Protein AF-A0A0S8J1Q7-F1 (afdb_monomer)

Sequence (576 aa):
MATSPNGGESWIIEESYDITWISENFTDNVMIEYSADEGVMWDTIIADTENDGLYTWTIPDTPSESCRVRVSDAADGDPYDISDSNFSITYEPDFTIDAIPDTQWVKQGDTTGFEVILTSFHGFSSPCTLTVEGLPSLSAGEFDPAVIVPTDTSTLTITIDTLTPLGAYPLTITGTEMSKQIEQSIERWLVVVSALNFKPSISVPESVLVYGGFSASFSVVATDPDTSDTLTIAKEGVGEFPCPPRTTPNVCYFWWTTEEEDTLNSPYQLIFTVDDGRDSTDTGVVWISVLGYDVPPSQAVGDCNGDGIVNIADVVFLIDYLFKYGPPPNPPAAGDINGDCFIGVSDVVWLINYLYRGGPPPQIRCLPGDVNYDGNVNLSDVFHFLDYILSNGPPPVSMRSTDVNADCFINVVDLVYLINYLLRGDSPPLPGCVEPKAGPPETAPSSAIAEVGFSELKYDQESRTMELPVYANFDVTVAAVALSVTWDPAEFSFLEPILSARSEELGLYYNLKPGELKIGMVDIYGKSTIKPGIGPIITLRFVPEDWKKVDLRSIQIEKATVVNTQAQELRLKMVE

Solvent-accessible surface area (backbone atoms only — not comparable to full-atom values): 30532 Å² total; per-residue (Å²): 76,47,64,28,68,38,46,75,48,76,45,43,48,72,41,73,48,66,37,30,39,54,74,92,90,64,80,64,44,29,20,36,31,36,15,61,59,70,64,75,52,77,46,76,76,40,66,70,41,76,66,79,40,65,45,81,42,68,35,65,97,61,72,24,73,30,20,33,41,36,44,20,27,38,86,82,48,71,68,62,31,55,25,83,35,44,22,27,35,36,70,73,57,41,66,47,56,49,59,43,63,63,63,47,67,40,38,31,58,40,69,45,68,32,48,34,39,35,44,56,31,75,81,30,65,64,60,23,43,57,48,77,44,54,75,60,67,65,50,50,77,48,50,55,54,43,59,42,34,45,81,42,70,25,38,37,39,37,41,33,33,73,79,35,74,69,47,78,33,64,27,43,42,34,41,34,28,87,90,79,72,49,72,41,67,41,81,32,39,40,34,36,34,55,67,80,64,59,65,40,44,50,48,59,59,67,61,47,76,36,37,33,65,29,59,45,53,45,64,38,40,34,39,38,83,49,62,86,35,48,37,37,60,49,77,48,61,79,64,49,66,77,47,80,69,30,40,49,65,36,63,32,50,41,41,32,75,42,44,63,72,46,35,79,65,43,64,42,64,34,42,34,38,34,34,45,88,73,79,45,69,21,75,29,58,32,39,39,39,37,38,77,75,80,61,42,64,38,70,44,75,38,10,26,57,23,83,62,63,73,50,70,65,21,48,51,43,52,46,29,32,75,20,50,63,37,68,77,29,27,58,59,61,25,42,16,21,71,30,79,72,52,75,51,70,33,21,48,45,33,52,30,28,31,78,68,65,77,41,70,75,56,34,83,44,55,46,39,38,22,20,70,63,81,73,56,72,48,72,68,15,53,52,43,46,47,30,31,78,75,65,76,40,70,74,53,84,37,39,24,17,41,12,22,76,46,80,54,60,80,48,72,66,25,56,51,48,50,49,38,27,77,76,70,64,49,75,76,52,34,71,25,69,35,72,69,74,85,65,82,79,80,90,72,83,82,67,52,35,72,37,42,42,75,52,79,76,42,74,41,79,86,72,56,32,36,38,38,32,34,31,42,31,33,79,48,54,30,38,32,40,36,42,31,36,36,37,49,55,90,50,38,35,77,49,86,63,45,65,24,95,56,34,59,76,36,44,83,40,55,33,56,53,91,32,38,37,35,38,35,38,36,30,84,75,57,82,44,62,31,71,53,44,75,47,49,47,32,32,43,30,31,37,55,75,47,81,91,68,73,66,69,82,49,55,40,78,81,43,77,48,41,16,31,78,82,28,44,75,45,62,74,36,74,72,131

Secondary structure (DSSP, 8-state):
-EEES-SS-EEETT-EEEEEE--SS--S-EEEEEESSTTSS-EEEEEEE--SSEEEEEPPS--EEEEEEEEEETTTS-SEEE-SS-EEEEPPPEEEEEEESSEEEEETT-EEEEEEEEEEETT----EEEEEE-PPTTEEEEEESSEE-TT-EEEEEEEE-TTPPPEEEEEEEEEEETTTTEEEEEEEEEEEE-TTPPPPEEE--SEEEEETTSEEEEEEEEE-SSTTS-BEEEEESSSB-----BSSSEEEEEEEE--GGGGGTPSEEEEEEEE-SSS-EEEEEEEEEEEP---PPPSSTT-SSSSS--SHHHHHHHHHHHHS-PPPPSSGGGG-SSSSS--SHHHHHHHHHHHHH-PPPP-----TT--SSSS--SHHHHHHHHHHHHH--PPPS-HHHH--SSSS--SHHHHHHHHHHHHH--SPPPP--PPPP-PSPP-S----EEEEEE---EEETTTTEEEEEEEEEESS-EEEEEEEEE--TTTEEEEEEEE-TTTTTSEEEEEEETTEEEEEEE-TTS---BPSB-SEEEEEEEEES-GGG--GGG-EEEEEEEEETTSPBPPP-B--

pLDDT: mean 88.31, std 10.77, range [34.84, 98.56]

Nearest PDB structures (foldseek):
  8dfq-assembly1_B  TM=2.731E-01  e=1.238E-07  Homo sapiens
  8dfq-assembly1_A  TM=3.366E-01  e=3.292E-07  Homo sapiens
  8dfm-assembly1_A  TM=2.873E-01  e=1.307E-07  Homo sapiens
  8dfp-assembly1_B  TM=3.253E-01  e=8.751E-07  Homo sapiens
  2ber-assembly1_A  TM=2.696E-01  e=2.230E-04  Micromonospora viridifaciens

Mean predicted aligned error: 13.92 Å

Radius of gyration: 43.44 Å; Cα contacts (8 Å, |Δi|>4): 1456; chains: 1; bounding box: 98×60×117 Å

Foldseek 3Di:
DWDPPQAAAEAAAQDKDKTFDDDDPDFAWKWKWKDQAQPPDTDTQGLTDGPPGIDIGHHHPDWHQRMKMKIAHSPPRPPMDMRNYTYTYFHDKAKAKDWPDQEDEDEAQDKDKIKMAIATDRPFFAKWFKDKDQDFPQKDWDWVVRIDTHVDIIIIMMGHHLPGDFAKTWMKMKTARPPPGHIYIDIGIYGYDYPPFDAKEKDDDQEAEAEAQWKDKDKIWIAGPPQVFWKDKDKDWDFDWDFDTDGPGGITMTMDGHHLVVQVVPWIKMWMWIDRPRHHIYIDIYTYGYHYDDQAAAPDQLSQSNPPDNDLVSLVQLLCVQFPRRDAGVVNLSQQFQQQLDNDVLSSLQSLCVHAVVHDGGDNQQAQCQQQSPSDNAVVSLVQLCCVAPVVHAGGSDPQSQQQVQPQDRHVVSSVVSCCCHPVVPDGGGGHDHDDPPHDDDDDDAQAWPAWDWDDWDQDPSNLKIKTFIKTA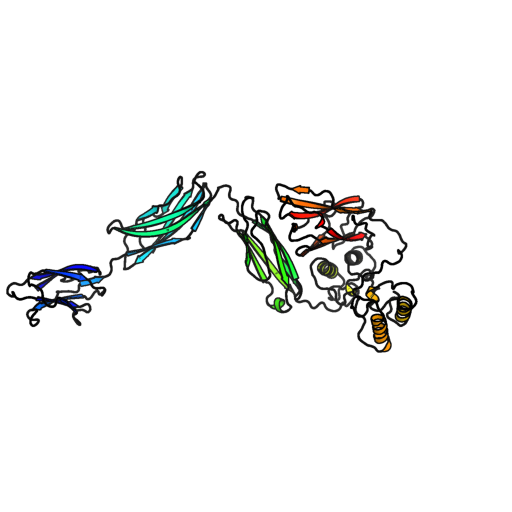GPAKFQKKKWKKFAQLVFKDWDDKAFDPQQNPWDWGWDDDRGIIIIMTHHSNSPDIGGGGIDGGMIIMIRTPDPVDDDCVRIDGPDMWIAHSNSDTHDHDYDD

Structure (mmCIF, N/CA/C/O backbone):
data_AF-A0A0S8J1Q7-F1
#
_entry.id   AF-A0A0S8J1Q7-F1
#
loop_
_atom_site.group_PDB
_atom_site.id
_atom_site.type_symbol
_atom_site.label_atom_id
_atom_site.label_alt_id
_atom_site.label_comp_id
_atom_site.label_asym_id
_atom_site.label_entity_id
_atom_site.label_seq_id
_atom_site.pdbx_PDB_ins_code
_atom_site.Cartn_x
_atom_site.Cartn_y
_atom_site.Cartn_z
_atom_site.occupancy
_atom_site.B_iso_or_equiv
_atom_site.auth_seq_id
_atom_site.auth_comp_id
_atom_site.auth_asym_id
_atom_site.auth_atom_id
_atom_site.pdbx_PDB_model_num
ATOM 1 N N . MET A 1 1 ? 53.989 -15.811 -60.174 1.00 87.44 1 MET A N 1
ATOM 2 C CA . MET A 1 1 ? 54.336 -15.132 -58.915 1.00 87.44 1 MET A CA 1
ATOM 3 C C . MET A 1 1 ? 53.083 -14.506 -58.350 1.00 87.44 1 MET A C 1
ATOM 5 O O . MET A 1 1 ? 52.493 -13.709 -59.072 1.00 87.44 1 MET A O 1
ATOM 9 N N . ALA A 1 2 ? 52.663 -14.874 -57.145 1.00 87.38 2 ALA A N 1
ATOM 10 C CA . ALA A 1 2 ? 51.548 -14.229 -56.460 1.00 87.38 2 ALA A CA 1
ATOM 11 C C . ALA A 1 2 ? 51.964 -12.805 -56.060 1.00 87.38 2 ALA A C 1
ATOM 13 O O . ALA A 1 2 ? 53.068 -12.590 -55.570 1.00 87.38 2 ALA A O 1
ATOM 14 N N . THR A 1 3 ? 51.117 -11.814 -56.332 1.00 92.06 3 THR A N 1
ATOM 15 C CA . THR A 1 3 ? 51.444 -10.394 -56.115 1.00 92.06 3 THR A CA 1
ATOM 16 C C . THR A 1 3 ? 50.478 -9.671 -55.187 1.00 92.06 3 THR A C 1
ATOM 18 O O . THR A 1 3 ? 50.859 -8.653 -54.616 1.00 92.06 3 THR A O 1
ATOM 21 N N . SER A 1 4 ? 49.257 -10.177 -55.002 1.00 93.81 4 SER A N 1
ATOM 22 C CA . SER A 1 4 ? 48.344 -9.735 -53.942 1.00 93.81 4 SER A CA 1
ATOM 23 C C . SER A 1 4 ? 47.325 -10.844 -53.640 1.00 93.81 4 SER A C 1
ATOM 25 O O . SER A 1 4 ? 46.860 -11.468 -54.596 1.00 93.81 4 SER A O 1
ATOM 27 N N . PRO A 1 5 ? 47.005 -11.120 -52.362 1.00 96.12 5 PRO A N 1
ATOM 28 C CA . PRO A 1 5 ? 47.689 -10.592 -51.188 1.00 96.12 5 PRO A CA 1
ATOM 29 C C . PRO A 1 5 ? 49.110 -11.167 -51.132 1.00 96.12 5 PRO A C 1
ATOM 31 O O . PRO A 1 5 ? 49.338 -12.313 -51.521 1.00 96.12 5 PRO A O 1
ATOM 34 N N . ASN A 1 6 ? 50.081 -10.366 -50.702 1.00 94.88 6 ASN A N 1
ATOM 35 C CA . ASN A 1 6 ? 51.479 -10.798 -50.609 1.00 94.88 6 ASN A CA 1
ATOM 36 C C . ASN A 1 6 ? 52.083 -10.598 -49.209 1.00 94.88 6 ASN A C 1
ATOM 38 O O . ASN A 1 6 ? 53.250 -10.916 -48.982 1.00 94.88 6 ASN A O 1
ATOM 42 N N . GLY A 1 7 ? 51.293 -10.111 -48.251 1.00 91.75 7 GLY A N 1
ATOM 43 C CA . GLY A 1 7 ? 51.680 -9.943 -46.860 1.00 91.75 7 GLY A CA 1
ATOM 44 C C . GLY A 1 7 ? 51.219 -8.621 -46.253 1.00 91.75 7 GLY A C 1
ATOM 45 O O . GLY A 1 7 ? 51.500 -7.546 -46.782 1.00 91.75 7 GLY A O 1
ATOM 46 N N . GLY A 1 8 ? 50.617 -8.695 -45.066 1.00 90.25 8 GLY A N 1
ATOM 47 C CA . GLY A 1 8 ? 50.212 -7.543 -44.259 1.00 90.25 8 GLY A CA 1
ATOM 48 C C . GLY A 1 8 ? 48.870 -6.922 -44.647 1.00 90.25 8 GLY A C 1
ATOM 49 O O . GLY A 1 8 ? 48.426 -5.997 -43.968 1.00 90.25 8 GLY A O 1
ATOM 50 N N . GLU A 1 9 ? 48.212 -7.404 -45.703 1.00 95.81 9 GLU A N 1
ATOM 51 C CA . GLU A 1 9 ? 46.839 -7.016 -46.016 1.00 95.81 9 GLU A CA 1
ATOM 52 C C . GLU A 1 9 ? 45.859 -7.539 -44.952 1.00 95.81 9 GLU A C 1
ATOM 54 O O . GLU A 1 9 ? 46.068 -8.605 -44.374 1.00 95.81 9 GLU A O 1
ATOM 59 N N . SER A 1 10 ? 44.772 -6.798 -44.719 1.00 93.69 10 SER A N 1
ATOM 60 C CA . SER A 1 10 ? 43.635 -7.248 -43.910 1.00 93.69 10 SER A CA 1
ATOM 61 C C . SER A 1 10 ? 42.380 -7.199 -44.764 1.00 93.69 10 SER A C 1
ATOM 63 O O . SER A 1 10 ? 41.978 -6.124 -45.213 1.00 93.69 10 SER A O 1
ATOM 65 N N . TRP A 1 11 ? 41.799 -8.361 -45.018 1.00 94.81 11 TRP A N 1
ATOM 66 C CA . TRP A 1 11 ? 40.630 -8.548 -45.865 1.00 94.81 11 TRP A CA 1
ATOM 67 C C . TRP A 1 11 ? 39.400 -8.819 -45.002 1.00 94.81 11 TRP A C 1
ATOM 69 O O . TRP A 1 11 ? 39.462 -9.575 -44.032 1.00 94.81 11 TRP A O 1
ATOM 79 N N . ILE A 1 12 ? 38.298 -8.146 -45.322 1.00 93.12 12 ILE A N 1
ATOM 80 C CA . ILE A 1 12 ? 37.053 -8.207 -44.558 1.00 93.12 12 ILE A CA 1
ATOM 81 C C . ILE A 1 12 ? 36.219 -9.389 -45.060 1.00 93.12 12 ILE A C 1
ATOM 83 O O . ILE A 1 12 ? 36.128 -9.629 -46.261 1.00 93.12 12 ILE A O 1
ATOM 87 N N . ILE A 1 13 ? 35.646 -10.147 -44.130 1.00 93.25 13 ILE A N 1
ATOM 88 C CA . ILE A 1 13 ? 34.724 -11.255 -44.416 1.00 93.25 13 ILE A CA 1
ATOM 89 C C . ILE A 1 13 ? 33.547 -10.767 -45.282 1.00 93.25 13 ILE A C 1
ATOM 91 O O . ILE A 1 13 ? 33.088 -9.644 -45.111 1.00 93.25 13 ILE A O 1
ATOM 95 N N . GLU A 1 14 ? 33.076 -11.600 -46.217 1.00 91.44 14 GLU A N 1
ATOM 96 C CA . GLU A 1 14 ? 31.998 -11.325 -47.194 1.00 91.44 14 GLU A CA 1
ATOM 97 C C . GLU A 1 14 ? 32.295 -10.261 -48.268 1.00 91.44 14 GLU A C 1
ATOM 99 O O . GLU A 1 14 ? 31.628 -10.244 -49.308 1.00 91.44 14 GLU A O 1
ATOM 104 N N . GLU A 1 15 ? 33.338 -9.449 -48.102 1.00 93.69 15 GLU A N 1
ATOM 105 C CA . GLU A 1 15 ? 33.821 -8.547 -49.148 1.00 93.69 15 GLU A CA 1
ATOM 106 C C . GLU A 1 15 ? 34.560 -9.305 -50.259 1.00 93.69 15 GLU A C 1
ATOM 108 O O . GLU A 1 15 ? 34.977 -10.457 -50.106 1.00 93.69 15 GLU A O 1
ATOM 113 N N . SER A 1 16 ? 34.701 -8.665 -51.423 1.00 95.31 16 SER A N 1
ATOM 114 C CA . SER A 1 16 ? 35.413 -9.244 -52.567 1.00 95.31 16 SER A CA 1
ATOM 115 C C . SER A 1 16 ? 36.714 -8.504 -52.849 1.00 95.31 16 SER A C 1
ATOM 117 O O . SER A 1 16 ? 36.717 -7.291 -53.053 1.00 95.31 16 SER A O 1
ATOM 119 N N . TYR A 1 17 ? 37.813 -9.253 -52.906 1.00 96.38 17 TYR A N 1
ATOM 120 C CA . TYR A 1 17 ? 39.149 -8.735 -53.183 1.00 96.38 17 TYR A CA 1
ATOM 121 C C . TYR A 1 17 ? 39.775 -9.454 -54.368 1.00 96.38 17 TYR A C 1
ATOM 123 O O . TYR A 1 17 ? 39.483 -10.615 -54.649 1.00 96.38 17 TYR A O 1
ATOM 131 N N . ASP A 1 18 ? 40.676 -8.761 -55.046 1.00 97.06 18 ASP A N 1
ATOM 132 C CA . ASP A 1 18 ? 41.390 -9.307 -56.186 1.00 97.06 18 ASP A CA 1
ATOM 133 C C . ASP A 1 18 ? 42.669 -10.023 -55.739 1.00 97.06 18 ASP A C 1
ATOM 135 O O . ASP A 1 18 ? 43.580 -9.419 -55.168 1.00 97.06 18 ASP A O 1
ATOM 139 N N . ILE A 1 19 ? 42.757 -11.313 -56.057 1.00 97.06 19 ILE A N 1
ATOM 140 C CA . ILE A 1 19 ? 44.005 -12.070 -56.049 1.00 97.06 19 ILE A CA 1
ATOM 141 C C . ILE A 1 19 ? 44.708 -11.803 -57.380 1.00 97.06 19 ILE A C 1
ATOM 143 O O . ILE A 1 19 ? 44.123 -11.996 -58.444 1.00 97.06 19 ILE A O 1
ATOM 147 N N . THR A 1 20 ? 45.964 -11.360 -57.340 1.00 97.06 20 THR A N 1
ATOM 148 C CA . THR A 1 20 ? 46.741 -11.031 -58.547 1.00 97.06 20 THR A CA 1
ATOM 149 C C . THR A 1 20 ? 48.025 -11.834 -58.627 1.00 97.06 20 THR A C 1
ATOM 151 O O . THR A 1 20 ? 48.628 -12.169 -57.603 1.00 97.06 20 THR A O 1
ATOM 154 N N . TRP A 1 21 ? 48.465 -12.124 -59.851 1.00 96.31 21 TRP A N 1
ATOM 155 C CA . TRP A 1 21 ? 49.738 -12.791 -60.108 1.00 96.31 21 TRP A CA 1
ATOM 156 C C . TRP A 1 21 ? 50.355 -12.372 -61.447 1.00 96.31 21 TRP A C 1
ATOM 158 O O . TRP A 1 21 ? 49.684 -11.883 -62.352 1.00 96.31 21 TRP A O 1
ATOM 168 N N . ILE A 1 22 ? 51.663 -12.599 -61.588 1.00 94.31 22 ILE A N 1
ATOM 169 C CA . ILE A 1 22 ? 52.416 -12.407 -62.836 1.00 94.31 22 ILE A CA 1
ATOM 170 C C . ILE A 1 22 ? 52.933 -13.762 -63.332 1.00 94.31 22 ILE A C 1
ATOM 172 O O . ILE A 1 22 ? 53.585 -14.490 -62.574 1.00 94.31 22 ILE A O 1
ATOM 176 N N . SER A 1 23 ? 52.695 -14.077 -64.611 1.00 91.94 23 SER A N 1
ATOM 177 C CA . SER A 1 23 ? 53.236 -15.255 -65.302 1.00 91.94 23 SER A CA 1
ATOM 178 C C . SER A 1 23 ? 53.954 -14.855 -66.597 1.00 91.94 23 SER A C 1
ATOM 180 O O . SER A 1 23 ? 53.376 -14.192 -67.452 1.00 91.94 23 SER A O 1
ATOM 182 N N . GLU A 1 24 ? 55.225 -15.241 -66.751 1.00 86.31 24 GLU A N 1
ATOM 183 C CA . GLU A 1 24 ? 56.045 -14.874 -67.923 1.00 86.31 24 GLU A CA 1
ATOM 184 C C . GLU A 1 24 ? 56.293 -16.043 -68.894 1.00 86.31 24 GLU A C 1
ATOM 186 O O . GLU A 1 24 ? 56.599 -15.810 -70.061 1.00 86.31 24 GLU A O 1
ATOM 191 N N . ASN A 1 25 ? 56.175 -17.298 -68.438 1.00 85.50 25 ASN A N 1
ATOM 192 C CA . ASN A 1 25 ? 56.537 -18.494 -69.221 1.00 85.50 25 ASN A CA 1
ATOM 193 C C . ASN A 1 25 ? 55.564 -19.677 -69.041 1.00 85.50 25 ASN A C 1
ATOM 195 O O . ASN A 1 25 ? 55.906 -20.808 -69.378 1.00 85.50 25 ASN A O 1
ATOM 199 N N . PHE A 1 26 ? 54.370 -19.422 -68.507 1.00 89.88 26 PHE A N 1
ATOM 200 C CA . PHE A 1 26 ? 53.311 -20.411 -68.317 1.00 89.88 26 PHE A CA 1
ATOM 201 C C . PHE A 1 26 ? 51.993 -19.803 -68.797 1.00 89.88 26 PHE A C 1
ATOM 203 O O . PHE A 1 26 ? 51.661 -18.688 -68.390 1.00 89.88 26 PHE A O 1
ATOM 210 N N . THR A 1 27 ? 51.297 -20.496 -69.698 1.00 88.06 27 THR A N 1
ATOM 211 C CA . THR A 1 27 ? 50.104 -19.990 -70.404 1.00 88.06 27 THR A CA 1
ATOM 212 C C . THR A 1 27 ? 48.857 -20.836 -70.188 1.00 88.06 27 THR A C 1
ATOM 214 O O . THR A 1 27 ? 47.796 -20.447 -70.666 1.00 88.06 27 THR A O 1
ATOM 217 N N . ASP A 1 28 ? 48.986 -21.985 -69.523 1.00 95.25 28 ASP A N 1
ATOM 218 C CA . ASP A 1 28 ? 47.842 -22.830 -69.188 1.00 95.25 28 ASP A CA 1
ATOM 219 C C . ASP A 1 28 ? 47.089 -22.235 -67.984 1.00 95.25 28 ASP A C 1
ATOM 221 O O . ASP A 1 28 ? 47.542 -21.255 -67.381 1.00 95.25 28 ASP A O 1
ATOM 225 N N . ASN A 1 29 ? 45.911 -22.783 -67.683 1.00 96.50 29 ASN A N 1
ATOM 226 C CA . ASN A 1 29 ? 45.045 -22.315 -66.601 1.00 96.50 29 ASN A CA 1
ATOM 227 C C . ASN A 1 29 ? 45.674 -22.554 -65.220 1.00 96.50 29 ASN A C 1
ATOM 229 O O . ASN A 1 29 ? 46.508 -23.442 -65.041 1.00 96.50 29 ASN A O 1
ATOM 233 N N . VAL A 1 30 ? 45.257 -21.760 -64.235 1.00 97.31 30 VAL A N 1
ATOM 234 C CA . VAL A 1 30 ? 45.766 -21.826 -62.859 1.00 97.31 30 VAL A CA 1
ATOM 235 C C . VAL A 1 30 ? 44.687 -22.257 -61.867 1.00 97.31 30 VAL A C 1
ATOM 237 O O . VAL A 1 30 ? 43.502 -21.989 -62.057 1.00 97.31 30 VAL A O 1
ATOM 240 N N . MET A 1 31 ? 45.114 -22.916 -60.794 1.00 97.69 31 MET A N 1
ATOM 241 C CA . MET A 1 31 ? 44.339 -23.184 -59.586 1.00 97.69 31 MET A CA 1
ATOM 242 C C . MET A 1 31 ? 44.745 -22.190 -58.497 1.00 97.69 31 MET A C 1
ATOM 244 O O . MET A 1 31 ? 45.937 -21.927 -58.302 1.00 97.69 31 MET A O 1
ATOM 248 N N . ILE A 1 32 ? 43.755 -21.675 -57.767 1.00 97.88 32 ILE A N 1
ATOM 249 C CA . ILE A 1 32 ? 43.957 -20.754 -56.648 1.00 97.88 32 ILE A CA 1
ATOM 250 C C . ILE A 1 32 ? 43.406 -21.381 -55.373 1.00 97.88 32 ILE A C 1
ATOM 252 O O . ILE A 1 32 ? 42.249 -21.804 -55.299 1.00 97.88 32 ILE A O 1
ATOM 256 N N . GLU A 1 33 ? 44.245 -21.401 -54.350 1.00 97.88 33 GLU A N 1
ATOM 257 C CA . GLU A 1 33 ? 43.932 -21.918 -53.025 1.00 97.88 33 GLU A CA 1
ATOM 258 C C . GLU A 1 33 ? 44.301 -20.881 -51.967 1.00 97.88 33 GLU A C 1
ATOM 260 O O . GLU A 1 33 ? 45.204 -20.063 -52.168 1.00 97.88 33 GLU A O 1
ATOM 265 N N . TYR A 1 34 ? 43.638 -20.945 -50.817 1.00 97.44 34 TYR A N 1
ATOM 266 C CA . TYR A 1 34 ? 44.056 -20.215 -49.630 1.00 97.44 34 TYR A CA 1
ATOM 267 C C . TYR A 1 34 ? 44.258 -21.155 -48.452 1.00 97.44 34 TYR A C 1
ATOM 269 O O . TYR A 1 34 ? 43.756 -22.270 -48.419 1.00 97.44 34 TYR A O 1
ATOM 277 N N . SER A 1 35 ? 45.022 -20.694 -47.481 1.00 97.06 35 SER A N 1
ATOM 278 C CA . SER A 1 35 ? 45.211 -21.346 -46.195 1.00 97.06 35 SER A CA 1
ATOM 279 C C . SER A 1 35 ? 44.897 -20.332 -45.112 1.00 97.06 35 SER A C 1
ATOM 281 O O . SER A 1 35 ? 45.253 -19.167 -45.270 1.00 97.06 35 SER A O 1
ATOM 283 N N . ALA A 1 36 ? 44.269 -20.766 -44.020 1.00 95.81 36 ALA A N 1
ATOM 284 C CA . ALA A 1 36 ? 44.054 -19.965 -42.813 1.00 95.81 36 ALA A CA 1
ATOM 285 C C . ALA A 1 36 ? 45.046 -20.315 -41.681 1.00 95.81 36 ALA A C 1
ATOM 287 O O . ALA A 1 36 ? 44.923 -19.791 -40.574 1.00 95.81 36 ALA A O 1
ATOM 288 N N . ASP A 1 37 ? 46.012 -21.206 -41.932 1.00 95.06 37 ASP A N 1
ATOM 289 C CA . ASP A 1 37 ? 46.893 -21.818 -40.929 1.00 95.06 37 ASP A CA 1
ATOM 290 C C . ASP A 1 37 ? 48.375 -21.843 -41.357 1.00 95.06 37 ASP A C 1
ATOM 292 O O . ASP A 1 37 ? 49.097 -22.808 -41.116 1.00 95.06 37 ASP A O 1
ATOM 296 N N . GLU A 1 38 ? 48.849 -20.762 -41.982 1.00 93.94 38 GLU A N 1
ATOM 297 C CA . GLU A 1 38 ? 50.237 -20.589 -42.453 1.00 93.94 38 GLU A CA 1
ATOM 298 C C . GLU A 1 38 ? 50.698 -21.619 -43.499 1.00 93.94 38 GLU A C 1
ATOM 300 O O . GLU A 1 38 ? 51.888 -21.906 -43.636 1.00 93.94 38 GLU A O 1
ATOM 305 N N . GLY A 1 39 ? 49.763 -22.147 -44.288 1.00 93.31 39 GLY A N 1
ATOM 306 C CA . GLY A 1 39 ? 50.033 -23.073 -45.384 1.00 93.31 39 GLY A CA 1
ATOM 307 C C . GLY A 1 39 ? 50.090 -24.544 -44.973 1.00 93.31 39 GLY A C 1
ATOM 308 O O . GLY A 1 39 ? 50.620 -25.351 -45.745 1.00 93.31 39 GLY A O 1
ATOM 309 N N . VAL A 1 40 ? 49.572 -24.908 -43.792 1.00 94.25 40 VAL A N 1
ATOM 310 C CA . VAL A 1 40 ? 49.470 -26.311 -43.356 1.00 94.25 40 VAL A CA 1
ATOM 311 C C . VAL A 1 40 ? 48.326 -27.025 -44.080 1.00 94.25 40 VAL A C 1
ATOM 313 O O . VAL A 1 40 ? 48.536 -28.114 -44.622 1.00 94.25 40 VAL A O 1
ATOM 316 N N . MET A 1 41 ? 47.148 -26.408 -44.137 1.00 95.25 41 MET A N 1
ATOM 317 C CA . MET A 1 41 ? 45.984 -26.865 -44.888 1.00 95.25 41 MET A CA 1
ATOM 318 C C . MET A 1 41 ? 45.599 -25.830 -45.947 1.00 95.25 41 MET A C 1
ATOM 320 O O . MET A 1 41 ? 45.686 -24.628 -45.715 1.00 95.25 41 MET A O 1
ATOM 324 N N . TRP A 1 42 ? 45.199 -26.317 -47.123 1.00 96.44 42 TRP A N 1
ATOM 325 C CA . TRP A 1 42 ? 44.837 -25.494 -48.273 1.00 96.44 42 TRP A CA 1
ATOM 326 C C . TRP A 1 42 ? 43.408 -25.805 -48.705 1.00 96.44 42 TRP A C 1
ATOM 328 O O . TRP A 1 42 ? 43.075 -26.963 -48.963 1.00 96.44 42 TRP A O 1
ATOM 338 N N . ASP A 1 43 ? 42.596 -24.760 -48.791 1.00 96.31 43 ASP A N 1
ATOM 339 C CA . ASP A 1 43 ? 41.236 -24.768 -49.298 1.00 96.31 43 ASP A CA 1
ATOM 340 C C . ASP A 1 43 ? 41.218 -24.178 -50.711 1.00 96.31 43 ASP A C 1
ATOM 342 O O . ASP A 1 43 ? 41.753 -23.098 -50.977 1.00 96.31 43 ASP A O 1
ATOM 346 N N . THR A 1 44 ? 40.596 -24.892 -51.646 1.00 96.94 44 THR A N 1
ATOM 347 C CA . THR A 1 44 ? 40.501 -24.452 -53.040 1.00 96.94 44 THR A CA 1
ATOM 348 C C . THR A 1 44 ? 39.477 -23.334 -53.189 1.00 96.94 44 THR A C 1
ATOM 350 O O . THR A 1 44 ? 38.285 -23.553 -52.981 1.00 96.94 44 THR A O 1
ATOM 353 N N . ILE A 1 45 ? 39.939 -22.151 -53.609 1.00 96.88 45 ILE A N 1
ATOM 354 C CA . ILE A 1 45 ? 39.075 -21.028 -53.996 1.00 96.88 45 ILE A CA 1
ATOM 355 C C . ILE A 1 45 ? 38.482 -21.315 -55.376 1.00 96.88 45 ILE A C 1
ATOM 357 O O . ILE A 1 45 ? 37.269 -21.241 -55.569 1.00 96.88 45 ILE A O 1
ATOM 361 N N . ILE A 1 46 ? 39.344 -21.668 -56.334 1.00 97.38 46 ILE A N 1
ATOM 362 C CA . ILE A 1 46 ? 38.954 -22.072 -57.684 1.00 97.38 46 ILE A CA 1
ATOM 363 C C . ILE A 1 46 ? 39.959 -23.083 -58.236 1.00 97.38 46 ILE A C 1
ATOM 365 O O . ILE A 1 46 ? 41.168 -22.880 -58.158 1.00 97.38 46 ILE A O 1
ATOM 369 N N . ALA A 1 47 ? 39.455 -24.193 -58.773 1.00 97.00 47 ALA A N 1
ATOM 370 C CA . ALA A 1 47 ? 40.293 -25.303 -59.232 1.00 97.00 47 ALA A CA 1
ATOM 371 C C . ALA A 1 47 ? 40.882 -25.093 -60.640 1.00 97.00 47 ALA A C 1
ATOM 373 O O . ALA A 1 47 ? 41.874 -25.725 -60.976 1.00 97.00 47 ALA A O 1
ATOM 374 N N . ASP A 1 48 ? 40.255 -24.253 -61.466 1.00 96.31 48 ASP A N 1
ATOM 375 C CA . ASP A 1 48 ? 40.644 -24.015 -62.860 1.00 96.31 48 ASP A CA 1
ATOM 376 C C . ASP A 1 48 ? 40.107 -22.642 -63.300 1.00 96.31 48 ASP A C 1
ATOM 3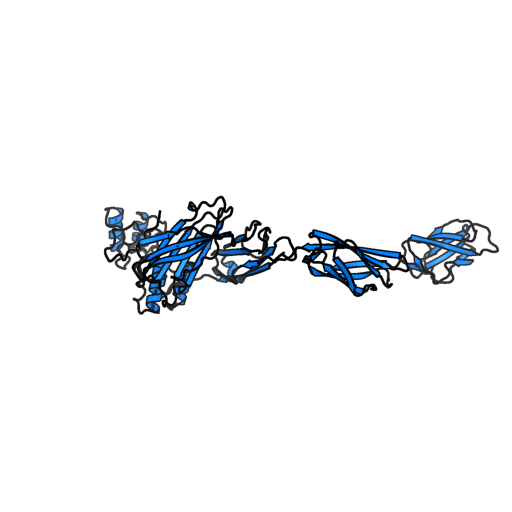78 O O . ASP A 1 48 ? 38.890 -22.434 -63.359 1.00 96.31 48 ASP A O 1
ATOM 382 N N . THR A 1 49 ? 41.006 -21.688 -63.547 1.00 96.25 49 THR A N 1
ATOM 383 C CA . THR A 1 49 ? 40.688 -20.360 -64.090 1.00 96.25 49 THR A CA 1
ATOM 384 C C . THR A 1 49 ? 41.723 -19.929 -65.128 1.00 96.25 49 THR A C 1
ATOM 386 O O . THR A 1 49 ? 42.868 -20.386 -65.107 1.00 96.25 49 THR A O 1
ATOM 389 N N . GLU A 1 50 ? 41.329 -19.042 -66.045 1.00 96.00 50 GLU A N 1
ATOM 390 C CA . GLU A 1 50 ? 42.251 -18.477 -67.033 1.00 96.00 50 GLU A CA 1
ATOM 391 C C . GLU A 1 50 ? 43.436 -17.792 -66.339 1.00 96.00 50 GLU A C 1
ATOM 393 O O . GLU A 1 50 ? 43.298 -17.127 -65.315 1.00 96.00 50 GLU A O 1
ATOM 398 N N . ASN A 1 51 ? 44.629 -17.969 -66.901 1.00 95.06 51 ASN A N 1
ATOM 399 C CA . ASN A 1 51 ? 45.854 -17.363 -66.396 1.00 95.06 51 ASN A CA 1
ATOM 400 C C . ASN A 1 51 ? 46.037 -15.948 -66.971 1.00 95.06 51 ASN A C 1
ATOM 402 O O . ASN A 1 51 ? 46.933 -15.681 -67.773 1.00 95.06 51 ASN A O 1
ATOM 406 N N . ASP A 1 52 ? 45.129 -15.054 -66.590 1.00 94.38 52 ASP A N 1
ATOM 407 C CA . ASP A 1 52 ? 45.052 -13.658 -67.034 1.00 94.38 52 ASP A CA 1
ATOM 408 C C . ASP A 1 52 ? 45.611 -12.654 -66.003 1.00 94.38 52 ASP A C 1
ATOM 410 O O . ASP A 1 52 ? 45.723 -11.459 -66.292 1.00 94.38 52 ASP A O 1
ATOM 414 N N . GLY A 1 53 ? 46.047 -13.154 -64.841 1.00 94.69 53 GLY A N 1
ATOM 415 C CA . GLY A 1 53 ? 46.722 -12.396 -63.786 1.00 94.69 53 GLY A CA 1
ATOM 416 C C . GLY A 1 53 ? 45.797 -11.843 -62.702 1.00 94.69 53 GLY A C 1
ATOM 417 O O . GLY A 1 53 ? 46.283 -11.107 -61.837 1.00 94.69 53 GLY A O 1
ATOM 418 N N . LEU A 1 54 ? 44.498 -12.164 -62.736 1.00 96.06 54 LEU A N 1
ATOM 419 C CA . LEU A 1 54 ? 43.500 -11.615 -61.822 1.00 96.06 54 LEU A CA 1
ATOM 420 C C . LEU A 1 54 ? 42.394 -12.627 -61.493 1.00 96.06 54 LEU A C 1
ATOM 422 O O . LEU A 1 54 ? 41.790 -13.219 -62.377 1.00 96.06 54 LEU A O 1
ATOM 426 N N . TYR A 1 55 ? 42.042 -12.752 -60.217 1.00 97.31 55 TYR A N 1
ATOM 427 C CA . TYR A 1 55 ? 40.849 -13.478 -59.793 1.00 97.31 55 TYR A CA 1
ATOM 428 C C . TYR A 1 55 ? 40.182 -12.780 -58.613 1.00 97.31 55 TYR A C 1
ATOM 430 O O . TYR A 1 55 ? 40.795 -12.606 -57.562 1.00 97.31 55 TYR A O 1
ATOM 438 N N . THR A 1 56 ? 38.912 -12.414 -58.763 1.00 97.12 56 THR A N 1
ATOM 439 C CA . THR A 1 56 ? 38.132 -11.810 -57.680 1.00 97.12 56 THR A CA 1
ATOM 440 C C . THR A 1 56 ? 37.600 -12.895 -56.744 1.00 97.12 56 THR A C 1
ATOM 442 O O . THR A 1 56 ? 36.851 -13.782 -57.157 1.00 97.12 56 THR A O 1
ATOM 445 N N . TRP A 1 57 ? 37.963 -12.812 -55.467 1.00 96.50 57 TRP A N 1
ATOM 446 C CA . TRP A 1 57 ? 37.591 -13.755 -54.419 1.00 96.50 57 TRP A CA 1
ATOM 447 C C . TRP A 1 57 ? 36.707 -13.089 -53.365 1.00 96.50 57 TRP A C 1
ATOM 449 O O . TRP A 1 57 ? 37.085 -12.076 -52.782 1.00 96.50 57 TRP A O 1
ATOM 459 N N . THR A 1 58 ? 35.545 -13.687 -53.101 1.00 96.38 58 THR A N 1
ATOM 460 C CA . THR A 1 58 ? 34.689 -13.331 -51.963 1.00 96.38 58 THR A CA 1
ATOM 461 C C . THR A 1 58 ? 35.171 -14.049 -50.707 1.00 96.38 58 THR A C 1
ATOM 463 O O . THR A 1 58 ? 35.238 -15.281 -50.683 1.00 96.38 58 THR A O 1
ATOM 466 N N . ILE A 1 59 ? 35.499 -13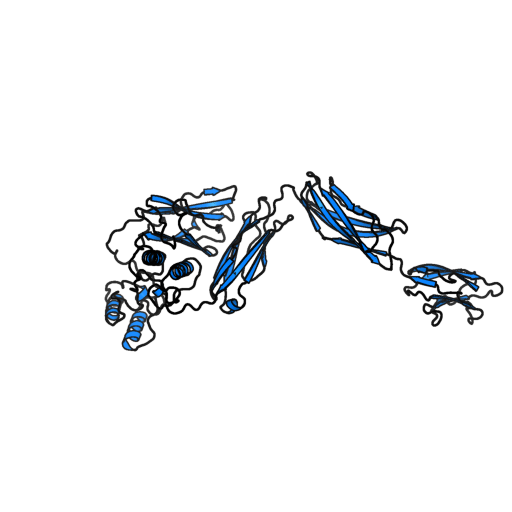.282 -49.669 1.00 95.94 59 ILE A N 1
ATOM 467 C CA . ILE A 1 59 ? 36.147 -13.792 -48.461 1.00 95.94 59 ILE A CA 1
ATOM 468 C C . ILE A 1 59 ? 35.169 -14.631 -47.624 1.00 95.94 59 ILE A C 1
ATOM 470 O O . ILE A 1 59 ? 34.098 -14.140 -47.262 1.00 95.94 59 ILE A O 1
ATOM 474 N N . PRO A 1 60 ? 35.517 -15.885 -47.282 1.00 93.19 60 PRO A N 1
ATOM 475 C CA . PRO A 1 60 ? 34.696 -16.728 -46.422 1.00 93.19 60 PRO A CA 1
ATOM 476 C C . PRO A 1 60 ? 34.785 -16.300 -44.950 1.00 93.19 60 PRO A C 1
ATOM 478 O O . PRO A 1 60 ? 35.771 -15.701 -44.522 1.00 93.19 60 PRO A O 1
ATOM 481 N N . ASP A 1 61 ? 33.779 -16.679 -44.158 1.00 92.12 61 ASP A N 1
ATOM 482 C CA . ASP A 1 61 ? 33.722 -16.472 -42.701 1.00 92.12 61 ASP A CA 1
ATOM 483 C C . ASP A 1 61 ? 34.687 -17.416 -41.952 1.00 92.12 61 ASP A C 1
ATOM 485 O O . ASP A 1 61 ? 34.299 -18.341 -41.237 1.00 92.12 61 ASP A O 1
ATOM 489 N N . THR A 1 62 ? 35.985 -17.227 -42.194 1.00 91.62 62 THR A N 1
ATOM 490 C CA . THR A 1 62 ? 37.085 -17.958 -41.553 1.00 91.62 62 THR A CA 1
ATOM 491 C C . THR A 1 62 ? 38.145 -16.966 -41.062 1.00 91.62 62 THR A C 1
ATOM 493 O O . THR A 1 62 ? 39.204 -16.850 -41.686 1.00 91.62 62 THR A O 1
ATOM 496 N N . PRO A 1 63 ? 37.876 -16.208 -39.980 1.00 92.62 63 PRO A N 1
ATOM 497 C CA . PRO A 1 63 ? 38.804 -15.198 -39.484 1.00 92.62 63 PRO A CA 1
ATOM 498 C C . PRO A 1 63 ? 40.134 -15.822 -39.044 1.00 92.62 63 PRO A C 1
ATOM 500 O O . PRO A 1 63 ? 40.159 -16.787 -38.277 1.00 92.62 63 PRO A O 1
ATOM 503 N N . SER A 1 64 ? 41.247 -15.265 -39.521 1.00 95.12 64 SER A N 1
ATOM 504 C CA . SER A 1 64 ? 42.601 -15.715 -39.181 1.00 95.12 64 SER A CA 1
ATOM 505 C C . SER A 1 64 ? 43.641 -14.647 -39.518 1.00 95.12 64 SER A C 1
ATOM 507 O O . SER A 1 64 ? 43.563 -14.011 -40.562 1.00 95.12 64 SER A O 1
ATOM 509 N N . GLU A 1 65 ? 44.660 -14.487 -38.672 1.00 95.56 65 GLU A N 1
ATOM 510 C CA . GLU A 1 65 ? 45.829 -13.621 -38.921 1.00 95.56 65 GLU A CA 1
ATOM 511 C C . GLU A 1 65 ? 46.946 -14.334 -39.711 1.00 95.56 65 GLU A C 1
ATOM 513 O O . GLU A 1 65 ? 48.012 -13.774 -39.978 1.00 95.56 65 GLU A O 1
ATOM 518 N N . SER A 1 66 ? 46.717 -15.598 -40.067 1.00 96.00 66 SER A N 1
ATOM 519 C CA . SER A 1 66 ? 47.724 -16.522 -40.585 1.00 96.00 66 SER A CA 1
ATOM 520 C C . SER A 1 66 ? 47.452 -16.964 -42.020 1.00 96.00 66 SER A C 1
ATOM 522 O O . SER A 1 66 ? 47.856 -18.055 -42.428 1.00 96.00 66 SER A O 1
ATOM 524 N N . CYS A 1 67 ? 46.789 -16.119 -42.811 1.00 97.06 67 CYS A N 1
ATOM 525 C CA . CYS A 1 67 ? 46.342 -16.522 -44.132 1.00 97.06 67 CYS A CA 1
ATOM 526 C C . CYS A 1 67 ? 47.477 -16.532 -45.174 1.00 97.06 67 CYS A C 1
ATOM 528 O O . CYS A 1 67 ? 48.424 -15.740 -45.105 1.00 97.06 67 CYS A O 1
ATOM 530 N N . ARG A 1 68 ? 47.395 -17.441 -46.152 1.00 97.38 68 ARG A N 1
ATOM 531 C CA . ARG A 1 68 ? 48.248 -17.500 -47.357 1.00 97.38 68 ARG A CA 1
ATOM 532 C C . ARG A 1 68 ? 47.409 -17.749 -48.593 1.00 97.38 68 ARG A C 1
ATOM 534 O O . ARG A 1 68 ? 46.409 -18.446 -48.495 1.00 97.38 68 ARG A O 1
ATOM 541 N N . VAL A 1 69 ? 47.849 -17.248 -49.745 1.00 97.62 69 VAL A N 1
ATOM 542 C CA . VAL A 1 69 ? 47.322 -17.682 -51.048 1.00 97.62 69 VAL A CA 1
ATOM 543 C C . VAL A 1 69 ? 48.381 -18.454 -51.820 1.00 97.62 69 VAL A C 1
ATOM 545 O O . VAL A 1 69 ? 49.574 -18.174 -51.694 1.00 97.62 69 VAL A O 1
ATOM 548 N N . ARG A 1 70 ? 47.941 -19.418 -52.627 1.00 97.50 70 ARG A N 1
ATOM 549 C CA . ARG A 1 70 ? 48.769 -20.167 -53.571 1.00 97.50 70 ARG A CA 1
ATOM 550 C C . ARG A 1 70 ? 48.133 -20.096 -54.948 1.00 97.50 70 ARG A C 1
ATOM 552 O O . ARG A 1 70 ? 46.941 -20.357 -55.085 1.00 97.50 70 ARG A O 1
ATOM 559 N N . VAL A 1 71 ? 48.945 -19.784 -55.954 1.00 97.19 71 VAL A N 1
ATOM 560 C CA . VAL A 1 71 ? 48.575 -19.868 -57.373 1.00 97.19 71 VAL A CA 1
ATOM 561 C C . VAL A 1 71 ? 49.455 -20.936 -58.009 1.00 97.19 71 VAL A C 1
ATOM 563 O O . VAL A 1 71 ? 50.679 -20.862 -57.900 1.00 97.19 71 VAL A O 1
ATOM 566 N N . SER A 1 72 ? 48.848 -21.937 -58.634 1.00 96.75 72 SER A N 1
ATOM 567 C CA . SER A 1 72 ? 49.533 -23.126 -59.163 1.00 96.75 72 SER A CA 1
ATOM 568 C C . SER A 1 72 ? 48.981 -23.539 -60.525 1.00 96.75 72 SER A C 1
ATOM 570 O O . SER A 1 72 ? 47.898 -23.091 -60.891 1.00 96.75 72 SER A O 1
ATOM 572 N N . ASP A 1 73 ? 49.700 -24.367 -61.286 1.00 96.25 73 ASP A N 1
ATOM 573 C CA . ASP A 1 73 ? 49.153 -25.019 -62.489 1.00 96.25 73 ASP A CA 1
ATOM 574 C C . ASP A 1 73 ? 47.874 -25.805 -62.131 1.00 96.25 73 ASP A C 1
ATOM 576 O O . ASP A 1 73 ? 47.888 -26.638 -61.223 1.00 96.25 73 ASP A O 1
ATOM 580 N N . ALA A 1 74 ? 46.766 -25.553 -62.838 1.00 95.81 74 ALA A N 1
ATOM 581 C CA . ALA A 1 74 ? 45.495 -26.245 -62.610 1.00 95.81 74 ALA A CA 1
ATOM 582 C C . ALA A 1 74 ? 45.546 -27.757 -62.912 1.00 95.81 74 ALA A C 1
ATOM 584 O O . ALA A 1 74 ? 44.710 -28.516 -62.418 1.00 95.81 74 ALA A O 1
ATOM 585 N N . ALA A 1 75 ? 46.495 -28.212 -63.735 1.00 94.25 75 ALA A N 1
ATOM 586 C CA . ALA A 1 75 ? 46.588 -29.600 -64.173 1.00 94.25 75 ALA A CA 1
ATOM 587 C C . ALA A 1 75 ? 47.298 -30.509 -63.159 1.00 94.25 75 ALA A C 1
ATOM 589 O O . ALA A 1 75 ? 46.826 -31.622 -62.900 1.00 94.25 75 ALA A O 1
ATOM 590 N N . ASP A 1 76 ? 48.437 -30.072 -62.619 1.00 92.56 76 ASP A N 1
ATOM 591 C CA . ASP A 1 76 ? 49.279 -30.893 -61.739 1.00 92.56 76 ASP A CA 1
ATOM 592 C C . ASP A 1 76 ? 49.871 -30.156 -60.523 1.00 92.56 76 ASP A C 1
ATOM 594 O O . ASP A 1 76 ? 50.479 -30.805 -59.667 1.00 92.56 76 ASP A O 1
ATOM 598 N N . GLY A 1 77 ? 49.631 -28.848 -60.393 1.00 91.81 77 GLY A N 1
ATOM 599 C CA . GLY A 1 77 ? 50.110 -28.018 -59.292 1.00 91.81 77 GLY A CA 1
ATOM 600 C C . GLY A 1 77 ? 51.513 -27.426 -59.475 1.00 91.81 77 GLY A C 1
ATOM 601 O O . GLY A 1 77 ? 51.940 -26.675 -58.599 1.00 91.81 77 GLY A O 1
ATOM 602 N N . ASP A 1 78 ? 52.226 -27.702 -60.575 1.00 92.62 78 ASP A N 1
ATOM 603 C CA . ASP A 1 78 ? 53.572 -27.183 -60.848 1.00 92.62 78 ASP A CA 1
ATOM 604 C C . ASP A 1 78 ? 53.645 -26.470 -62.220 1.00 92.62 78 ASP A C 1
ATOM 606 O O . ASP A 1 78 ? 53.382 -27.081 -63.249 1.00 92.62 78 ASP A O 1
ATOM 610 N N . PRO A 1 79 ? 54.112 -25.209 -62.312 1.00 93.25 79 PRO A N 1
ATOM 611 C CA . PRO A 1 79 ? 54.723 -24.405 -61.259 1.00 93.25 79 PRO A CA 1
ATOM 612 C C . PRO A 1 79 ? 53.687 -23.783 -60.317 1.00 93.25 79 PRO A C 1
ATOM 614 O O . PRO A 1 79 ? 52.565 -23.481 -60.718 1.00 93.25 79 PRO A O 1
ATOM 617 N N . TYR A 1 80 ? 54.104 -23.496 -59.084 1.00 94.75 80 TYR A N 1
ATOM 618 C CA . TYR A 1 80 ? 53.313 -22.721 -58.132 1.00 94.75 80 TYR A CA 1
ATOM 619 C C . TYR A 1 80 ? 54.109 -21.583 -57.506 1.00 94.75 80 TYR A C 1
ATOM 621 O O . TYR A 1 80 ? 55.342 -21.580 -57.500 1.00 94.75 80 TYR A O 1
ATOM 629 N N . ASP A 1 81 ? 53.378 -20.627 -56.947 1.00 96.56 81 ASP A N 1
ATOM 630 C CA . ASP A 1 81 ? 53.911 -19.610 -56.056 1.00 96.56 81 ASP A CA 1
ATOM 631 C C . ASP A 1 81 ? 52.944 -19.346 -54.896 1.00 96.56 81 ASP A C 1
ATOM 633 O O . ASP A 1 81 ? 51.731 -19.518 -55.037 1.00 96.56 81 ASP A O 1
ATOM 637 N N . ILE A 1 82 ? 53.487 -18.958 -53.744 1.00 96.62 82 ILE A N 1
ATOM 638 C CA . ILE A 1 82 ? 52.738 -18.683 -52.509 1.00 96.62 82 ILE A CA 1
ATOM 639 C C . ILE A 1 82 ? 53.011 -17.237 -52.103 1.00 96.62 82 ILE A C 1
ATOM 641 O O . ILE A 1 82 ? 54.122 -16.758 -52.297 1.00 96.62 82 ILE A O 1
ATOM 645 N N . SER A 1 83 ? 52.030 -16.564 -51.502 1.00 96.69 83 SER A N 1
ATOM 646 C CA . SER A 1 83 ? 52.232 -15.224 -50.948 1.00 96.69 83 SER A CA 1
ATOM 647 C C . SER A 1 83 ? 53.422 -15.163 -49.975 1.00 96.69 83 SER A C 1
ATOM 649 O O . SER A 1 83 ? 53.574 -16.010 -49.086 1.00 96.69 83 SER A O 1
ATOM 651 N N . ASP A 1 84 ? 54.242 -14.121 -50.102 1.00 94.88 84 ASP A N 1
ATOM 652 C CA . ASP A 1 84 ? 55.517 -13.961 -49.394 1.00 94.88 84 ASP A CA 1
ATOM 653 C C . ASP A 1 84 ? 55.352 -13.877 -47.865 1.00 94.88 84 ASP A C 1
ATOM 655 O O . ASP A 1 84 ? 56.279 -14.179 -47.106 1.00 94.88 84 ASP A O 1
ATOM 659 N N . SER A 1 85 ? 54.188 -13.447 -47.372 1.00 96.06 85 SER A N 1
ATOM 660 C CA . SER A 1 85 ? 53.892 -13.294 -45.939 1.00 96.06 85 SER A CA 1
ATOM 661 C C . SER A 1 85 ? 52.403 -13.476 -45.609 1.00 96.06 85 SER A C 1
ATOM 663 O O . SER A 1 85 ? 51.580 -13.671 -46.506 1.00 96.06 85 SER A O 1
ATOM 665 N N . ASN A 1 86 ? 52.070 -13.489 -44.307 1.00 96.94 86 ASN A N 1
ATOM 666 C CA . ASN A 1 86 ? 50.690 -13.633 -43.822 1.00 96.94 86 ASN A CA 1
ATOM 667 C C . ASN A 1 86 ? 49.860 -12.411 -44.222 1.00 96.94 86 ASN A C 1
ATOM 669 O O . ASN A 1 86 ? 50.324 -11.286 -44.038 1.00 96.94 86 ASN A O 1
ATOM 673 N N . PHE A 1 87 ? 48.628 -12.631 -44.671 1.00 96.44 87 PHE A N 1
ATOM 674 C CA . PHE A 1 87 ? 47.558 -11.629 -44.613 1.00 96.44 87 PHE A CA 1
ATOM 675 C C . PHE A 1 87 ? 46.517 -12.062 -43.571 1.00 96.44 87 PHE A C 1
ATOM 677 O O . PHE A 1 87 ? 46.526 -13.217 -43.130 1.00 96.44 87 PHE A O 1
ATOM 684 N N . SER A 1 88 ? 45.638 -11.153 -43.154 1.00 95.81 88 SER A N 1
ATOM 685 C CA . SER A 1 88 ? 44.563 -11.447 -42.205 1.00 95.81 88 SER A CA 1
ATOM 686 C C . SER A 1 88 ? 43.186 -11.420 -42.859 1.00 95.81 88 SER A C 1
ATOM 688 O O . SER A 1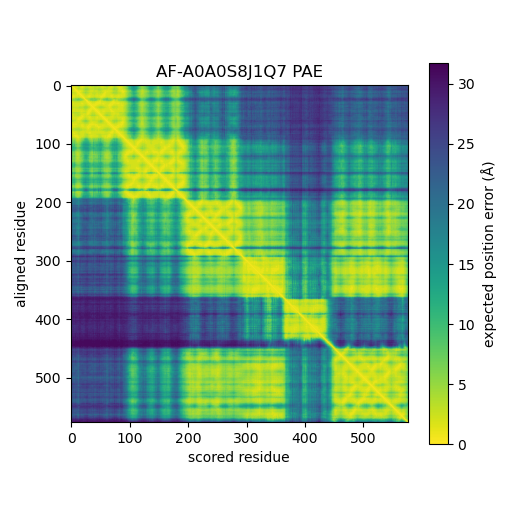 88 ? 42.914 -10.591 -43.722 1.00 95.81 88 SER A O 1
ATOM 690 N N . ILE A 1 89 ? 42.304 -12.305 -42.404 1.00 95.56 89 ILE A N 1
ATOM 691 C CA . ILE A 1 89 ? 40.860 -12.249 -42.633 1.00 95.56 89 ILE A CA 1
ATOM 692 C C . ILE A 1 89 ? 40.213 -11.833 -41.313 1.00 95.56 89 ILE A C 1
ATOM 694 O O . ILE A 1 89 ? 40.426 -12.491 -40.292 1.00 95.56 89 ILE A O 1
ATOM 698 N N . THR A 1 90 ? 39.451 -10.741 -41.313 1.00 93.94 90 THR A N 1
ATOM 699 C CA . THR A 1 90 ? 38.830 -10.174 -40.105 1.00 93.94 90 THR A CA 1
ATOM 700 C C . THR A 1 90 ? 37.381 -9.774 -40.365 1.00 93.94 90 THR A C 1
ATOM 702 O O . THR A 1 90 ? 36.962 -9.623 -41.509 1.00 93.94 90 THR A O 1
ATOM 705 N N . TYR A 1 91 ? 36.613 -9.549 -39.301 1.00 90.44 91 TYR A N 1
ATOM 706 C CA . TYR A 1 91 ? 35.341 -8.836 -39.425 1.00 90.44 91 TYR A CA 1
ATOM 707 C C . TYR A 1 91 ? 35.578 -7.341 -39.638 1.00 90.44 91 TYR A C 1
ATOM 709 O O . TYR A 1 91 ? 36.651 -6.815 -39.315 1.00 90.44 91 TYR A O 1
ATOM 717 N N . GLU A 1 92 ? 34.563 -6.656 -40.154 1.00 88.25 92 GLU A N 1
ATOM 718 C CA . GLU A 1 92 ? 34.530 -5.203 -40.124 1.00 88.25 92 GLU A CA 1
ATOM 719 C C . GLU A 1 92 ? 34.336 -4.725 -38.670 1.00 88.25 92 GLU A C 1
ATOM 721 O O . GLU A 1 92 ? 33.449 -5.227 -37.975 1.00 88.25 92 GLU A O 1
ATOM 726 N N . PRO A 1 93 ? 35.173 -3.802 -38.159 1.00 89.62 93 PRO A N 1
ATOM 727 C CA . PRO A 1 93 ? 34.972 -3.231 -36.830 1.00 89.62 93 PRO A CA 1
ATOM 728 C C . PRO A 1 93 ? 33.641 -2.469 -36.746 1.00 89.62 93 PRO A C 1
ATOM 730 O O . PRO A 1 93 ? 33.422 -1.575 -37.557 1.00 89.62 93 PRO A O 1
ATOM 733 N N . ASP A 1 94 ? 32.820 -2.751 -35.732 1.00 91.62 94 ASP A N 1
ATOM 734 C CA . ASP A 1 94 ? 31.493 -2.145 -35.514 1.00 91.62 94 ASP A CA 1
ATOM 735 C C . ASP A 1 94 ? 31.259 -1.840 -34.016 1.00 91.62 94 ASP A C 1
ATOM 737 O O . ASP A 1 94 ? 32.121 -2.074 -33.173 1.00 91.62 94 ASP A O 1
ATOM 741 N N . PHE A 1 95 ? 30.108 -1.312 -33.621 1.00 93.94 95 PHE A N 1
ATOM 742 C CA . PHE A 1 95 ? 29.767 -1.075 -32.221 1.00 93.94 95 PHE A CA 1
ATOM 743 C C . PHE A 1 95 ? 28.297 -1.369 -31.941 1.00 93.94 95 PHE A C 1
ATOM 745 O O . PHE A 1 95 ? 27.500 -1.595 -32.840 1.00 93.94 95 PHE A O 1
ATOM 752 N N . THR A 1 96 ? 27.922 -1.359 -30.666 1.00 94.69 96 THR A N 1
ATOM 753 C CA . THR A 1 96 ? 26.515 -1.308 -30.258 1.00 94.69 96 THR A CA 1
ATOM 754 C C . THR A 1 96 ? 26.266 -0.055 -29.437 1.00 94.69 96 THR A C 1
ATOM 756 O O . THR A 1 96 ? 27.172 0.437 -28.757 1.00 94.69 96 THR A O 1
ATOM 759 N N . ILE A 1 97 ? 25.035 0.445 -29.478 1.00 96.00 97 ILE A N 1
ATOM 760 C CA . ILE A 1 97 ? 24.579 1.585 -28.685 1.00 96.00 97 ILE A CA 1
ATOM 761 C C . ILE A 1 97 ? 23.498 1.144 -27.701 1.00 96.00 97 ILE A C 1
ATOM 763 O O . ILE A 1 97 ? 22.621 0.353 -28.045 1.00 96.00 97 ILE A O 1
ATOM 767 N N . ASP A 1 98 ? 23.569 1.669 -26.482 1.00 96.25 98 ASP A N 1
ATOM 768 C CA . ASP A 1 98 ? 22.533 1.528 -25.465 1.00 96.25 98 ASP A CA 1
ATOM 769 C C . ASP A 1 98 ? 22.273 2.876 -24.780 1.00 96.25 98 ASP A C 1
ATOM 771 O O . ASP A 1 98 ? 23.125 3.768 -24.801 1.00 96.25 98 ASP A O 1
ATOM 775 N N . ALA A 1 99 ? 21.090 3.034 -24.191 1.00 97.06 99 ALA A N 1
ATOM 776 C CA . ALA A 1 99 ? 20.703 4.231 -23.448 1.00 97.06 99 ALA A CA 1
ATOM 777 C C . ALA A 1 99 ? 19.874 3.860 -22.211 1.00 97.06 99 ALA A C 1
ATOM 779 O O . ALA A 1 99 ? 18.993 3.015 -22.302 1.00 97.06 99 ALA A O 1
ATOM 780 N N . ILE A 1 100 ? 20.110 4.460 -21.048 1.00 95.44 100 ILE A N 1
ATOM 781 C CA . ILE A 1 100 ? 19.412 4.079 -19.808 1.00 95.44 100 ILE A CA 1
ATOM 782 C C . ILE A 1 100 ? 18.844 5.337 -19.135 1.00 95.44 100 ILE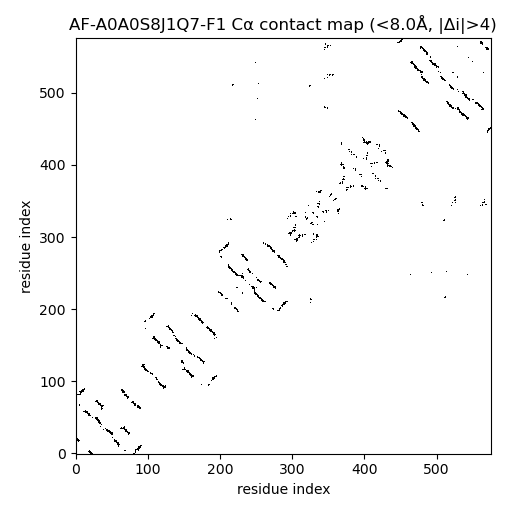 A C 1
ATOM 784 O O . ILE A 1 100 ? 19.562 6.339 -19.041 1.00 95.44 100 ILE A O 1
ATOM 788 N N . PRO A 1 101 ? 17.583 5.321 -18.649 1.00 96.38 101 PRO A N 1
ATOM 789 C CA . PRO A 1 101 ? 16.604 4.214 -18.658 1.00 96.38 101 PRO A CA 1
ATOM 790 C C . PRO A 1 101 ? 15.882 4.025 -20.010 1.00 96.38 101 PRO A C 1
ATOM 792 O O . PRO A 1 101 ? 16.048 4.834 -20.915 1.00 96.38 101 PRO A O 1
ATOM 795 N N . ASP A 1 102 ? 15.039 2.990 -20.143 1.00 93.31 102 ASP A N 1
ATOM 796 C CA . ASP A 1 102 ? 14.225 2.749 -21.356 1.00 93.31 102 ASP A CA 1
ATOM 797 C C . ASP A 1 102 ? 13.166 3.842 -21.603 1.00 93.31 102 ASP A C 1
ATOM 799 O O . ASP A 1 102 ? 12.869 4.197 -22.748 1.00 93.31 102 ASP A O 1
ATOM 803 N N . THR A 1 103 ? 12.633 4.401 -20.512 1.00 92.69 103 THR A N 1
ATOM 804 C CA . THR A 1 103 ? 11.620 5.461 -20.510 1.00 92.69 103 THR A CA 1
ATOM 805 C C . THR A 1 103 ? 11.993 6.538 -19.500 1.00 92.69 103 THR A C 1
ATOM 807 O O . THR A 1 103 ? 12.270 6.224 -18.343 1.00 92.69 103 THR A O 1
ATOM 810 N N . GLN A 1 104 ? 11.932 7.804 -19.911 1.00 92.69 104 GLN A N 1
ATOM 811 C CA . GLN A 1 104 ? 12.018 8.964 -19.027 1.00 92.69 104 GLN A CA 1
ATOM 812 C C . GLN A 1 104 ? 10.695 9.721 -18.971 1.00 92.69 104 GLN A C 1
ATOM 814 O O . GLN A 1 104 ? 10.105 10.028 -20.007 1.00 92.69 104 GLN A O 1
ATOM 819 N N . TRP A 1 105 ? 10.277 10.087 -17.762 1.00 89.31 105 TRP A N 1
ATOM 820 C CA . TRP A 1 105 ? 9.157 10.996 -17.526 1.00 89.31 105 TRP A CA 1
ATOM 821 C C . TRP A 1 105 ? 9.684 12.383 -17.174 1.00 89.31 105 TRP A C 1
ATOM 823 O O . TRP A 1 105 ? 10.677 12.518 -16.458 1.00 89.31 105 TRP A O 1
ATOM 833 N N . VAL A 1 106 ? 9.041 13.425 -17.694 1.00 90.69 106 VAL A N 1
ATOM 834 C CA . VAL A 1 106 ? 9.466 14.809 -17.468 1.00 90.69 106 VAL A CA 1
ATOM 835 C C . VAL A 1 106 ? 8.281 15.764 -17.526 1.00 90.69 106 VAL A C 1
ATOM 837 O O . VAL A 1 106 ? 7.405 15.655 -18.387 1.00 90.69 106 VAL A O 1
ATOM 840 N N . LYS A 1 107 ? 8.256 16.735 -16.613 1.00 89.94 107 LYS A N 1
ATOM 841 C CA . LYS A 1 107 ? 7.237 17.783 -16.595 1.00 89.94 107 LYS A CA 1
ATOM 842 C C . LYS A 1 107 ? 7.590 18.891 -17.579 1.00 89.94 107 LYS A C 1
ATOM 844 O O . LYS A 1 107 ? 8.755 19.199 -17.826 1.00 89.94 107 LYS A O 1
ATOM 849 N N . GLN A 1 108 ? 6.568 19.530 -18.129 1.00 92.38 108 GLN A N 1
ATOM 850 C CA . GLN A 1 108 ? 6.722 20.789 -18.852 1.00 92.38 108 GLN A CA 1
ATOM 851 C C . GLN A 1 108 ? 7.528 21.806 -18.020 1.00 92.38 108 GLN A C 1
ATOM 853 O O . GLN A 1 108 ? 7.166 22.100 -16.885 1.00 92.38 108 GLN A O 1
ATOM 858 N N . GLY A 1 109 ? 8.585 22.383 -18.595 1.00 91.81 109 GLY A N 1
ATOM 859 C CA . GLY A 1 109 ? 9.465 23.346 -17.920 1.00 91.81 109 GLY A CA 1
ATOM 860 C C . GLY A 1 109 ? 10.708 22.742 -17.255 1.00 91.81 109 GLY A C 1
ATOM 861 O O . GLY A 1 109 ? 11.594 23.511 -16.879 1.00 91.81 109 GLY A O 1
ATOM 862 N N . ASP A 1 110 ? 10.793 21.414 -17.144 1.00 93.88 110 ASP A N 1
ATOM 863 C CA . ASP A 1 110 ? 11.909 20.711 -16.504 1.00 93.88 110 ASP A CA 1
ATOM 864 C C . ASP A 1 110 ? 12.900 20.114 -17.523 1.00 93.88 110 ASP A C 1
ATOM 866 O O . ASP A 1 110 ? 12.745 20.211 -18.747 1.00 93.88 110 ASP A O 1
ATOM 870 N N . THR A 1 111 ? 13.959 19.497 -16.996 1.00 95.75 111 THR A N 1
ATOM 871 C CA . THR A 1 111 ? 14.964 18.754 -17.756 1.00 95.75 111 THR A CA 1
ATOM 872 C C . THR A 1 111 ? 15.024 17.295 -17.303 1.00 95.75 111 THR A C 1
ATOM 874 O O . THR A 1 111 ? 14.768 16.975 -16.144 1.00 95.75 111 THR A O 1
ATOM 877 N N . THR A 1 112 ? 15.385 16.396 -18.214 1.00 96.06 112 THR A N 1
ATOM 878 C CA . THR A 1 112 ? 15.644 14.973 -17.933 1.00 96.06 112 THR A CA 1
ATOM 879 C C . THR A 1 112 ? 16.834 14.489 -18.760 1.00 96.06 112 THR A C 1
ATOM 881 O O . THR A 1 112 ? 17.376 15.261 -19.554 1.00 96.06 112 THR A O 1
ATOM 884 N N . GLY A 1 113 ? 17.263 13.237 -18.609 1.00 96.31 113 GLY A N 1
ATOM 885 C CA . GLY A 1 113 ? 18.325 12.714 -19.457 1.00 96.31 113 GLY A CA 1
ATOM 886 C C . GLY A 1 113 ? 18.473 11.201 -19.515 1.00 96.31 113 GLY A C 1
ATOM 887 O O . GLY A 1 113 ? 17.906 10.471 -18.706 1.00 96.31 113 GLY A O 1
ATOM 888 N N . PHE A 1 114 ? 19.254 10.756 -20.495 1.00 98.00 114 PHE A N 1
ATOM 889 C CA . PHE A 1 114 ? 19.632 9.362 -20.713 1.00 98.00 114 PHE A CA 1
ATOM 890 C C . PHE A 1 114 ? 21.153 9.231 -20.642 1.00 98.00 114 PHE A C 1
ATOM 892 O O . PHE A 1 114 ? 21.869 10.049 -21.225 1.00 98.00 114 PHE A O 1
ATOM 899 N N . GLU A 1 115 ? 21.650 8.199 -19.966 1.00 97.94 115 GLU A N 1
ATOM 900 C CA . GLU A 1 115 ? 23.052 7.794 -20.083 1.00 97.94 115 GLU A CA 1
ATOM 901 C C . GLU A 1 115 ? 23.201 6.915 -21.324 1.00 97.94 115 GLU A C 1
ATOM 903 O O . GLU A 1 115 ? 22.556 5.876 -21.419 1.00 97.94 115 GLU A O 1
ATOM 908 N N . VAL A 1 116 ? 24.028 7.340 -22.274 1.00 98.06 116 VAL A N 1
ATOM 909 C CA . VAL A 1 116 ? 24.283 6.663 -23.547 1.00 98.06 116 VAL A CA 1
ATOM 910 C C . VAL A 1 116 ? 25.652 6.003 -23.511 1.00 98.06 116 VAL A C 1
ATOM 912 O O . VAL A 1 116 ? 26.651 6.630 -23.151 1.00 98.06 116 VAL A O 1
ATOM 915 N N . ILE A 1 117 ? 25.693 4.734 -23.903 1.00 95.81 117 ILE A N 1
ATOM 916 C CA . ILE A 1 117 ? 26.867 3.870 -23.801 1.00 95.81 117 ILE A CA 1
ATOM 917 C C . ILE A 1 117 ? 27.145 3.260 -25.173 1.00 95.81 117 ILE A C 1
ATOM 919 O O . ILE A 1 117 ? 26.246 2.695 -25.798 1.00 95.81 117 ILE A O 1
ATOM 923 N N . LEU A 1 118 ? 28.400 3.335 -25.625 1.00 95.69 118 LEU A N 1
ATOM 924 C CA . LEU A 1 118 ? 28.867 2.606 -26.805 1.00 95.69 118 LEU A CA 1
ATOM 925 C C . LEU A 1 118 ? 29.761 1.439 -26.398 1.00 95.69 118 LEU A C 1
ATOM 927 O O . LEU A 1 118 ? 30.732 1.607 -25.654 1.00 95.69 118 LEU A O 1
ATOM 931 N N . THR A 1 119 ? 29.479 0.261 -26.947 1.00 94.44 119 THR A N 1
ATOM 932 C CA . THR A 1 119 ? 30.295 -0.940 -26.733 1.00 94.44 119 THR A CA 1
ATOM 933 C C . THR A 1 119 ? 31.027 -1.310 -28.013 1.00 94.44 119 THR A C 1
ATOM 935 O O . THR A 1 119 ? 30.417 -1.424 -29.072 1.00 94.44 119 THR A O 1
ATOM 938 N N . SER A 1 120 ? 32.347 -1.488 -27.913 1.00 93.81 120 SER A N 1
ATOM 939 C CA . SER A 1 120 ? 33.188 -1.889 -29.045 1.00 93.81 120 SER A CA 1
ATOM 940 C C . SER A 1 120 ? 32.832 -3.301 -29.494 1.00 93.81 120 SER A C 1
ATOM 942 O O . SER A 1 120 ? 32.758 -4.213 -28.668 1.00 93.81 120 SER A O 1
ATOM 944 N N . PHE A 1 121 ? 32.688 -3.493 -30.800 1.00 89.88 121 PHE A N 1
ATOM 945 C CA . PHE A 1 121 ? 32.531 -4.791 -31.432 1.00 89.88 121 PHE A CA 1
ATOM 946 C C . PHE A 1 121 ? 33.624 -4.976 -32.499 1.00 89.88 121 PHE A C 1
ATOM 948 O O . PHE A 1 121 ? 34.044 -4.035 -33.169 1.00 89.88 121 PHE A O 1
ATOM 955 N N . HIS A 1 122 ? 34.197 -6.178 -32.590 1.00 88.81 122 HIS A N 1
ATOM 956 C CA . HIS A 1 122 ? 35.312 -6.482 -33.506 1.00 88.81 122 HIS A CA 1
ATOM 957 C C . HIS A 1 122 ? 36.480 -5.465 -33.498 1.00 88.81 122 HIS A C 1
ATOM 959 O O . HIS A 1 122 ? 37.111 -5.206 -34.519 1.00 88.81 122 HIS A O 1
ATOM 965 N N . GLY A 1 123 ? 36.801 -4.898 -32.326 1.00 86.81 123 GLY A N 1
ATOM 966 C CA . GLY A 1 123 ? 37.950 -4.001 -32.145 1.00 86.81 123 GLY A CA 1
ATOM 967 C C . GLY A 1 123 ? 37.725 -2.554 -32.595 1.00 86.81 123 GLY A C 1
ATOM 968 O O . GLY A 1 123 ? 38.687 -1.799 -32.721 1.00 86.81 123 GLY A O 1
ATOM 969 N N . PHE A 1 124 ? 36.478 -2.145 -32.829 1.00 91.06 124 PHE A N 1
ATOM 970 C CA . PHE A 1 124 ? 36.146 -0.770 -33.184 1.00 91.06 124 PHE A CA 1
ATOM 971 C C . PHE A 1 124 ? 36.512 0.213 -32.066 1.00 91.06 124 PHE A C 1
ATOM 973 O O . PHE A 1 124 ? 36.155 0.022 -30.903 1.00 91.06 124 PHE A O 1
ATOM 980 N N . SER A 1 125 ? 37.221 1.280 -32.422 1.00 92.00 125 SER A N 1
ATOM 981 C CA . SER A 1 125 ? 37.697 2.301 -31.480 1.00 92.00 125 SER A CA 1
ATOM 982 C C . SER A 1 125 ? 37.626 3.718 -32.057 1.00 92.00 125 SER A C 1
ATOM 984 O O . SER A 1 125 ? 38.282 4.630 -31.551 1.00 92.00 125 SER A O 1
ATOM 986 N N . SER A 1 126 ? 36.901 3.897 -33.165 1.00 93.44 126 SER A N 1
ATOM 987 C CA . SER A 1 126 ? 36.718 5.202 -33.798 1.00 93.44 126 SER A CA 1
ATOM 988 C C . SER A 1 126 ? 35.746 6.070 -32.987 1.00 93.44 126 SER A C 1
ATOM 990 O O . SER A 1 126 ? 34.850 5.536 -32.333 1.00 93.44 126 SER A O 1
ATOM 992 N N . PRO A 1 127 ? 35.890 7.407 -33.023 1.00 94.31 127 PRO A N 1
ATOM 993 C CA . PRO A 1 127 ? 34.935 8.315 -32.397 1.00 94.31 127 PRO A CA 1
ATOM 994 C C . PRO A 1 127 ? 33.603 8.343 -33.159 1.00 94.31 127 PRO A C 1
ATOM 996 O O . PRO A 1 127 ? 33.584 8.532 -34.378 1.00 94.31 127 PRO A O 1
ATOM 999 N N . CYS A 1 128 ? 32.498 8.236 -32.425 1.00 95.56 128 CYS A N 1
ATOM 1000 C CA . CYS A 1 128 ? 31.135 8.324 -32.938 1.00 95.56 128 CYS A CA 1
ATOM 1001 C C . CYS A 1 128 ? 30.482 9.637 -32.498 1.00 95.56 128 CYS A C 1
ATOM 1003 O O . CYS A 1 128 ? 30.528 9.997 -31.322 1.00 95.56 128 CYS A O 1
ATOM 1005 N N . THR A 1 129 ? 29.857 10.346 -33.439 1.00 96.06 129 THR A N 1
ATOM 1006 C CA . THR A 1 129 ? 29.024 11.521 -33.138 1.00 96.06 129 THR A CA 1
ATOM 1007 C C . THR A 1 129 ? 27.629 11.058 -32.749 1.00 96.06 129 THR A C 1
ATOM 1009 O O . THR A 1 129 ? 27.050 10.235 -33.455 1.00 96.06 129 THR A O 1
ATOM 1012 N N . LEU A 1 130 ? 27.098 11.579 -31.645 1.00 97.38 130 LEU A N 1
ATOM 1013 C CA . LEU A 1 130 ? 25.768 11.237 -31.154 1.00 97.38 130 LEU A CA 1
ATOM 1014 C C . LEU A 1 130 ? 24.720 12.230 -31.658 1.00 97.38 130 LEU A C 1
ATOM 1016 O O . LEU A 1 130 ? 24.938 13.444 -31.665 1.00 97.38 130 LEU A O 1
ATOM 1020 N N . THR A 1 131 ? 23.565 11.709 -32.054 1.00 97.25 131 THR A N 1
ATOM 1021 C CA . THR A 1 131 ? 22.396 12.492 -32.463 1.00 97.25 131 THR A CA 1
ATOM 1022 C C . THR A 1 131 ? 21.123 11.908 -31.857 1.00 97.25 131 THR A C 1
ATOM 1024 O O . THR A 1 131 ? 21.084 10.744 -31.456 1.00 97.25 131 THR A O 1
ATOM 1027 N N . VAL A 1 132 ? 20.089 12.741 -31.739 1.00 98.12 132 VAL A N 1
ATOM 1028 C CA . VAL A 1 132 ? 18.766 12.330 -31.265 1.00 98.12 132 VAL A CA 1
ATOM 1029 C C . VAL A 1 132 ? 17.693 12.891 -32.191 1.00 98.12 132 VAL A C 1
ATOM 1031 O O . VAL A 1 132 ? 17.682 14.083 -32.502 1.00 98.12 132 VAL A O 1
ATOM 1034 N N . GLU A 1 133 ? 16.776 12.027 -32.608 1.00 98.06 133 GLU A N 1
ATOM 1035 C CA . GLU A 1 133 ? 15.569 12.373 -33.354 1.00 98.06 133 GLU A CA 1
ATOM 1036 C C . GLU A 1 133 ? 14.311 12.018 -32.546 1.00 98.06 133 GLU A C 1
ATOM 1038 O O . GLU A 1 133 ? 14.381 11.325 -31.532 1.00 98.06 133 GLU A O 1
ATOM 1043 N N . GLY A 1 134 ? 13.146 12.518 -32.970 1.00 97.38 134 GLY A N 1
ATOM 1044 C CA . GLY A 1 134 ? 11.863 12.247 -32.301 1.00 97.38 134 GLY A CA 1
ATOM 1045 C C . GLY A 1 134 ? 11.526 13.176 -31.129 1.00 97.38 134 GLY A C 1
ATOM 1046 O O . GLY A 1 134 ? 10.469 13.034 -30.515 1.00 97.38 134 GLY A O 1
ATOM 1047 N N . LEU A 1 135 ? 12.380 14.167 -30.847 1.00 97.12 135 LEU A N 1
ATOM 1048 C CA . LEU A 1 135 ? 12.129 15.173 -29.815 1.00 97.12 135 LEU A CA 1
ATOM 1049 C C . LEU A 1 135 ? 10.806 15.932 -30.060 1.00 97.12 135 LEU A C 1
ATOM 1051 O O . LEU A 1 135 ? 10.538 16.357 -31.192 1.00 97.12 135 LEU A O 1
ATOM 1055 N N . PRO A 1 136 ? 9.987 16.162 -29.017 1.00 97.06 136 PRO A N 1
ATOM 1056 C CA . PRO A 1 136 ? 8.753 16.924 -29.150 1.00 97.06 136 PRO A CA 1
ATOM 1057 C C . PRO A 1 136 ? 9.017 18.381 -29.546 1.00 97.06 136 PRO A C 1
ATOM 1059 O O . PRO A 1 136 ? 10.057 18.964 -29.231 1.00 97.06 136 PRO A O 1
ATOM 1062 N N . SER A 1 137 ? 8.050 19.020 -30.210 1.00 95.81 137 SER A N 1
ATOM 1063 C CA . SER A 1 137 ? 8.149 20.450 -30.527 1.00 95.81 137 SER A CA 1
ATOM 1064 C C . SER A 1 137 ? 8.328 21.277 -29.253 1.00 95.81 137 SER A C 1
ATOM 1066 O O . SER A 1 137 ? 7.595 21.044 -28.296 1.00 95.81 137 SER A O 1
ATOM 1068 N N . LEU A 1 138 ? 9.198 22.293 -29.286 1.00 96.12 138 LEU A N 1
ATOM 1069 C CA . LEU A 1 138 ? 9.558 23.123 -28.122 1.00 96.12 138 LEU A CA 1
ATOM 1070 C C . LEU A 1 138 ? 10.392 22.389 -27.053 1.00 96.12 138 LEU A C 1
ATOM 1072 O O . LEU A 1 138 ? 10.405 22.785 -25.894 1.00 96.12 138 LEU A O 1
ATOM 1076 N N . SER A 1 139 ? 11.146 21.366 -27.453 1.00 97.56 139 SER A N 1
ATOM 1077 C CA . SER A 1 139 ? 12.198 20.764 -26.631 1.00 97.56 139 SER A CA 1
ATOM 1078 C C . SER A 1 139 ? 13.567 20.858 -27.308 1.00 97.56 139 SER A C 1
ATOM 1080 O O . SER A 1 139 ? 13.663 21.149 -28.504 1.00 97.56 139 SER A O 1
ATOM 1082 N N . ALA A 1 140 ? 14.628 20.633 -26.537 1.00 96.88 140 ALA A N 1
ATOM 1083 C CA . ALA A 1 140 ? 15.998 20.560 -27.036 1.00 96.88 140 ALA A CA 1
ATOM 1084 C C . ALA A 1 140 ? 16.751 19.407 -26.364 1.00 96.88 140 ALA A C 1
ATOM 1086 O O . ALA A 1 140 ? 16.615 19.229 -25.157 1.00 96.88 140 ALA A O 1
ATOM 1087 N N . GLY A 1 141 ? 17.541 18.655 -27.133 1.00 97.44 141 GLY A N 1
ATOM 1088 C CA . GLY A 1 141 ? 18.434 17.606 -26.638 1.00 97.44 141 GLY A CA 1
ATOM 1089 C C . GLY A 1 141 ? 19.894 17.986 -26.871 1.00 97.44 141 GLY A C 1
ATOM 1090 O O . GLY A 1 141 ? 20.241 18.442 -27.961 1.00 97.44 141 GLY A O 1
ATOM 1091 N N . GLU A 1 142 ? 20.738 17.802 -25.863 1.00 98.19 142 GLU A N 1
ATOM 1092 C CA . GLU A 1 142 ? 22.175 18.076 -25.915 1.00 98.19 142 GLU A CA 1
ATOM 1093 C C . GLU A 1 142 ? 22.953 16.902 -25.315 1.00 98.19 142 GLU A C 1
ATOM 1095 O O . GLU A 1 142 ? 22.614 16.416 -24.239 1.00 98.19 142 GLU A O 1
ATOM 1100 N N . PHE A 1 143 ? 23.991 16.444 -26.014 1.00 98.38 143 PHE A N 1
ATOM 1101 C CA . PHE A 1 143 ? 24.890 15.395 -25.538 1.00 98.38 143 PHE A CA 1
ATOM 1102 C C . PHE A 1 143 ? 26.154 16.006 -24.934 1.00 98.38 143 PHE A C 1
ATOM 1104 O O . PHE A 1 143 ? 26.799 16.835 -25.582 1.00 98.38 143 PHE A O 1
ATOM 1111 N N . ASP A 1 144 ? 26.555 15.535 -23.754 1.00 97.06 144 ASP A N 1
ATOM 1112 C CA . ASP A 1 144 ? 27.835 15.886 -23.136 1.00 97.06 144 ASP A CA 1
ATOM 1113 C C . ASP A 1 144 ? 28.609 14.621 -22.705 1.00 97.06 144 ASP A C 1
ATOM 1115 O O . ASP A 1 144 ? 28.196 13.948 -21.753 1.00 97.06 144 ASP A O 1
ATOM 1119 N N . PRO A 1 145 ? 29.708 14.260 -23.401 1.00 97.75 145 PRO A N 1
ATOM 1120 C CA . PRO A 1 145 ? 30.193 14.851 -24.655 1.00 97.75 145 PRO A CA 1
ATOM 1121 C C . PRO A 1 145 ? 29.385 14.376 -25.882 1.00 97.75 145 PRO A C 1
ATOM 1123 O O . PRO A 1 145 ? 28.912 13.243 -25.935 1.00 97.75 145 PRO A O 1
ATOM 1126 N N . ALA A 1 146 ? 29.273 15.215 -26.920 1.00 96.56 146 ALA A N 1
ATOM 1127 C CA . ALA A 1 146 ? 28.558 14.882 -28.167 1.00 96.56 146 ALA A CA 1
ATOM 1128 C C . ALA A 1 146 ? 29.287 13.887 -29.089 1.00 96.56 146 ALA A C 1
ATOM 1130 O O . ALA A 1 146 ? 28.720 13.407 -30.071 1.00 96.56 146 ALA A O 1
ATOM 1131 N N . VAL A 1 147 ? 30.552 13.598 -28.790 1.00 95.88 147 VAL A N 1
ATOM 1132 C CA . VAL A 1 147 ? 31.371 12.621 -29.504 1.00 95.88 147 VAL A CA 1
ATOM 1133 C C . VAL A 1 147 ? 32.048 11.743 -28.466 1.00 95.88 147 VAL A C 1
ATOM 1135 O O . VAL A 1 147 ? 32.743 12.263 -27.593 1.00 95.88 147 VAL A O 1
ATOM 1138 N N . ILE A 1 148 ? 31.859 10.432 -28.579 1.00 95.94 148 ILE A N 1
ATOM 1139 C CA . ILE A 1 148 ? 32.450 9.433 -27.683 1.00 95.94 148 ILE A CA 1
ATOM 1140 C C . ILE A 1 148 ? 33.105 8.317 -28.486 1.00 95.94 148 ILE A C 1
ATOM 1142 O O . ILE A 1 148 ? 32.701 8.035 -29.614 1.00 95.94 148 ILE A O 1
ATOM 1146 N N . VAL A 1 149 ? 34.127 7.682 -27.917 1.00 93.69 149 VAL A N 1
ATOM 1147 C CA . VAL A 1 149 ? 34.619 6.396 -28.420 1.00 93.69 149 VAL A CA 1
ATOM 1148 C C . VAL A 1 149 ? 33.918 5.263 -27.666 1.00 93.69 149 VAL A C 1
ATOM 1150 O O . VAL A 1 149 ? 33.468 5.457 -26.537 1.00 93.69 149 VAL A O 1
ATOM 1153 N N . PRO A 1 150 ? 33.824 4.061 -28.248 1.00 86.75 150 PRO A N 1
ATOM 1154 C CA . PRO A 1 150 ? 33.407 2.885 -27.496 1.00 86.75 150 PRO A CA 1
ATOM 1155 C C . PRO A 1 150 ? 34.242 2.740 -26.224 1.00 86.75 150 PRO A C 1
ATOM 1157 O O . PRO A 1 150 ? 35.458 2.914 -26.291 1.00 86.75 150 PRO A O 1
ATOM 1160 N N . THR A 1 151 ? 33.599 2.393 -25.103 1.00 79.12 151 THR A N 1
ATOM 1161 C CA . THR A 1 151 ? 34.089 2.435 -23.700 1.00 79.12 151 THR A CA 1
ATOM 1162 C C . THR A 1 151 ? 33.887 3.745 -22.931 1.00 79.12 151 THR A C 1
ATOM 1164 O O . THR A 1 151 ? 33.943 3.704 -21.700 1.00 79.12 151 THR A O 1
ATOM 1167 N N . ASP A 1 152 ? 33.569 4.854 -23.603 1.00 88.25 152 ASP A N 1
ATOM 1168 C CA . ASP A 1 152 ? 33.106 6.085 -22.951 1.00 88.25 152 ASP A CA 1
ATOM 1169 C C . ASP A 1 152 ? 31.572 6.100 -22.809 1.00 88.25 152 ASP A C 1
ATOM 1171 O O . ASP A 1 152 ? 30.847 5.358 -23.481 1.00 88.25 152 ASP A O 1
ATOM 1175 N N . THR A 1 153 ? 31.072 6.991 -21.950 1.00 94.38 153 THR A N 1
ATOM 1176 C CA . THR A 1 153 ? 29.642 7.297 -21.817 1.00 94.38 153 THR A CA 1
ATOM 1177 C C . THR A 1 153 ? 29.363 8.766 -22.138 1.00 94.38 153 THR A C 1
ATOM 1179 O O . THR A 1 153 ? 30.239 9.626 -22.016 1.00 94.38 153 THR A O 1
ATOM 1182 N N . SER A 1 154 ? 28.139 9.059 -22.579 1.00 98.00 154 SER A N 1
ATOM 1183 C CA . SER A 1 154 ? 27.636 10.415 -22.821 1.00 98.00 154 SER A CA 1
ATOM 1184 C C . SER A 1 154 ? 26.292 10.603 -22.137 1.00 98.00 154 SER A C 1
ATOM 1186 O O . SER A 1 154 ? 25.490 9.677 -22.081 1.00 98.00 154 SER A O 1
ATOM 1188 N N . THR A 1 155 ? 26.021 11.800 -21.624 1.00 98.19 155 THR A N 1
ATOM 1189 C CA . THR A 1 155 ? 24.693 12.131 -21.096 1.00 98.19 155 THR A CA 1
ATOM 1190 C C . THR A 1 155 ? 23.911 12.930 -22.130 1.00 98.19 155 THR A C 1
ATOM 1192 O O . THR A 1 155 ? 24.305 14.044 -22.471 1.00 98.19 155 THR A O 1
ATOM 1195 N N . LEU A 1 156 ? 22.778 12.396 -22.593 1.00 98.56 156 LEU A N 1
ATOM 1196 C CA . LEU A 1 156 ? 21.777 13.156 -23.341 1.00 98.56 156 LEU A CA 1
ATOM 1197 C C . LEU A 1 156 ? 20.896 13.917 -22.352 1.00 98.56 156 LEU A C 1
ATOM 1199 O O . LEU A 1 156 ? 20.088 13.299 -21.668 1.00 98.56 156 LEU A O 1
ATOM 1203 N N . THR A 1 157 ? 21.009 15.240 -22.300 1.00 98.31 157 THR A N 1
ATOM 1204 C CA . THR A 1 157 ? 20.121 16.113 -21.522 1.00 98.31 157 THR A CA 1
ATOM 1205 C C . THR A 1 157 ? 19.024 16.670 -22.420 1.00 98.31 157 THR A C 1
ATOM 1207 O O . THR A 1 157 ? 19.313 17.295 -23.437 1.00 98.31 157 THR A O 1
ATOM 1210 N N . ILE A 1 158 ? 17.762 16.484 -22.036 1.00 98.31 158 ILE A N 1
ATOM 1211 C CA . ILE A 1 158 ? 16.592 16.998 -22.750 1.00 98.31 158 ILE A CA 1
ATOM 1212 C C . ILE A 1 158 ? 15.923 18.078 -21.906 1.00 98.31 158 ILE A C 1
ATOM 1214 O O . ILE A 1 158 ? 15.542 17.832 -20.765 1.00 98.31 158 ILE A O 1
ATOM 1218 N N . THR A 1 159 ? 15.758 19.269 -22.480 1.00 97.38 159 THR A N 1
ATOM 1219 C CA . THR A 1 159 ? 15.034 20.397 -21.880 1.00 97.38 159 THR A CA 1
ATOM 1220 C C . THR A 1 159 ? 13.647 20.523 -22.492 1.00 97.38 159 THR A C 1
ATOM 1222 O O . THR A 1 159 ? 13.520 20.559 -23.718 1.00 97.38 159 THR A O 1
ATOM 1225 N N . ILE A 1 160 ? 12.620 20.625 -21.648 1.00 97.12 160 ILE A N 1
ATOM 1226 C CA . ILE A 1 160 ? 11.213 20.701 -22.048 1.00 97.12 160 ILE A CA 1
ATOM 1227 C C . ILE A 1 160 ? 10.672 22.100 -21.764 1.00 97.12 160 ILE A C 1
ATOM 1229 O O . ILE A 1 160 ? 10.640 22.535 -20.618 1.00 97.12 160 ILE A O 1
ATOM 1233 N N . ASP A 1 161 ? 10.184 22.811 -22.783 1.00 95.88 161 ASP A N 1
ATOM 1234 C CA . ASP A 1 161 ? 9.492 24.084 -22.561 1.00 95.88 161 ASP A CA 1
ATOM 1235 C C . ASP A 1 161 ? 8.136 23.869 -21.869 1.00 95.88 161 ASP A C 1
ATOM 1237 O O . ASP A 1 161 ? 7.466 22.850 -22.066 1.00 95.88 161 ASP A O 1
ATOM 1241 N N . THR A 1 162 ? 7.689 24.877 -21.121 1.00 91.81 162 THR A N 1
ATOM 1242 C CA . THR A 1 162 ? 6.373 24.927 -20.463 1.00 91.81 162 THR A CA 1
ATOM 1243 C C . THR A 1 162 ? 5.168 24.707 -21.391 1.00 91.81 162 THR A C 1
ATOM 1245 O O . THR A 1 162 ? 4.085 24.384 -20.913 1.00 91.81 162 THR A O 1
ATOM 1248 N N . LEU A 1 163 ? 5.326 24.888 -22.706 1.00 92.19 163 LEU A N 1
ATOM 1249 C CA . LEU A 1 163 ? 4.280 24.723 -23.721 1.00 92.19 163 LEU A CA 1
ATOM 1250 C C . LEU A 1 163 ? 4.466 23.480 -24.608 1.00 92.19 163 LEU A C 1
ATOM 1252 O O . LEU A 1 163 ? 3.695 23.288 -25.552 1.00 92.19 163 LEU A O 1
ATOM 1256 N N . THR A 1 164 ? 5.469 22.643 -24.331 1.00 94.19 164 THR A N 1
ATOM 1257 C CA . THR A 1 164 ? 5.705 21.386 -25.061 1.00 94.19 164 THR A CA 1
ATOM 1258 C C . THR A 1 164 ? 4.463 20.494 -24.979 1.00 94.19 164 THR A C 1
ATOM 1260 O O . THR A 1 164 ? 3.976 20.275 -23.872 1.00 94.19 164 THR A O 1
ATOM 1263 N N . PRO A 1 165 ? 3.908 19.966 -26.085 1.00 93.38 165 PRO A N 1
ATOM 1264 C CA . PRO A 1 165 ? 2.692 19.159 -26.011 1.00 93.38 165 PRO A CA 1
ATOM 1265 C C . PRO A 1 165 ? 2.875 17.904 -25.144 1.00 93.38 165 PRO A C 1
ATOM 1267 O O . PRO A 1 165 ? 3.917 17.251 -25.191 1.00 93.38 165 PRO A O 1
ATOM 1270 N N . LEU A 1 166 ? 1.849 17.555 -24.366 1.00 89.62 166 LEU A N 1
ATOM 1271 C CA . LEU A 1 166 ? 1.866 16.359 -23.521 1.00 89.62 166 LEU A CA 1
ATOM 1272 C C . LEU A 1 166 ? 1.798 15.089 -24.372 1.00 89.62 166 LEU A C 1
ATOM 1274 O O . LEU A 1 166 ? 1.127 15.076 -25.406 1.00 89.62 166 LEU A O 1
ATOM 1278 N N . GLY A 1 167 ? 2.432 14.015 -23.911 1.00 89.38 167 GLY A N 1
ATOM 1279 C CA . GLY A 1 167 ? 2.365 12.713 -24.568 1.00 89.38 167 GLY A CA 1
ATOM 1280 C C . GLY A 1 167 ? 3.660 11.917 -24.485 1.00 89.38 167 GLY A C 1
ATOM 1281 O O . GLY A 1 167 ? 4.657 12.377 -23.935 1.00 89.38 167 GLY A O 1
ATOM 1282 N N . ALA A 1 168 ? 3.616 10.712 -25.046 1.00 93.38 168 ALA A N 1
ATOM 1283 C CA . ALA A 1 168 ? 4.766 9.830 -25.179 1.00 93.38 168 ALA A CA 1
ATOM 1284 C C . ALA A 1 168 ? 5.395 9.995 -26.570 1.00 93.38 168 ALA A C 1
ATOM 1286 O O . ALA A 1 168 ? 4.698 9.922 -27.585 1.00 93.38 168 ALA A O 1
ATOM 1287 N N . TYR A 1 169 ? 6.706 10.202 -26.601 1.00 97.12 169 TYR A N 1
ATOM 1288 C CA . TYR A 1 169 ? 7.501 10.457 -27.794 1.00 97.12 169 TYR A CA 1
ATOM 1289 C C . TYR A 1 169 ? 8.580 9.377 -27.925 1.00 97.12 169 TYR A C 1
ATOM 1291 O O . TYR A 1 169 ? 9.407 9.256 -27.016 1.00 97.12 169 TYR A O 1
ATOM 1299 N N . PRO A 1 170 ? 8.588 8.591 -29.017 1.00 97.81 170 PRO A N 1
ATOM 1300 C CA . PRO A 1 170 ? 9.699 7.703 -29.310 1.00 97.81 170 PRO A CA 1
ATOM 1301 C C . PRO A 1 170 ? 10.889 8.545 -29.780 1.00 97.81 170 PRO A C 1
ATOM 1303 O O . PRO A 1 170 ? 10.784 9.322 -30.730 1.00 97.81 170 PRO A O 1
ATOM 1306 N N . LEU A 1 171 ? 12.010 8.402 -29.087 1.00 98.19 171 LEU A N 1
ATOM 1307 C CA . LEU A 1 171 ? 13.288 9.012 -29.407 1.00 98.19 171 LEU A CA 1
ATOM 1308 C C . LEU A 1 171 ? 14.177 7.980 -30.084 1.00 98.19 171 LEU A C 1
ATOM 1310 O O . LEU A 1 171 ? 14.324 6.868 -29.580 1.00 98.19 171 LEU A O 1
ATOM 1314 N N . THR A 1 172 ? 14.820 8.367 -31.178 1.00 98.25 172 THR A N 1
ATOM 1315 C CA . THR A 1 172 ? 15.855 7.554 -31.822 1.00 98.25 172 THR A CA 1
ATOM 1316 C C . THR A 1 172 ? 17.203 8.179 -31.512 1.00 98.25 172 THR A C 1
ATOM 1318 O O . THR A 1 172 ? 17.484 9.293 -31.953 1.00 98.25 172 THR A O 1
ATOM 1321 N N . ILE A 1 173 ? 18.012 7.487 -30.713 1.00 98.38 173 ILE A N 1
ATOM 1322 C CA . ILE A 1 173 ? 19.377 7.898 -30.380 1.00 98.38 173 ILE A CA 1
ATOM 1323 C C . ILE A 1 173 ? 20.318 7.151 -31.316 1.00 98.38 173 ILE A C 1
ATOM 1325 O O . ILE A 1 173 ? 20.283 5.923 -31.360 1.00 98.38 173 ILE A O 1
ATOM 1329 N N . THR A 1 174 ? 21.162 7.887 -32.032 1.00 97.12 174 THR A N 1
ATOM 1330 C CA . THR A 1 174 ? 22.050 7.347 -33.063 1.00 97.12 174 THR A CA 1
ATOM 1331 C C . THR A 1 174 ? 23.497 7.727 -32.782 1.00 97.12 174 THR A C 1
ATOM 1333 O O . THR A 1 174 ? 23.796 8.897 -32.539 1.00 97.12 174 THR A O 1
ATOM 1336 N N . GLY A 1 175 ? 24.403 6.753 -32.869 1.00 96.06 175 GLY A N 1
ATOM 1337 C CA . GLY A 1 175 ? 25.839 6.989 -32.994 1.00 96.06 175 GLY A CA 1
ATOM 1338 C C . GLY A 1 175 ? 26.283 6.815 -34.445 1.00 96.06 175 GLY A C 1
ATOM 1339 O O . GLY A 1 175 ? 25.921 5.825 -35.074 1.00 96.06 175 GLY A O 1
ATOM 1340 N N . THR A 1 176 ? 27.083 7.747 -34.968 1.00 95.12 176 THR A N 1
ATOM 1341 C CA . THR A 1 176 ? 27.591 7.692 -36.351 1.00 95.12 176 THR A CA 1
ATOM 1342 C C . THR A 1 176 ? 29.102 7.883 -36.405 1.00 95.12 176 THR A C 1
ATOM 1344 O O . THR A 1 176 ? 29.641 8.876 -35.903 1.00 95.12 176 THR A O 1
ATOM 1347 N N . GLU A 1 177 ? 29.792 6.964 -37.076 1.00 93.62 177 GLU A N 1
ATOM 1348 C CA . GLU A 1 177 ? 31.206 7.080 -37.423 1.00 93.62 177 GLU A CA 1
ATOM 1349 C C . GLU A 1 177 ? 31.340 7.770 -38.793 1.00 93.62 177 GLU A C 1
ATOM 1351 O O . GLU A 1 177 ? 30.882 7.283 -39.829 1.00 93.62 177 GLU A O 1
ATOM 1356 N N . MET A 1 178 ? 31.944 8.962 -38.807 1.00 76.06 178 MET A N 1
ATOM 1357 C CA . MET A 1 178 ? 31.935 9.846 -39.984 1.00 76.06 178 MET A CA 1
ATOM 1358 C C . MET A 1 178 ? 32.895 9.424 -41.110 1.00 76.06 178 MET A C 1
ATOM 1360 O O . MET A 1 178 ? 32.813 9.979 -42.206 1.00 76.06 178 MET A O 1
ATOM 1364 N N . SER A 1 179 ? 33.819 8.491 -40.867 1.00 77.50 179 SER A N 1
ATOM 1365 C CA . SER A 1 179 ? 34.891 8.126 -41.806 1.00 77.50 179 SER A CA 1
ATOM 1366 C C . SER A 1 179 ? 34.588 6.876 -42.646 1.00 77.50 179 SER A C 1
ATOM 1368 O O . SER A 1 179 ? 35.053 6.774 -43.779 1.00 77.50 179 SER A O 1
ATOM 1370 N N . LYS A 1 180 ? 33.753 5.982 -42.118 1.00 68.50 180 LYS A N 1
ATOM 1371 C CA . LYS A 1 180 ? 33.345 4.678 -42.642 1.00 68.50 180 LYS A CA 1
ATOM 1372 C C . LYS A 1 180 ? 31.829 4.551 -42.809 1.00 68.50 180 LYS A C 1
ATOM 1374 O O . LYS A 1 180 ? 31.390 3.565 -43.378 1.00 68.50 180 LYS A O 1
ATOM 1379 N N . GLN A 1 181 ? 31.045 5.552 -42.383 1.00 78.81 181 GLN A N 1
ATOM 1380 C CA . GLN A 1 181 ? 29.574 5.556 -42.483 1.00 78.81 181 GLN A CA 1
ATOM 1381 C C . GLN A 1 181 ? 28.907 4.403 -41.707 1.00 78.81 181 GLN A C 1
ATOM 1383 O O . GLN A 1 181 ? 27.875 3.891 -42.127 1.00 78.81 181 GLN A O 1
ATOM 1388 N N . ILE A 1 182 ? 29.492 3.996 -40.576 1.00 89.00 182 ILE A N 1
ATOM 1389 C CA . ILE A 1 182 ? 28.883 3.015 -39.667 1.00 89.00 182 ILE A CA 1
ATOM 1390 C C . ILE A 1 182 ? 27.913 3.758 -38.747 1.00 89.00 182 ILE A C 1
ATOM 1392 O O . ILE A 1 182 ? 28.277 4.776 -38.149 1.00 89.00 182 ILE A O 1
ATOM 1396 N N . GLU A 1 183 ? 26.689 3.253 -38.631 1.00 93.62 183 GLU A N 1
ATOM 1397 C CA . GLU A 1 183 ? 25.614 3.871 -37.861 1.00 93.62 183 GLU A CA 1
ATOM 1398 C C . GLU A 1 183 ? 24.860 2.817 -37.049 1.00 93.62 183 GLU A C 1
ATOM 1400 O O . GLU A 1 183 ? 24.494 1.767 -37.573 1.00 93.62 183 GLU A O 1
ATOM 1405 N N . GLN A 1 184 ? 24.620 3.112 -35.771 1.00 95.81 184 GLN A N 1
ATOM 1406 C CA . GLN A 1 184 ? 23.834 2.268 -34.872 1.00 95.81 184 GLN A CA 1
ATOM 1407 C C . GLN A 1 184 ? 22.844 3.132 -34.101 1.00 95.81 184 GLN A C 1
ATOM 1409 O O . GLN A 1 184 ? 23.196 4.227 -33.647 1.00 95.81 184 GLN A O 1
ATOM 1414 N N . SER A 1 185 ? 21.629 2.617 -33.908 1.00 97.06 185 SER A N 1
ATOM 1415 C CA . SER A 1 185 ? 20.539 3.358 -33.272 1.00 97.06 185 SER A CA 1
ATOM 1416 C C . SER A 1 185 ? 19.796 2.532 -32.230 1.00 97.06 185 SER A C 1
ATOM 1418 O O . SER A 1 185 ? 19.686 1.311 -32.340 1.00 97.06 185 SER A O 1
ATOM 1420 N N . ILE A 1 186 ? 19.225 3.221 -31.244 1.00 98.12 186 ILE A N 1
ATOM 1421 C CA . ILE A 1 186 ? 18.359 2.637 -30.220 1.00 98.12 186 ILE A CA 1
ATOM 1422 C C . ILE A 1 186 ? 17.128 3.523 -29.984 1.00 98.12 186 ILE A C 1
ATOM 1424 O O . ILE A 1 186 ? 17.217 4.752 -30.031 1.00 98.12 186 ILE A O 1
ATOM 1428 N N . GLU A 1 187 ? 15.970 2.902 -29.743 1.00 98.19 187 GLU A N 1
ATOM 1429 C CA . GLU A 1 187 ? 14.720 3.610 -29.437 1.00 98.19 187 GLU A CA 1
ATOM 1430 C C . GLU A 1 187 ? 14.507 3.742 -27.922 1.00 98.19 187 GLU A C 1
ATOM 1432 O O . GLU A 1 187 ? 14.660 2.771 -27.176 1.00 98.19 187 GLU A O 1
ATOM 1437 N N . ARG A 1 188 ? 14.127 4.940 -27.465 1.00 98.06 188 ARG A N 1
ATOM 1438 C CA . ARG A 1 188 ? 13.775 5.252 -26.071 1.00 98.06 188 ARG A CA 1
ATOM 1439 C C . ARG A 1 188 ? 12.502 6.063 -25.978 1.00 98.06 188 ARG A C 1
ATOM 1441 O O . ARG A 1 188 ? 12.142 6.752 -26.922 1.00 98.06 188 ARG A O 1
ATOM 1448 N N . TRP A 1 189 ? 11.827 6.014 -24.836 1.00 96.62 189 TRP A N 1
ATOM 1449 C CA . TRP A 1 189 ? 10.586 6.758 -24.638 1.00 96.62 189 TRP A CA 1
ATOM 1450 C C . TRP A 1 189 ? 10.797 7.989 -23.768 1.00 96.62 189 TRP A C 1
ATOM 1452 O O . TRP A 1 189 ? 11.347 7.913 -22.674 1.00 96.62 189 TRP A O 1
ATOM 1462 N N . LEU A 1 190 ? 10.301 9.130 -24.236 1.00 96.44 190 LEU A N 1
ATOM 1463 C CA . LEU A 1 190 ? 10.173 10.348 -23.448 1.00 96.44 190 LEU A CA 1
ATOM 1464 C C . LEU A 1 190 ? 8.694 10.648 -23.244 1.00 96.44 190 LEU A C 1
ATOM 1466 O O . LEU A 1 190 ? 7.969 10.853 -24.216 1.00 96.44 190 LEU A O 1
ATOM 1470 N N . VAL A 1 191 ? 8.238 10.706 -21.999 1.00 92.62 191 VAL A N 1
ATOM 1471 C CA . VAL A 1 191 ? 6.855 11.054 -21.677 1.00 92.62 191 VAL A CA 1
ATOM 1472 C C . VAL A 1 191 ? 6.811 12.441 -21.055 1.00 92.62 191 VAL A C 1
ATOM 1474 O O . VAL A 1 191 ? 7.317 12.664 -19.957 1.00 92.62 191 VAL A O 1
ATOM 1477 N N . VAL A 1 192 ? 6.213 13.384 -21.785 1.00 91.56 192 VAL A N 1
ATOM 1478 C CA . VAL A 1 192 ? 6.012 14.762 -21.333 1.00 91.56 192 VAL A CA 1
ATOM 1479 C C . VAL A 1 192 ? 4.666 14.864 -20.639 1.00 91.56 192 VAL A C 1
ATOM 1481 O O . VAL A 1 192 ? 3.618 14.642 -21.258 1.00 91.56 192 VAL A O 1
ATOM 1484 N N . VAL A 1 193 ? 4.696 15.262 -19.374 1.00 87.56 193 VAL A N 1
ATOM 1485 C CA . VAL A 1 193 ? 3.502 15.484 -18.559 1.00 87.56 193 VAL A CA 1
ATOM 1486 C C . VAL A 1 193 ? 3.373 16.933 -18.118 1.00 87.56 193 VAL A C 1
ATOM 1488 O O . VAL A 1 193 ? 4.284 17.750 -18.263 1.00 87.56 193 VAL A O 1
ATOM 1491 N N . SER A 1 194 ? 2.168 17.291 -17.684 1.00 83.69 194 SER A N 1
ATOM 1492 C CA . SER A 1 194 ? 1.834 18.664 -17.319 1.00 83.69 194 SER A CA 1
ATOM 1493 C C . SER A 1 194 ? 2.732 19.150 -16.183 1.00 83.69 194 SER A C 1
ATOM 1495 O O . SER A 1 194 ? 2.984 18.413 -15.235 1.00 83.69 194 SER A O 1
ATOM 1497 N N . ALA A 1 195 ? 3.134 20.423 -16.214 1.00 78.50 195 ALA A N 1
ATOM 1498 C CA . ALA A 1 195 ? 3.749 21.074 -15.049 1.00 78.50 195 ALA A CA 1
ATOM 1499 C C . ALA A 1 195 ? 2.810 21.093 -13.827 1.00 78.50 195 ALA A C 1
ATOM 1501 O O . ALA A 1 195 ? 3.251 21.287 -12.697 1.00 78.50 195 ALA A O 1
ATOM 1502 N N . LEU A 1 196 ? 1.506 20.916 -14.068 1.00 79.00 196 LEU A N 1
ATOM 1503 C CA . LEU A 1 196 ? 0.481 20.785 -13.040 1.00 79.00 196 LEU A CA 1
ATOM 1504 C C . LEU A 1 196 ? 0.252 19.335 -12.597 1.00 79.00 196 LEU A C 1
ATOM 1506 O O . LEU A 1 196 ? -0.610 19.153 -11.758 1.00 79.00 196 LEU A O 1
ATOM 1510 N N . ASN A 1 197 ? 0.972 18.342 -13.140 1.00 82.12 197 ASN A N 1
ATOM 1511 C CA . ASN A 1 197 ? 0.896 16.970 -12.632 1.00 82.12 197 ASN A CA 1
ATOM 1512 C C . ASN A 1 197 ? 1.565 16.928 -11.257 1.00 82.12 197 ASN A C 1
ATOM 1514 O O . ASN A 1 197 ? 2.743 17.282 -11.107 1.00 82.12 197 ASN A O 1
ATOM 1518 N N . PHE A 1 198 ? 0.825 16.515 -10.250 1.00 83.88 198 PHE A N 1
ATOM 1519 C CA . PHE A 1 198 ? 1.272 16.291 -8.896 1.00 83.88 198 PHE A CA 1
ATOM 1520 C C . PHE A 1 198 ? 1.479 14.799 -8.681 1.00 83.88 198 PHE A C 1
ATOM 1522 O O . PHE A 1 198 ? 0.877 13.962 -9.329 1.00 83.88 198 PHE A O 1
ATOM 1529 N N . LYS A 1 199 ? 2.403 14.481 -7.777 1.00 86.44 199 LYS A N 1
ATOM 1530 C CA . LYS A 1 199 ? 2.651 13.100 -7.389 1.00 86.44 199 LYS A CA 1
ATOM 1531 C C . LYS A 1 199 ? 1.503 12.637 -6.475 1.00 86.44 199 LYS A C 1
ATOM 1533 O O . LYS A 1 199 ? 1.155 13.408 -5.566 1.00 86.44 199 LYS A O 1
ATOM 1538 N N . PRO A 1 200 ? 1.001 11.397 -6.610 1.00 92.94 200 PRO A N 1
ATOM 1539 C CA . PRO A 1 200 ? 0.060 10.841 -5.650 1.00 92.94 200 PRO A CA 1
ATOM 1540 C C . PRO A 1 200 ? 0.687 10.741 -4.254 1.00 92.94 200 PRO A C 1
ATOM 1542 O O . PRO A 1 200 ? 1.903 10.730 -4.076 1.00 92.94 200 PRO A O 1
ATOM 1545 N N . SER A 1 201 ? -0.139 10.645 -3.225 1.00 94.62 201 SER A N 1
ATOM 1546 C CA . SER A 1 201 ? 0.296 10.405 -1.854 1.00 94.62 201 SER A CA 1
ATOM 1547 C C . SER A 1 201 ? -0.418 9.191 -1.297 1.00 94.62 201 SER A C 1
ATOM 1549 O O . SER A 1 201 ? -1.614 9.014 -1.527 1.00 94.62 201 SER A O 1
ATOM 1551 N N . ILE A 1 202 ? 0.304 8.360 -0.547 1.00 96.00 202 ILE A N 1
ATOM 1552 C CA . ILE A 1 202 ? -0.278 7.226 0.167 1.00 96.00 202 ILE A CA 1
ATOM 1553 C C . ILE A 1 202 ? -0.101 7.377 1.676 1.00 96.00 202 ILE A C 1
ATOM 1555 O O . ILE A 1 202 ? 0.976 7.680 2.183 1.00 96.00 202 ILE A O 1
ATOM 1559 N N . SER A 1 203 ? -1.185 7.154 2.409 1.00 95.81 203 SER A N 1
ATOM 1560 C CA . SER A 1 203 ? -1.240 7.198 3.864 1.00 95.81 203 SER A CA 1
ATOM 1561 C C . SER A 1 203 ? -1.598 5.819 4.408 1.00 95.81 203 SER A C 1
ATOM 1563 O O . SER A 1 203 ? -2.622 5.229 4.050 1.00 95.81 203 SER A O 1
ATOM 1565 N N . VAL A 1 204 ? -0.719 5.310 5.268 1.00 95.69 204 VAL A N 1
ATOM 1566 C CA . VAL A 1 204 ? -0.819 4.016 5.952 1.00 95.69 204 VAL A CA 1
ATOM 1567 C C . VAL A 1 204 ? -0.328 4.165 7.397 1.00 95.69 204 VAL A C 1
ATOM 1569 O O . VAL A 1 204 ? 0.463 5.073 7.669 1.00 95.69 204 VAL A O 1
ATOM 1572 N N . PRO A 1 205 ? -0.761 3.306 8.339 1.00 93.62 205 PRO A N 1
ATOM 1573 C CA . PRO A 1 205 ? -0.168 3.278 9.674 1.00 93.62 205 PRO A CA 1
ATOM 1574 C C . PRO A 1 205 ? 1.307 2.856 9.614 1.00 93.62 205 PRO A C 1
ATOM 1576 O O . PRO A 1 205 ? 1.676 2.000 8.821 1.00 93.62 205 PRO A O 1
ATOM 1579 N N . GLU A 1 206 ? 2.153 3.402 10.488 1.00 93.19 206 GLU A N 1
ATOM 1580 C CA . GLU A 1 206 ? 3.579 3.028 10.547 1.00 93.19 206 GLU A CA 1
ATOM 1581 C C . GLU A 1 206 ? 3.772 1.568 10.992 1.00 93.19 206 GLU A C 1
ATOM 1583 O O . GLU A 1 206 ? 4.599 0.825 10.456 1.00 93.19 206 GLU A O 1
ATOM 1588 N N . SER A 1 207 ? 2.988 1.143 11.983 1.00 93.38 207 SER A N 1
ATOM 1589 C CA . SER A 1 207 ? 3.010 -0.222 12.493 1.00 93.38 207 SER A CA 1
ATOM 1590 C C . SER A 1 207 ? 1.643 -0.662 12.995 1.00 93.38 207 SER A C 1
ATOM 1592 O O . SER A 1 207 ? 0.809 0.153 13.393 1.00 93.38 207 SER A O 1
ATOM 1594 N N . VAL A 1 208 ? 1.428 -1.974 12.977 1.00 91.75 208 VAL A N 1
ATOM 1595 C CA . VAL A 1 208 ? 0.235 -2.628 13.510 1.00 91.75 208 VAL A CA 1
ATOM 1596 C C . VAL A 1 208 ? 0.677 -3.782 14.398 1.00 91.75 208 VAL A C 1
ATOM 1598 O O . VAL A 1 208 ? 1.533 -4.585 14.027 1.00 91.75 208 VAL A O 1
ATOM 1601 N N . LEU A 1 209 ? 0.086 -3.860 15.586 1.00 89.44 209 LEU A N 1
ATOM 1602 C CA . LEU A 1 209 ? 0.270 -4.973 16.505 1.00 89.44 209 LEU A CA 1
ATOM 1603 C C . LEU A 1 209 ? -0.926 -5.916 16.385 1.00 89.44 209 LEU A C 1
ATOM 1605 O O . LEU A 1 209 ? -2.069 -5.465 16.416 1.00 89.44 209 LEU A O 1
ATOM 1609 N N . VAL A 1 210 ? -0.665 -7.212 16.272 1.00 89.69 210 VAL A N 1
ATOM 1610 C CA . VAL A 1 210 ? -1.697 -8.255 16.250 1.00 89.69 210 VAL A CA 1
ATOM 1611 C C . VAL A 1 210 ? -1.202 -9.471 17.027 1.00 89.69 210 VAL A C 1
ATOM 1613 O O . VAL A 1 210 ? 0.001 -9.681 17.163 1.00 89.69 210 VAL A O 1
ATOM 1616 N N . TYR A 1 211 ? -2.115 -10.273 17.557 1.00 87.94 211 TYR A N 1
ATOM 1617 C CA . TYR A 1 211 ? -1.787 -11.524 18.239 1.00 87.94 211 TYR A CA 1
ATOM 1618 C C . TYR A 1 211 ? -1.988 -12.714 17.296 1.00 87.94 211 TYR A C 1
ATOM 1620 O O . TYR A 1 211 ? -2.838 -12.647 16.410 1.00 87.94 211 TYR A O 1
ATOM 1628 N N . GLY A 1 212 ? -1.221 -13.793 17.462 1.00 87.50 212 GLY A N 1
ATOM 1629 C CA . GLY A 1 212 ? -1.409 -15.031 16.694 1.00 87.50 212 GLY A CA 1
ATOM 1630 C C . GLY A 1 212 ? -2.836 -15.574 16.843 1.00 87.50 212 GLY A C 1
ATOM 1631 O O . GLY A 1 212 ? -3.352 -15.641 17.957 1.00 87.50 212 GLY A O 1
ATOM 1632 N N . GLY A 1 213 ? -3.492 -15.914 15.730 1.00 84.19 213 GLY A N 1
ATOM 1633 C CA . GLY A 1 213 ? -4.898 -16.342 15.706 1.00 84.19 213 GLY A CA 1
ATOM 1634 C C . GLY A 1 213 ? -5.920 -15.200 15.595 1.00 84.19 213 GLY A C 1
ATOM 1635 O O . GLY A 1 213 ? -7.122 -15.462 15.524 1.00 84.19 213 GLY A O 1
ATOM 1636 N N . PHE A 1 214 ? -5.475 -13.938 15.568 1.00 84.75 214 PHE A N 1
ATOM 1637 C CA . PHE A 1 214 ? -6.333 -12.755 15.444 1.00 84.75 214 PHE A CA 1
ATOM 1638 C C . PHE A 1 214 ? -6.161 -12.080 14.082 1.00 84.75 214 PHE A C 1
ATOM 1640 O O . PHE A 1 214 ? -5.317 -12.449 13.272 1.00 84.75 214 PHE A O 1
ATOM 1647 N N . SER A 1 215 ? -7.014 -11.100 13.781 1.00 87.88 215 SER A N 1
ATOM 1648 C CA . SER A 1 215 ? -6.960 -10.393 12.498 1.00 87.88 215 SER A CA 1
ATOM 1649 C C . SER A 1 215 ? -6.415 -8.980 12.652 1.00 87.88 215 SER A C 1
ATOM 1651 O O . SER A 1 215 ? -6.925 -8.204 13.457 1.00 87.88 215 SER A O 1
ATOM 1653 N N . ALA A 1 216 ? -5.416 -8.648 11.837 1.00 89.81 216 ALA A N 1
ATOM 1654 C CA . ALA A 1 216 ? -4.967 -7.285 11.609 1.00 89.81 216 ALA A CA 1
ATOM 1655 C C . ALA A 1 216 ? -5.814 -6.663 10.495 1.00 89.81 216 ALA A C 1
ATOM 1657 O O . ALA A 1 216 ? -5.990 -7.268 9.434 1.00 89.81 216 ALA A O 1
ATOM 1658 N N . SER A 1 217 ? -6.315 -5.451 10.715 1.00 90.00 217 SER A N 1
ATOM 1659 C CA . SER A 1 217 ? -7.032 -4.687 9.696 1.00 90.00 217 SER A CA 1
ATOM 1660 C C . SER A 1 217 ? -6.803 -3.191 9.862 1.00 90.00 217 SER A C 1
ATOM 1662 O O . SER A 1 217 ? -6.713 -2.679 10.976 1.00 90.00 217 SER A O 1
ATOM 1664 N N . PHE A 1 218 ? -6.678 -2.491 8.737 1.00 91.62 218 PHE A N 1
ATOM 1665 C CA . PHE A 1 218 ? -6.521 -1.039 8.687 1.00 91.62 218 PHE A CA 1
ATOM 1666 C C . PHE A 1 218 ? -6.888 -0.512 7.298 1.00 91.62 218 PHE A C 1
ATOM 1668 O O . PHE A 1 218 ? -6.943 -1.261 6.319 1.00 91.62 218 PHE A O 1
ATOM 1675 N N . SER A 1 219 ? -7.148 0.789 7.208 1.00 92.38 219 SER A N 1
ATOM 1676 C CA . SER A 1 219 ? -7.378 1.467 5.933 1.00 92.38 219 SER A CA 1
ATOM 1677 C C . SER A 1 219 ? -6.067 1.941 5.306 1.00 92.38 219 SER A C 1
ATOM 1679 O O . SER A 1 219 ? -5.172 2.407 6.011 1.00 92.38 219 SER A O 1
ATOM 1681 N N . VAL A 1 220 ? -6.007 1.901 3.982 1.00 95.44 220 VAL A N 1
ATOM 1682 C CA . VAL A 1 220 ? -4.963 2.492 3.143 1.00 95.44 220 VAL A CA 1
ATOM 1683 C C . VAL A 1 220 ? -5.628 3.578 2.313 1.00 95.44 220 VAL A C 1
ATOM 1685 O O . VAL A 1 220 ? -6.631 3.316 1.646 1.00 95.44 220 VAL A O 1
ATOM 1688 N N . VAL A 1 221 ? -5.097 4.797 2.382 1.00 95.50 221 VAL A N 1
ATOM 1689 C CA . VAL A 1 221 ? -5.690 5.966 1.728 1.00 95.50 221 VAL A CA 1
ATOM 1690 C C . VAL A 1 221 ? -4.702 6.523 0.722 1.00 95.50 221 VAL A C 1
ATOM 1692 O O . VAL A 1 221 ? -3.628 6.973 1.107 1.00 95.50 221 VAL A O 1
ATOM 1695 N N . ALA A 1 222 ? -5.075 6.526 -0.551 1.00 95.50 222 ALA A N 1
ATOM 1696 C CA . ALA A 1 222 ? -4.342 7.229 -1.589 1.00 95.50 222 ALA A CA 1
ATOM 1697 C C . ALA A 1 222 ? -5.074 8.508 -1.997 1.00 95.50 222 ALA A C 1
ATOM 1699 O O . ALA A 1 222 ? -6.288 8.504 -2.219 1.00 95.50 222 ALA A O 1
ATOM 1700 N N . THR A 1 223 ? -4.334 9.600 -2.122 1.00 93.81 223 THR A N 1
ATOM 1701 C CA . THR A 1 223 ? -4.832 10.884 -2.608 1.00 93.81 223 THR A CA 1
ATOM 1702 C C . THR A 1 223 ? -3.968 11.394 -3.737 1.00 93.81 223 THR A C 1
ATOM 1704 O O . THR A 1 223 ? -2.801 11.048 -3.861 1.00 93.81 223 THR A O 1
ATOM 1707 N N . ASP A 1 224 ? -4.560 12.253 -4.548 1.00 91.25 224 ASP A N 1
ATOM 1708 C CA . ASP A 1 224 ? -3.857 12.969 -5.596 1.00 91.25 224 ASP A CA 1
ATOM 1709 C C . ASP A 1 224 ? -4.466 14.366 -5.749 1.00 91.25 224 ASP A C 1
ATOM 1711 O O . ASP A 1 224 ? -5.702 14.479 -5.738 1.00 91.25 224 ASP A O 1
ATOM 1715 N N . PRO A 1 225 ? -3.659 15.438 -5.824 1.00 88.50 225 PRO A N 1
ATOM 1716 C CA . PRO A 1 225 ? -4.153 16.756 -6.208 1.00 88.50 225 PRO A CA 1
ATOM 1717 C C . PRO A 1 225 ? -4.816 16.774 -7.600 1.00 88.50 225 PRO A C 1
ATOM 1719 O O . PRO A 1 225 ? -5.764 17.538 -7.810 1.00 88.50 225 PRO A O 1
ATOM 1722 N N . ASP A 1 226 ? -4.395 15.909 -8.525 1.00 86.25 226 ASP A N 1
ATOM 1723 C CA . ASP A 1 226 ? -4.990 15.728 -9.847 1.00 86.25 226 ASP A CA 1
ATOM 1724 C C . ASP A 1 226 ? -6.230 14.839 -9.775 1.00 86.25 226 ASP A C 1
ATOM 1726 O O . ASP A 1 226 ? -6.240 13.637 -10.028 1.00 86.25 226 ASP A O 1
ATOM 1730 N N . THR A 1 227 ? -7.361 15.460 -9.443 1.00 82.81 227 THR A N 1
ATOM 1731 C CA . THR A 1 227 ? -8.597 14.723 -9.125 1.00 82.81 227 THR A CA 1
ATOM 1732 C C . THR A 1 227 ? -9.236 13.922 -10.273 1.00 82.81 227 THR A C 1
ATOM 1734 O O . THR A 1 227 ? -10.262 13.260 -10.059 1.00 82.81 227 THR A O 1
ATOM 1737 N N . SER A 1 228 ? -8.681 14.017 -11.485 1.00 83.56 228 SER A N 1
ATOM 1738 C CA . SER A 1 228 ? -9.048 13.214 -12.656 1.00 83.56 228 SER A CA 1
ATOM 1739 C C . SER A 1 228 ? -8.312 11.883 -12.742 1.00 83.56 228 SER A C 1
ATOM 1741 O O . SER A 1 228 ? -8.724 11.022 -13.522 1.00 83.56 228 SER A O 1
ATOM 1743 N N . ASP A 1 229 ? -7.225 11.734 -11.996 1.00 86.56 229 ASP A N 1
ATOM 1744 C CA . ASP A 1 229 ? -6.288 10.645 -12.200 1.00 86.56 229 ASP A CA 1
ATOM 1745 C C . ASP A 1 229 ? -6.780 9.389 -11.496 1.00 86.56 229 ASP A C 1
ATOM 1747 O O . ASP A 1 229 ? -7.524 9.437 -10.512 1.00 86.56 229 ASP A O 1
ATOM 1751 N N . THR A 1 230 ? -6.472 8.244 -12.099 1.00 91.44 230 THR A N 1
ATOM 1752 C CA . THR A 1 230 ? -6.943 6.951 -11.609 1.00 91.44 230 THR A CA 1
ATOM 1753 C C . THR A 1 230 ? -5.827 6.320 -10.803 1.00 91.44 230 THR A C 1
ATOM 1755 O O . THR A 1 230 ? -4.851 5.838 -11.364 1.00 91.44 230 THR A O 1
ATOM 1758 N N . LEU A 1 231 ? -6.005 6.300 -9.488 1.00 93.94 231 LEU A N 1
ATOM 1759 C CA . LEU A 1 231 ? -5.042 5.777 -8.538 1.00 93.94 231 LEU A CA 1
ATOM 1760 C C . LEU A 1 231 ? -5.169 4.266 -8.440 1.00 93.94 231 LEU A C 1
ATOM 1762 O O . LEU A 1 231 ? -6.221 3.738 -8.059 1.00 93.94 231 LEU A O 1
ATOM 1766 N N . THR A 1 232 ? -4.075 3.583 -8.749 1.00 95.69 232 THR A N 1
ATOM 1767 C CA . THR A 1 232 ? -3.911 2.144 -8.565 1.00 95.69 232 THR A CA 1
ATOM 1768 C C . THR A 1 232 ? -2.978 1.913 -7.388 1.00 95.69 232 THR A C 1
ATOM 1770 O O . THR A 1 232 ? -1.899 2.491 -7.346 1.00 95.69 232 THR A O 1
ATOM 1773 N N . ILE A 1 233 ? -3.382 1.075 -6.431 1.00 96.94 233 ILE A N 1
ATOM 1774 C CA . ILE A 1 233 ? -2.553 0.741 -5.268 1.00 96.94 233 ILE A CA 1
ATOM 1775 C C . ILE A 1 233 ? -2.149 -0.729 -5.355 1.00 96.94 233 ILE A C 1
ATOM 1777 O O . ILE A 1 233 ? -3.002 -1.616 -5.316 1.00 96.94 233 ILE A O 1
ATOM 1781 N N . ALA A 1 234 ? -0.849 -0.985 -5.448 1.00 96.12 234 ALA A N 1
ATOM 1782 C CA . ALA A 1 234 ? -0.265 -2.315 -5.340 1.00 96.12 234 ALA A CA 1
ATOM 1783 C C . ALA A 1 234 ? 0.174 -2.595 -3.894 1.00 96.12 234 ALA A C 1
ATOM 1785 O O . ALA A 1 234 ? 0.562 -1.676 -3.174 1.00 96.12 234 ALA A O 1
ATOM 1786 N N . LYS A 1 235 ? 0.129 -3.868 -3.479 1.00 97.38 235 LYS A N 1
ATOM 1787 C CA . LYS A 1 235 ? 0.634 -4.340 -2.181 1.00 97.38 235 LYS A CA 1
ATOM 1788 C C . LYS A 1 235 ? 1.627 -5.480 -2.376 1.00 97.38 235 LYS A C 1
ATOM 1790 O O . LYS A 1 235 ? 1.297 -6.478 -3.014 1.00 97.38 235 LYS A O 1
ATOM 1795 N N . GLU A 1 236 ? 2.761 -5.393 -1.696 1.00 97.94 236 GLU A N 1
ATOM 1796 C CA . GLU A 1 236 ? 3.698 -6.494 -1.481 1.00 97.94 236 GLU A CA 1
ATOM 1797 C C . GLU A 1 236 ? 3.674 -6.957 -0.012 1.00 97.94 236 GLU A C 1
ATOM 1799 O O . GLU A 1 236 ? 3.464 -6.158 0.902 1.00 97.94 236 GLU A O 1
ATOM 1804 N N . GLY A 1 237 ? 3.879 -8.259 0.217 1.00 96.12 237 GLY A N 1
ATOM 1805 C CA . GLY A 1 237 ? 3.865 -8.895 1.544 1.00 96.12 237 GLY A CA 1
ATOM 1806 C C . GLY A 1 237 ? 2.583 -9.687 1.849 1.00 96.12 237 GLY A C 1
ATOM 1807 O O . GLY A 1 237 ? 1.799 -9.987 0.946 1.00 96.12 237 GLY A O 1
ATOM 1808 N N . VAL A 1 238 ? 2.379 -10.058 3.118 1.00 96.12 238 VAL A N 1
ATOM 1809 C CA . VAL A 1 238 ? 1.271 -10.921 3.592 1.00 96.12 238 VAL A CA 1
ATOM 1810 C C . VAL A 1 238 ? -0.103 -10.251 3.513 1.00 96.12 238 VAL A C 1
ATOM 1812 O O . VAL A 1 238 ? -0.204 -9.063 3.209 1.00 96.12 238 VAL A O 1
ATOM 1815 N N . GLY A 1 239 ? -1.165 -11.012 3.781 1.00 95.06 239 GLY A N 1
ATOM 1816 C CA . GLY A 1 239 ? -2.534 -10.506 3.852 1.00 95.06 239 GLY A CA 1
ATOM 1817 C C . GLY A 1 239 ? -3.169 -10.165 2.507 1.00 95.06 239 GLY A C 1
ATOM 1818 O O . GLY A 1 239 ? -2.528 -10.144 1.454 1.00 95.06 239 GLY A O 1
ATOM 1819 N N . GLU A 1 240 ? -4.455 -9.865 2.572 1.00 94.69 240 GLU A N 1
ATOM 1820 C CA . GLU A 1 240 ? -5.314 -9.555 1.439 1.00 94.69 240 GLU A CA 1
ATOM 1821 C C . GLU A 1 240 ? -5.568 -8.047 1.359 1.00 94.69 240 GLU A C 1
ATOM 1823 O O . GLU A 1 240 ? -5.663 -7.346 2.373 1.00 94.69 240 GLU A O 1
ATOM 1828 N N . PHE A 1 241 ? -5.665 -7.540 0.131 1.00 95.88 241 PHE A N 1
ATOM 1829 C CA . PHE A 1 241 ? -5.889 -6.120 -0.137 1.00 95.88 241 PHE A CA 1
ATOM 1830 C C . PHE A 1 241 ? -6.532 -5.909 -1.516 1.00 95.88 241 PHE A C 1
ATOM 1832 O O . PHE A 1 241 ? -5.847 -5.575 -2.485 1.00 95.88 241 PHE A O 1
ATOM 1839 N N . PRO A 1 242 ? -7.846 -6.131 -1.659 1.00 93.19 242 PRO A N 1
ATOM 1840 C CA . PRO A 1 242 ? -8.558 -5.744 -2.859 1.00 93.19 242 PRO A CA 1
ATOM 1841 C C . PRO A 1 242 ? -8.749 -4.236 -2.855 1.00 93.19 242 PRO A C 1
ATOM 1843 O O . PRO A 1 242 ? -9.462 -3.671 -2.024 1.00 93.19 242 PRO A O 1
ATOM 1846 N N . CYS A 1 243 ? -8.114 -3.601 -3.830 1.00 93.38 243 CYS A N 1
ATOM 1847 C CA . CYS A 1 243 ? -8.213 -2.174 -4.037 1.00 93.38 243 CYS A CA 1
ATOM 1848 C C . CYS A 1 243 ? -8.444 -1.885 -5.521 1.00 93.38 243 CYS A C 1
ATOM 1850 O O . CYS A 1 243 ? -7.490 -1.885 -6.303 1.00 93.38 243 CYS A O 1
ATOM 1852 N N . PRO A 1 244 ? -9.704 -1.716 -5.960 1.00 92.31 244 PRO A N 1
ATOM 1853 C CA . PRO A 1 244 ? -9.975 -1.364 -7.344 1.00 92.31 244 PRO A CA 1
ATOM 1854 C C . PRO A 1 244 ? -9.411 0.035 -7.668 1.00 92.31 244 PRO A C 1
ATOM 1856 O O . PRO A 1 244 ? -9.445 0.919 -6.806 1.00 92.31 244 PRO A O 1
ATOM 1859 N N . PRO A 1 245 ? -8.928 0.273 -8.903 1.00 92.88 245 PRO A N 1
ATOM 1860 C CA . PRO A 1 245 ? -8.464 1.596 -9.311 1.00 92.88 245 PRO A CA 1
ATOM 1861 C C . PRO A 1 245 ? -9.589 2.633 -9.265 1.00 92.88 245 PRO A C 1
ATOM 1863 O O . PRO A 1 245 ? -10.689 2.377 -9.768 1.00 92.88 245 PRO A O 1
ATOM 1866 N N . ARG A 1 246 ? -9.322 3.804 -8.674 1.00 90.12 246 ARG A N 1
ATOM 1867 C CA . ARG A 1 246 ? -10.304 4.891 -8.497 1.00 90.12 246 ARG A CA 1
ATOM 1868 C C . ARG A 1 246 ? -9.650 6.260 -8.460 1.00 90.12 246 ARG A C 1
ATOM 1870 O O . ARG A 1 246 ? -8.461 6.381 -8.206 1.00 90.12 246 ARG A O 1
ATOM 1877 N N . THR A 1 247 ? -10.450 7.302 -8.662 1.00 89.62 247 THR A N 1
ATOM 1878 C CA . THR A 1 247 ? -10.000 8.681 -8.444 1.00 89.62 247 THR A CA 1
ATOM 1879 C C . THR A 1 247 ? -9.824 8.997 -6.963 1.00 89.62 247 THR A C 1
ATOM 1881 O O . THR A 1 247 ? -10.449 8.365 -6.117 1.00 89.62 247 THR A O 1
ATOM 1884 N N . THR A 1 248 ? -9.055 10.042 -6.665 1.00 90.06 248 THR A N 1
ATOM 1885 C CA . THR A 1 248 ? -8.870 10.571 -5.306 1.00 90.06 248 THR A CA 1
ATOM 1886 C C . THR A 1 248 ? -10.197 10.888 -4.570 1.00 90.06 248 THR A C 1
ATOM 1888 O O . THR A 1 248 ? -11.130 11.434 -5.189 1.00 90.06 248 THR A O 1
ATOM 1891 N N . PRO A 1 249 ? -10.274 10.625 -3.249 1.00 92.38 249 PRO A N 1
ATOM 1892 C CA . PRO A 1 249 ? -9.411 9.703 -2.500 1.00 92.38 249 PRO A CA 1
ATOM 1893 C C . PRO A 1 249 ? -9.757 8.234 -2.822 1.00 92.38 249 PRO A C 1
ATOM 1895 O O . PRO A 1 249 ? -10.929 7.859 -2.811 1.00 92.38 249 PRO A O 1
ATOM 1898 N N . ASN A 1 250 ? -8.750 7.385 -3.055 1.00 93.38 250 ASN A N 1
ATOM 1899 C CA . ASN A 1 250 ? -8.942 5.935 -3.157 1.00 93.38 250 ASN A CA 1
ATOM 1900 C C . ASN A 1 250 ? -8.680 5.293 -1.786 1.00 93.38 250 ASN A C 1
ATOM 1902 O O . ASN A 1 250 ? -7.546 5.285 -1.305 1.00 93.38 250 ASN A O 1
ATOM 1906 N N . VAL A 1 251 ? -9.740 4.804 -1.138 1.00 94.00 251 VAL A N 1
ATOM 1907 C CA . VAL A 1 251 ? -9.688 4.227 0.212 1.00 94.00 251 VAL A CA 1
ATOM 1908 C C . VAL A 1 251 ? -10.020 2.746 0.142 1.00 94.00 251 VAL A C 1
ATOM 1910 O O . VAL A 1 251 ? -11.134 2.371 -0.232 1.00 94.00 251 VAL A O 1
ATOM 1913 N N . CYS A 1 252 ? -9.065 1.925 0.565 1.00 93.25 252 CYS A N 1
ATOM 1914 C CA . CYS A 1 252 ? -9.145 0.470 0.538 1.00 93.25 252 CYS A CA 1
ATOM 1915 C C . CYS A 1 252 ? -8.746 -0.121 1.892 1.00 93.25 252 CYS A C 1
ATOM 1917 O O . CYS A 1 252 ? -8.133 0.552 2.723 1.00 93.25 252 CYS A O 1
ATOM 1919 N N . TYR A 1 253 ? -9.077 -1.391 2.118 1.00 92.75 253 TYR A N 1
ATOM 1920 C CA . TYR A 1 253 ? -8.850 -2.054 3.402 1.00 92.75 253 TYR A CA 1
ATOM 1921 C C . TYR A 1 253 ? -7.896 -3.218 3.261 1.00 92.75 253 TYR A C 1
ATOM 1923 O O . TYR A 1 253 ? -8.085 -4.092 2.418 1.00 92.75 253 TYR A O 1
ATOM 1931 N N . PHE A 1 254 ? -6.894 -3.231 4.130 1.00 94.88 254 PHE A N 1
ATOM 1932 C CA . PHE A 1 254 ? -6.056 -4.392 4.353 1.00 94.88 254 PHE A CA 1
ATOM 1933 C C . PHE A 1 254 ? -6.705 -5.302 5.393 1.00 94.88 254 PHE A C 1
ATOM 1935 O O . PHE A 1 254 ? -7.221 -4.819 6.407 1.00 94.88 254 PHE A O 1
ATOM 1942 N N . TRP A 1 255 ? -6.626 -6.613 5.173 1.00 91.81 255 TRP A N 1
ATOM 1943 C CA . TRP A 1 255 ? -6.940 -7.601 6.198 1.00 91.81 255 TRP A CA 1
ATOM 1944 C C . TRP A 1 255 ? -6.000 -8.794 6.151 1.00 91.81 255 TRP A C 1
ATOM 1946 O O . TRP A 1 255 ? -5.630 -9.301 5.093 1.00 91.81 255 TRP A O 1
ATOM 1956 N N . TRP A 1 256 ? -5.663 -9.298 7.330 1.00 94.00 256 TRP A N 1
ATOM 1957 C CA . TRP A 1 256 ? -4.900 -10.525 7.467 1.00 94.00 256 TRP A CA 1
ATOM 1958 C C . TRP A 1 256 ? -5.255 -11.224 8.770 1.00 94.00 256 TRP A C 1
ATOM 1960 O O . TRP A 1 256 ? -5.135 -10.631 9.839 1.00 94.00 256 TRP A O 1
ATOM 1970 N N . THR A 1 257 ? -5.702 -12.473 8.680 1.00 91.31 257 THR A N 1
ATOM 1971 C CA . THR A 1 257 ? -5.867 -13.353 9.840 1.00 91.31 257 THR A CA 1
ATOM 1972 C C . THR A 1 257 ? -4.562 -14.104 10.054 1.00 91.31 257 THR A C 1
ATOM 1974 O O . THR A 1 257 ? -4.123 -14.819 9.156 1.00 91.31 257 THR A O 1
ATOM 1977 N N . THR A 1 258 ? -3.940 -13.901 11.212 1.00 92.12 258 THR A N 1
ATOM 1978 C CA . THR A 1 258 ? -2.674 -14.535 11.582 1.00 92.12 258 THR A CA 1
ATOM 1979 C C . THR A 1 258 ? -2.908 -15.910 12.194 1.00 92.12 258 THR A C 1
ATOM 1981 O O . THR A 1 258 ? -3.981 -16.210 12.722 1.00 92.12 258 THR A O 1
ATOM 1984 N N . GLU A 1 259 ? -1.868 -16.727 12.190 1.00 90.94 259 GLU A N 1
ATOM 1985 C CA . GLU A 1 259 ? -1.772 -17.995 12.902 1.00 90.94 259 GLU A CA 1
ATOM 1986 C C . GLU A 1 259 ? -0.744 -17.885 14.041 1.00 90.94 259 GLU A C 1
ATOM 1988 O O . GLU A 1 259 ? 0.044 -16.940 14.111 1.00 90.94 259 GLU A O 1
ATOM 1993 N N . GLU A 1 260 ? -0.723 -18.846 14.967 1.00 87.31 260 GLU A N 1
ATOM 1994 C CA . GLU A 1 260 ? 0.298 -18.862 16.030 1.00 87.31 260 GLU A CA 1
ATOM 1995 C C . GLU A 1 260 ? 1.723 -18.987 15.467 1.00 87.31 260 GLU A C 1
ATOM 1997 O O . GLU A 1 260 ? 2.666 -18.421 16.024 1.00 87.31 260 GLU A O 1
ATOM 2002 N N . GLU A 1 261 ? 1.893 -19.680 14.338 1.00 90.00 261 GLU A N 1
ATOM 2003 C CA . GLU A 1 261 ? 3.192 -19.865 13.682 1.00 90.00 261 GLU A CA 1
ATOM 2004 C C . GLU A 1 261 ? 3.773 -18.548 13.138 1.00 90.00 261 GLU A C 1
ATOM 2006 O O . GLU A 1 261 ? 4.996 -18.394 13.079 1.00 90.00 261 GLU A O 1
ATOM 2011 N N . ASP A 1 262 ? 2.928 -17.555 12.833 1.00 93.00 262 ASP A N 1
ATOM 2012 C CA . ASP A 1 262 ? 3.360 -16.238 12.344 1.00 93.00 262 ASP A CA 1
ATOM 2013 C C . ASP A 1 262 ? 4.207 -15.470 13.364 1.00 93.00 262 ASP A C 1
ATOM 2015 O O . ASP A 1 262 ? 4.991 -14.589 13.006 1.00 93.00 262 ASP A O 1
ATOM 2019 N N . THR A 1 263 ? 4.112 -15.833 14.643 1.00 90.94 263 THR A N 1
ATOM 2020 C CA . THR A 1 263 ? 4.930 -15.250 15.713 1.00 90.94 263 THR A CA 1
ATOM 2021 C C . THR A 1 263 ? 6.427 -15.491 15.508 1.00 90.94 263 THR A C 1
ATOM 2023 O O . THR A 1 263 ? 7.241 -14.677 15.941 1.00 90.94 263 THR A O 1
ATOM 2026 N N . LEU A 1 264 ? 6.804 -16.567 14.806 1.00 90.88 264 LEU A N 1
ATOM 2027 C CA . LEU A 1 264 ? 8.199 -16.938 14.552 1.00 90.88 264 LEU A CA 1
ATOM 2028 C C . LEU A 1 264 ? 8.855 -16.095 13.451 1.00 90.88 264 LEU A C 1
ATOM 2030 O O . LEU A 1 264 ? 10.072 -15.918 13.465 1.00 90.88 264 LEU A O 1
ATOM 2034 N N . ASN A 1 265 ? 8.055 -15.584 12.514 1.00 90.44 265 ASN A N 1
ATOM 2035 C CA . ASN A 1 265 ? 8.516 -14.801 11.362 1.00 90.44 265 ASN A CA 1
ATOM 2036 C C . ASN A 1 265 ? 8.250 -13.295 11.530 1.00 90.44 265 ASN A C 1
ATOM 2038 O O . ASN A 1 265 ? 8.542 -12.502 10.637 1.00 90.44 265 ASN A O 1
ATOM 2042 N N . SER A 1 266 ? 7.696 -12.907 12.678 1.00 92.50 266 SER A N 1
ATOM 2043 C CA . SER A 1 266 ? 7.450 -11.524 13.069 1.00 92.50 266 SER A CA 1
ATOM 2044 C C . SER A 1 266 ? 8.770 -10.736 13.223 1.00 92.50 266 SER A C 1
ATOM 2046 O O . SER A 1 266 ? 9.730 -11.268 13.792 1.00 92.50 266 SER A O 1
ATOM 2048 N N . PRO A 1 267 ? 8.847 -9.461 12.786 1.00 95.69 267 PRO A N 1
ATOM 2049 C CA . PRO A 1 267 ? 7.785 -8.671 12.162 1.00 95.69 267 PRO A CA 1
ATOM 2050 C C . PRO A 1 267 ? 7.698 -8.860 10.636 1.00 95.69 267 PRO A C 1
ATOM 2052 O O . PRO A 1 267 ? 8.701 -9.066 9.955 1.00 95.69 267 PRO A O 1
ATOM 2055 N N . TYR A 1 268 ? 6.496 -8.681 10.091 1.00 97.19 268 TYR A N 1
ATOM 2056 C CA . TYR A 1 268 ? 6.225 -8.681 8.654 1.00 97.19 268 TYR A CA 1
ATOM 2057 C C . TYR A 1 268 ? 6.274 -7.265 8.082 1.00 97.19 268 TYR A C 1
ATOM 2059 O O . TYR A 1 268 ? 5.727 -6.330 8.669 1.00 97.19 268 TYR A O 1
ATOM 2067 N N . GLN A 1 269 ? 6.888 -7.117 6.908 1.00 97.38 269 GLN A N 1
ATOM 2068 C CA . GLN A 1 269 ? 6.892 -5.868 6.154 1.00 97.38 269 GLN A CA 1
ATOM 2069 C C . GLN A 1 269 ? 5.819 -5.907 5.065 1.00 97.38 269 GLN A C 1
ATOM 2071 O O . GLN A 1 269 ? 5.753 -6.856 4.282 1.00 97.38 269 GLN A O 1
ATOM 2076 N N . LEU A 1 270 ? 5.009 -4.854 5.000 1.00 97.94 270 LEU A N 1
ATOM 2077 C CA . LEU A 1 270 ? 4.100 -4.580 3.895 1.00 97.94 270 LEU A CA 1
ATOM 2078 C C . LEU A 1 270 ? 4.550 -3.313 3.184 1.00 97.94 270 LEU A C 1
ATOM 2080 O O . LEU A 1 270 ? 4.863 -2.315 3.836 1.00 97.94 270 LEU A O 1
ATOM 2084 N N . ILE A 1 271 ? 4.546 -3.352 1.858 1.00 97.75 271 ILE A N 1
ATOM 2085 C CA . ILE A 1 271 ? 4.864 -2.204 1.013 1.00 97.75 271 ILE A CA 1
ATOM 2086 C C . ILE A 1 271 ? 3.640 -1.935 0.147 1.00 97.75 271 ILE A C 1
ATOM 2088 O O . ILE A 1 271 ? 3.190 -2.816 -0.582 1.00 97.75 271 ILE A O 1
ATOM 2092 N N . PHE A 1 272 ? 3.090 -0.731 0.252 1.00 98.00 272 PHE A N 1
ATOM 2093 C CA . PHE A 1 272 ? 2.007 -0.257 -0.594 1.00 98.00 272 PHE A CA 1
ATOM 2094 C C . PHE A 1 272 ? 2.546 0.802 -1.537 1.00 98.00 272 PHE A C 1
ATOM 2096 O O . PHE A 1 272 ? 3.160 1.760 -1.077 1.00 98.00 272 PHE A O 1
ATOM 2103 N N . THR A 1 273 ? 2.281 0.659 -2.828 1.00 96.69 273 THR A N 1
ATOM 2104 C CA . THR A 1 273 ? 2.722 1.612 -3.848 1.00 96.69 273 THR A CA 1
ATOM 2105 C C . THR A 1 273 ? 1.508 2.128 -4.601 1.00 96.69 273 THR A C 1
ATOM 2107 O O . THR A 1 273 ? 0.776 1.336 -5.190 1.00 96.69 273 THR A O 1
ATOM 2110 N N . VAL A 1 274 ? 1.274 3.440 -4.553 1.00 96.44 274 VAL A N 1
ATOM 2111 C CA . VAL A 1 274 ? 0.254 4.108 -5.370 1.00 96.44 274 VAL A CA 1
ATOM 2112 C C . VAL A 1 274 ? 0.883 4.633 -6.652 1.00 96.44 274 VAL A C 1
ATOM 2114 O O . VAL A 1 274 ? 1.961 5.214 -6.601 1.00 96.44 274 VAL A O 1
ATOM 2117 N N . ASP A 1 275 ? 0.187 4.446 -7.767 1.00 92.44 275 ASP A N 1
ATOM 2118 C CA . ASP A 1 275 ? 0.521 4.955 -9.096 1.00 92.44 275 ASP A CA 1
ATOM 2119 C C . ASP A 1 275 ? -0.710 5.666 -9.691 1.00 92.44 275 ASP A C 1
ATOM 2121 O O . ASP A 1 275 ? -1.832 5.153 -9.596 1.00 92.44 275 ASP A O 1
ATOM 2125 N N . ASP A 1 276 ? -0.505 6.846 -10.274 1.00 88.94 276 ASP A N 1
ATOM 2126 C CA . ASP A 1 276 ? -1.507 7.661 -10.978 1.00 88.94 276 ASP A CA 1
ATOM 2127 C C . ASP A 1 276 ? -1.538 7.394 -12.502 1.00 88.94 276 ASP A C 1
ATOM 2129 O O . ASP A 1 276 ? -2.427 7.864 -13.222 1.00 88.94 276 ASP A O 1
ATOM 2133 N N . GLY A 1 277 ? -0.582 6.602 -12.997 1.00 82.19 277 GLY A N 1
ATOM 2134 C CA . GLY A 1 277 ? -0.359 6.268 -14.397 1.00 82.19 277 GLY A CA 1
ATOM 2135 C C . GLY A 1 277 ?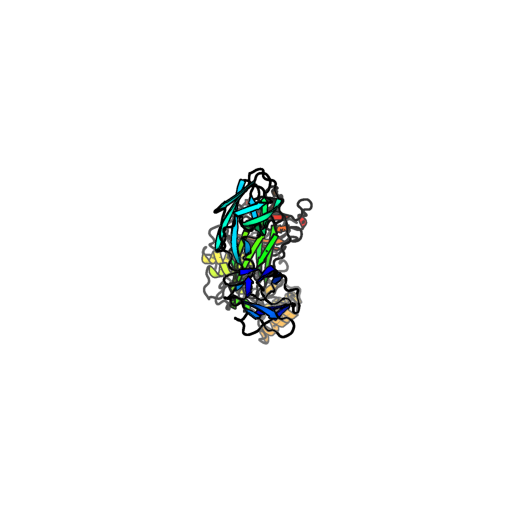 0.371 7.352 -15.194 1.00 82.19 277 GLY A C 1
ATOM 2136 O O . GLY A 1 277 ? 0.340 7.291 -16.430 1.00 82.19 277 GLY A O 1
ATOM 2137 N N . ARG A 1 278 ? 0.966 8.362 -14.539 1.00 74.44 278 ARG A N 1
ATOM 2138 C CA . ARG A 1 278 ? 1.460 9.579 -15.203 1.00 74.44 278 ARG A CA 1
ATOM 2139 C C . ARG A 1 278 ? 2.835 10.103 -14.811 1.00 74.44 278 ARG A C 1
ATOM 2141 O O . ARG A 1 278 ? 3.254 11.035 -15.479 1.00 74.44 278 ARG A O 1
ATOM 2148 N N . ASP A 1 279 ? 3.554 9.546 -13.845 1.00 64.56 279 ASP A N 1
ATOM 2149 C CA . ASP A 1 279 ? 5.037 9.600 -13.787 1.00 64.56 279 ASP A CA 1
ATOM 2150 C C . ASP A 1 279 ? 5.604 9.137 -12.449 1.00 64.56 279 ASP A C 1
ATOM 2152 O O . ASP A 1 279 ? 6.797 8.829 -12.366 1.00 64.56 279 ASP A O 1
ATOM 2156 N N . SER A 1 280 ? 4.798 9.134 -11.388 1.00 71.38 280 SER A N 1
ATOM 2157 C CA . SER A 1 280 ? 5.345 9.059 -10.045 1.00 71.38 280 SER A CA 1
ATOM 2158 C C . SER A 1 280 ? 4.508 8.201 -9.121 1.00 71.38 280 SER A C 1
ATOM 2160 O O . SER A 1 280 ? 3.288 8.277 -9.049 1.00 71.38 280 SER A O 1
ATOM 2162 N N . THR A 1 281 ? 5.225 7.379 -8.363 1.00 86.19 281 THR A N 1
ATOM 2163 C CA . THR A 1 281 ? 4.629 6.489 -7.380 1.00 86.19 281 THR A CA 1
ATOM 2164 C C . THR A 1 281 ? 4.976 6.935 -5.976 1.00 86.19 281 THR A C 1
ATOM 2166 O O . THR A 1 281 ? 6.125 7.313 -5.705 1.00 86.19 281 THR A O 1
ATOM 2169 N N . ASP A 1 282 ? 4.027 6.849 -5.053 1.00 94.12 282 ASP A N 1
ATOM 2170 C CA . ASP A 1 282 ? 4.311 6.987 -3.625 1.00 94.12 282 ASP A CA 1
ATOM 2171 C C . ASP A 1 282 ? 4.269 5.644 -2.925 1.00 94.12 282 ASP A C 1
ATOM 2173 O O . ASP A 1 282 ? 3.474 4.778 -3.287 1.00 94.12 282 ASP A O 1
ATOM 2177 N N . THR A 1 283 ? 5.130 5.476 -1.926 1.00 95.75 283 THR A N 1
ATOM 2178 C CA . THR A 1 283 ? 5.263 4.205 -1.221 1.00 95.75 283 THR A CA 1
ATOM 2179 C C . THR A 1 283 ? 5.050 4.396 0.270 1.00 95.75 283 THR A C 1
ATOM 2181 O O . THR A 1 283 ? 5.749 5.176 0.914 1.00 95.75 283 THR A O 1
ATOM 2184 N N . GLY A 1 284 ? 4.113 3.631 0.823 1.00 96.44 284 GLY A N 1
ATOM 2185 C CA . GLY A 1 284 ? 3.861 3.506 2.251 1.00 96.44 284 GLY A CA 1
ATOM 2186 C C . GLY A 1 284 ? 4.347 2.152 2.751 1.00 96.44 284 GLY A C 1
ATOM 2187 O O . GLY A 1 284 ? 4.131 1.132 2.099 1.00 96.44 284 GLY A O 1
ATOM 2188 N N . VAL A 1 285 ? 4.995 2.126 3.913 1.00 97.69 285 VAL A N 1
ATOM 2189 C CA . VAL A 1 285 ? 5.481 0.887 4.534 1.00 97.69 285 VAL A CA 1
ATOM 2190 C C . VAL A 1 285 ? 4.778 0.687 5.865 1.00 97.69 285 VAL A C 1
ATOM 2192 O O . VAL A 1 285 ? 4.720 1.615 6.669 1.00 97.69 285 VAL A O 1
ATOM 2195 N N . VAL A 1 286 ? 4.285 -0.529 6.100 1.00 97.94 286 VAL A N 1
ATOM 2196 C CA . VAL A 1 286 ? 3.660 -0.928 7.366 1.00 97.94 286 VAL A CA 1
ATOM 2197 C C . VAL A 1 286 ? 4.413 -2.114 7.946 1.00 97.94 286 VAL A C 1
ATOM 2199 O O . VAL A 1 286 ? 4.627 -3.116 7.260 1.00 97.94 286 VAL A O 1
ATOM 2202 N N . TRP A 1 287 ? 4.776 -2.026 9.222 1.00 97.19 287 TRP A N 1
ATOM 2203 C CA . TRP A 1 287 ? 5.329 -3.154 9.970 1.00 97.19 287 TRP A CA 1
ATOM 2204 C C . TRP A 1 287 ? 4.245 -3.830 10.802 1.00 97.19 287 TRP A C 1
ATOM 2206 O O . TRP A 1 287 ? 3.699 -3.219 11.720 1.00 97.19 287 TRP A O 1
ATOM 2216 N N . ILE A 1 288 ? 3.951 -5.099 10.521 1.00 95.62 288 ILE A N 1
ATOM 2217 C CA . ILE A 1 288 ? 3.040 -5.894 11.348 1.00 95.62 288 ILE A CA 1
ATOM 2218 C C . ILE A 1 288 ? 3.851 -6.758 12.303 1.00 95.62 288 ILE A C 1
ATOM 2220 O O . ILE A 1 288 ? 4.576 -7.659 11.886 1.00 95.62 288 ILE A O 1
ATOM 2224 N N . SER A 1 289 ? 3.704 -6.498 13.598 1.00 94.75 289 SER A N 1
ATOM 2225 C CA . SER A 1 289 ? 4.270 -7.346 14.645 1.00 94.75 289 SER A CA 1
ATOM 2226 C C . SER A 1 289 ? 3.205 -8.317 15.131 1.00 94.75 289 SER A C 1
ATOM 2228 O O . SER A 1 289 ? 2.198 -7.900 15.704 1.00 94.75 289 SER A O 1
ATOM 2230 N N . VAL A 1 290 ? 3.439 -9.608 14.901 1.00 93.44 290 VAL A N 1
ATOM 2231 C CA . VAL A 1 290 ? 2.613 -10.686 15.447 1.00 93.44 290 VAL A CA 1
ATOM 2232 C C . VAL A 1 290 ? 3.208 -11.119 16.780 1.00 93.44 290 VAL A C 1
ATOM 2234 O O . VAL A 1 290 ? 4.355 -11.568 16.833 1.00 93.44 290 VAL A O 1
ATOM 2237 N N . LEU A 1 291 ? 2.450 -10.947 17.859 1.00 88.31 291 LEU A N 1
ATOM 2238 C CA . LEU A 1 291 ? 2.816 -11.420 19.189 1.00 88.31 291 LEU A CA 1
ATOM 2239 C C . LEU A 1 291 ? 2.201 -12.791 19.456 1.00 88.31 291 LEU A C 1
ATOM 2241 O O . LEU A 1 291 ? 1.067 -13.068 19.064 1.00 88.31 291 LEU A O 1
ATOM 2245 N N . GLY A 1 292 ? 2.943 -13.638 20.168 1.00 82.75 292 GLY A N 1
ATOM 2246 C CA . GLY A 1 292 ? 2.353 -14.822 20.782 1.00 82.75 292 GLY A CA 1
ATOM 2247 C C . GLY A 1 292 ? 1.293 -14.408 21.791 1.00 82.75 292 GLY A C 1
ATOM 2248 O O . GLY A 1 292 ? 1.463 -13.419 22.507 1.00 82.75 292 GLY A O 1
ATOM 2249 N N . TYR A 1 293 ? 0.202 -15.163 21.838 1.00 71.75 293 TYR A N 1
ATOM 2250 C CA . TYR A 1 293 ? -0.818 -15.004 22.857 1.00 71.75 293 TYR A CA 1
ATOM 2251 C C . TYR A 1 293 ? -0.846 -16.239 23.753 1.00 71.75 293 TYR A C 1
ATOM 2253 O O . TYR A 1 293 ? -1.364 -17.284 23.380 1.00 71.75 293 TYR A O 1
ATOM 2261 N N . ASP A 1 294 ? -0.288 -16.085 24.947 1.00 76.44 294 ASP A N 1
ATOM 2262 C CA . ASP A 1 294 ? -0.596 -16.917 26.105 1.00 76.44 294 ASP A CA 1
ATOM 2263 C C . ASP A 1 294 ? -0.858 -15.936 27.242 1.00 76.44 294 ASP A C 1
ATOM 2265 O O . ASP A 1 294 ? 0.087 -15.447 27.861 1.00 76.44 294 ASP A O 1
ATOM 2269 N N . VAL A 1 295 ? -2.120 -15.530 27.429 1.00 77.75 295 VAL A N 1
ATOM 2270 C CA . VAL A 1 295 ? -2.469 -14.705 28.590 1.00 77.75 295 VAL A CA 1
ATOM 2271 C C . VAL A 1 295 ? -2.590 -15.619 29.793 1.00 77.75 295 VAL A C 1
ATOM 2273 O O . VAL A 1 295 ? -3.513 -16.449 29.841 1.00 77.75 295 VAL A O 1
ATOM 2276 N N . PRO A 1 296 ? -1.664 -15.490 30.764 1.00 82.31 296 PRO A N 1
ATOM 2277 C CA . PRO A 1 296 ? -1.700 -16.321 31.944 1.00 82.31 296 PRO A CA 1
ATOM 2278 C C . PRO A 1 296 ? -3.020 -16.116 32.690 1.00 82.31 296 PRO A C 1
ATOM 2280 O O . PRO A 1 296 ? -3.627 -15.045 32.607 1.00 82.31 296 PRO A O 1
ATOM 2283 N N . PRO A 1 297 ? -3.469 -17.118 33.457 1.00 76.88 297 PRO A N 1
ATOM 2284 C CA . PRO A 1 297 ? -4.584 -16.924 34.361 1.00 76.88 297 PRO A CA 1
ATOM 2285 C C . PRO A 1 297 ? -4.303 -15.760 35.315 1.00 76.88 297 PRO A C 1
ATOM 2287 O O . PRO A 1 297 ? -3.277 -15.739 35.999 1.00 76.88 297 PRO A O 1
ATOM 2290 N N . SER A 1 298 ? -5.252 -14.835 35.369 1.00 81.56 298 SER A N 1
ATOM 2291 C CA . SER A 1 298 ? -5.295 -13.700 36.275 1.00 81.56 298 SER A CA 1
ATOM 2292 C C . SER A 1 298 ? -5.030 -14.141 37.713 1.00 81.56 298 SER A C 1
ATOM 2294 O O . SER A 1 298 ? -5.646 -15.090 38.214 1.00 81.56 298 SER A O 1
ATOM 2296 N N . GLN A 1 299 ? -4.107 -13.456 38.390 1.00 83.94 299 GLN A N 1
ATOM 2297 C CA . GLN A 1 299 ? -3.740 -13.763 39.777 1.00 83.94 299 GLN A CA 1
ATOM 2298 C C . GLN A 1 299 ? -4.438 -12.849 40.791 1.00 83.94 299 GLN A C 1
ATOM 2300 O O . GLN A 1 299 ? -4.365 -13.092 42.000 1.00 83.94 299 GLN A O 1
ATOM 2305 N N . ALA A 1 300 ? -5.125 -11.807 40.320 1.00 82.75 300 ALA A N 1
ATOM 2306 C CA . ALA A 1 300 ? -5.859 -10.856 41.143 1.00 82.75 300 ALA A CA 1
ATOM 2307 C C . ALA A 1 300 ? -7.042 -10.253 40.376 1.00 82.75 300 ALA A C 1
ATOM 2309 O O . ALA A 1 300 ? -7.026 -10.140 39.159 1.00 82.75 300 ALA A O 1
ATOM 2310 N N . VAL A 1 301 ? -8.073 -9.792 41.085 1.00 78.44 301 VAL A N 1
ATOM 2311 C CA . VAL A 1 301 ? -9.172 -9.085 40.415 1.00 78.44 301 VAL A CA 1
ATOM 2312 C C . VAL A 1 301 ? -8.647 -7.797 39.781 1.00 78.44 301 VAL A C 1
ATOM 2314 O O . VAL A 1 301 ? -8.098 -6.946 40.482 1.00 78.44 301 VAL A O 1
ATOM 2317 N N . GLY A 1 302 ? -8.848 -7.657 38.473 1.00 82.00 302 GLY A N 1
ATOM 2318 C CA . GLY A 1 302 ? -8.361 -6.539 37.670 1.00 82.00 302 GLY A CA 1
ATOM 2319 C C . GLY A 1 302 ? -6.969 -6.704 37.072 1.00 82.00 302 GLY A C 1
ATOM 2320 O O . GLY A 1 302 ? -6.529 -5.800 36.370 1.00 82.00 302 GLY A O 1
ATOM 2321 N N . ASP A 1 303 ? -6.318 -7.847 37.297 1.00 90.00 303 ASP A N 1
ATOM 2322 C CA . ASP A 1 303 ? -5.143 -8.299 36.546 1.00 90.00 303 ASP A CA 1
ATOM 2323 C C . ASP A 1 303 ? -5.637 -8.909 35.224 1.00 90.00 303 ASP A C 1
ATOM 2325 O O . ASP A 1 303 ? -5.929 -10.104 35.137 1.00 90.00 303 ASP A O 1
ATOM 2329 N N . CYS A 1 304 ? -5.870 -8.047 34.236 1.00 89.75 304 CYS A N 1
ATOM 2330 C CA . CYS A 1 304 ? -6.457 -8.398 32.945 1.00 89.75 304 CYS A CA 1
ATOM 2331 C C . CYS A 1 304 ? -5.439 -9.072 32.023 1.00 89.75 304 CYS A C 1
ATOM 2333 O O . CYS A 1 304 ? -5.834 -9.875 31.178 1.00 89.75 304 CYS A O 1
ATOM 2335 N N . ASN A 1 305 ? -4.153 -8.734 32.171 1.00 90.38 305 ASN A N 1
ATOM 2336 C CA . ASN A 1 305 ? -3.074 -9.282 31.350 1.00 90.38 305 ASN A CA 1
ATOM 2337 C C . ASN A 1 305 ? -2.403 -10.531 31.968 1.00 90.38 305 ASN A C 1
ATOM 2339 O O . ASN A 1 305 ? -1.609 -11.179 31.285 1.00 90.38 305 ASN A O 1
ATOM 2343 N N . GLY A 1 306 ? -2.721 -10.882 33.220 1.00 88.69 306 GLY A N 1
ATOM 2344 C CA . GLY A 1 306 ? -2.236 -12.083 33.905 1.00 88.69 306 GLY A CA 1
ATOM 2345 C C . GLY A 1 306 ? -0.818 -11.966 34.475 1.00 88.69 306 GLY A C 1
ATOM 2346 O O . GLY A 1 306 ? -0.209 -12.990 34.800 1.00 88.69 306 GLY A O 1
ATOM 2347 N N . ASP A 1 307 ? -0.259 -10.755 34.577 1.00 93.25 307 ASP A N 1
ATOM 2348 C CA . ASP A 1 307 ? 1.106 -10.528 35.068 1.00 93.25 307 ASP A CA 1
ATOM 2349 C C . ASP A 1 307 ? 1.214 -10.493 36.607 1.00 93.25 307 ASP A C 1
ATOM 2351 O O . ASP A 1 307 ? 2.318 -10.468 37.168 1.00 93.25 307 ASP A O 1
ATOM 2355 N N . GLY A 1 308 ? 0.073 -10.557 37.299 1.00 91.19 308 GLY A N 1
ATOM 2356 C CA . GLY A 1 308 ? -0.037 -10.532 38.754 1.00 91.19 308 GLY A CA 1
ATOM 2357 C C . GLY A 1 308 ? 0.019 -9.134 39.374 1.00 91.19 308 GLY A C 1
ATOM 2358 O O . GLY A 1 308 ? 0.031 -9.016 40.605 1.00 91.19 308 GLY A O 1
ATOM 2359 N N . ILE A 1 309 ? 0.057 -8.069 38.568 1.00 94.25 309 ILE A N 1
ATOM 2360 C CA . ILE A 1 309 ? 0.190 -6.680 39.007 1.00 94.25 309 ILE A CA 1
ATOM 2361 C C . ILE A 1 309 ? -0.915 -5.822 38.385 1.00 94.25 309 ILE A C 1
ATOM 2363 O O . ILE A 1 309 ? -0.771 -5.321 37.281 1.00 94.25 309 ILE A O 1
ATOM 2367 N N . VAL A 1 310 ? -1.935 -5.477 39.174 1.00 93.94 310 VAL A N 1
ATOM 2368 C CA . VAL A 1 310 ? -2.996 -4.553 38.734 1.00 93.94 310 VAL A CA 1
ATOM 2369 C C . VAL A 1 310 ? -2.450 -3.132 38.532 1.00 93.94 310 VAL A C 1
ATOM 2371 O O . VAL A 1 310 ? -2.156 -2.422 39.501 1.00 93.94 310 VAL A O 1
ATOM 2374 N N . ASN A 1 311 ? -2.300 -2.704 37.280 1.00 95.00 311 ASN A N 1
ATOM 2375 C CA . ASN A 1 311 ? -1.734 -1.420 36.890 1.00 95.00 311 ASN A CA 1
ATOM 2376 C C . ASN A 1 311 ? -2.284 -0.903 35.537 1.00 95.00 311 ASN A C 1
ATOM 2378 O O . ASN A 1 311 ? -3.322 -1.329 35.042 1.00 95.00 311 ASN A O 1
ATOM 2382 N N . ILE A 1 312 ? -1.624 0.098 34.946 1.00 95.31 312 ILE A N 1
ATOM 2383 C CA . ILE A 1 312 ? -2.041 0.693 33.665 1.00 95.31 312 ILE A CA 1
ATOM 2384 C C . ILE A 1 312 ? -1.990 -0.297 32.492 1.00 95.31 312 ILE A C 1
ATOM 2386 O O . ILE A 1 312 ? -2.749 -0.144 31.540 1.00 95.31 312 ILE A O 1
ATOM 2390 N N . ALA A 1 313 ? -1.115 -1.302 32.548 1.00 94.81 313 ALA A N 1
ATOM 2391 C CA . ALA A 1 313 ? -1.018 -2.345 31.536 1.00 94.81 313 ALA A CA 1
ATOM 2392 C C . ALA A 1 313 ? -2.335 -3.122 31.399 1.00 94.81 313 ALA A C 1
ATOM 2394 O O . ALA A 1 313 ? -2.721 -3.440 30.279 1.00 94.81 313 ALA A O 1
ATOM 2395 N N . ASP A 1 314 ? -3.072 -3.324 32.493 1.00 95.12 314 ASP A N 1
ATOM 2396 C CA . ASP A 1 314 ? -4.393 -3.961 32.478 1.00 95.12 314 ASP A CA 1
ATOM 2397 C C . ASP A 1 314 ? -5.452 -3.097 31.798 1.00 95.12 314 ASP A C 1
ATOM 2399 O O . ASP A 1 314 ? -6.274 -3.597 31.034 1.00 95.12 314 ASP A O 1
ATOM 2403 N N . VAL A 1 315 ? -5.403 -1.778 32.019 1.00 95.69 315 VAL A N 1
ATOM 2404 C CA . VAL A 1 315 ? -6.279 -0.817 31.329 1.00 95.69 315 VAL A CA 1
ATOM 2405 C C . VAL A 1 315 ? -6.017 -0.853 29.824 1.00 95.69 315 VAL A C 1
ATOM 2407 O O . VAL A 1 315 ? -6.959 -0.898 29.035 1.00 95.69 315 VAL A O 1
ATOM 2410 N N . VAL A 1 316 ? -4.741 -0.842 29.421 1.00 94.25 316 VAL A N 1
ATOM 2411 C CA . VAL A 1 316 ? -4.341 -0.922 28.008 1.00 94.25 316 VAL A CA 1
ATOM 2412 C C . VAL A 1 316 ? -4.784 -2.252 27.403 1.00 94.25 316 VAL A C 1
ATOM 2414 O O . VAL A 1 316 ? -5.385 -2.249 26.333 1.00 94.25 316 VAL A O 1
ATOM 2417 N N . PHE A 1 317 ? -4.571 -3.362 28.110 1.00 92.00 317 PHE A N 1
ATOM 2418 C CA . PHE A 1 317 ? -4.995 -4.690 27.677 1.00 92.00 317 PHE A CA 1
ATOM 2419 C C . PHE A 1 317 ? -6.511 -4.755 27.444 1.00 92.00 317 PHE A C 1
ATOM 2421 O O . PHE A 1 317 ? -6.965 -5.230 26.404 1.00 92.00 317 PHE A O 1
ATOM 2428 N N . LEU A 1 318 ? -7.305 -4.213 28.373 1.00 92.25 318 LEU A N 1
ATOM 2429 C CA . LEU A 1 318 ? -8.762 -4.197 28.263 1.00 92.25 318 LEU A CA 1
ATOM 2430 C C . LEU A 1 318 ? -9.248 -3.325 27.096 1.00 92.25 318 LEU A C 1
ATOM 2432 O O . LEU A 1 318 ? -10.175 -3.700 26.381 1.00 92.25 318 LEU A O 1
ATOM 2436 N N . ILE A 1 319 ? -8.598 -2.182 26.858 1.00 93.31 319 ILE A N 1
ATOM 2437 C CA . ILE A 1 319 ? -8.867 -1.327 25.693 1.00 93.31 319 ILE A CA 1
ATOM 2438 C C . ILE A 1 319 ? -8.520 -2.044 24.390 1.00 93.31 319 ILE A C 1
ATOM 2440 O O . ILE A 1 319 ? -9.294 -1.965 23.436 1.00 93.31 319 ILE A O 1
ATOM 2444 N N . ASP A 1 320 ? -7.388 -2.743 24.335 1.00 89.75 320 ASP A N 1
ATOM 2445 C CA . ASP A 1 320 ? -6.976 -3.476 23.142 1.00 89.75 320 ASP A CA 1
ATOM 2446 C C . ASP A 1 320 ? -7.948 -4.630 22.847 1.00 89.75 320 ASP A C 1
ATOM 2448 O O . ASP A 1 320 ? -8.361 -4.801 21.698 1.00 89.75 320 ASP A O 1
ATOM 2452 N N . TYR A 1 321 ? -8.408 -5.355 23.872 1.00 87.69 321 TYR A N 1
ATOM 2453 C CA . TYR A 1 321 ? -9.474 -6.355 23.743 1.00 87.69 321 TYR A CA 1
ATOM 2454 C C . TYR A 1 321 ? -10.775 -5.753 23.184 1.00 87.69 321 TYR A C 1
ATOM 2456 O O . TYR A 1 321 ? -11.344 -6.266 22.218 1.00 87.69 321 TYR A O 1
ATOM 2464 N N . LEU A 1 322 ? -11.232 -4.632 23.748 1.00 86.75 322 LEU A N 1
ATOM 2465 C CA . LEU A 1 322 ? -12.505 -4.009 23.374 1.00 86.75 322 LEU A CA 1
ATOM 2466 C C . LEU A 1 322 ? -12.473 -3.330 21.999 1.00 86.75 322 LEU A C 1
ATOM 2468 O O . LEU A 1 322 ? -13.463 -3.370 21.263 1.00 86.75 322 LEU A O 1
ATOM 2472 N N . PHE A 1 323 ? -11.352 -2.694 21.653 1.00 88.44 323 PHE A N 1
ATOM 2473 C CA . PHE A 1 323 ? -11.278 -1.748 20.540 1.00 88.44 323 PHE A CA 1
ATOM 2474 C C . PHE A 1 323 ? -10.138 -2.009 19.558 1.00 88.44 323 PHE A C 1
ATOM 2476 O O . PHE A 1 323 ? -10.021 -1.240 18.618 1.00 88.44 323 PHE A O 1
ATOM 2483 N N . LYS A 1 324 ? -9.312 -3.055 19.706 1.00 84.94 324 LYS A N 1
ATOM 2484 C CA . LYS A 1 324 ? -8.196 -3.342 18.774 1.00 84.94 324 LYS A CA 1
ATOM 2485 C C . LYS A 1 324 ? -7.994 -4.824 18.417 1.00 84.94 324 LYS A C 1
ATOM 2487 O O . LYS A 1 324 ? -6.915 -5.197 17.978 1.00 84.94 324 LYS A O 1
ATOM 2492 N N . TYR A 1 325 ? -9.020 -5.673 18.571 1.00 78.12 325 TYR A N 1
ATOM 2493 C CA . TYR A 1 325 ? -8.912 -7.138 18.376 1.00 78.12 325 TYR A CA 1
ATOM 2494 C C . TYR A 1 325 ? -7.796 -7.771 19.211 1.00 78.12 325 TYR A C 1
ATOM 2496 O O . TYR A 1 325 ? -7.219 -8.790 18.834 1.00 78.12 325 TYR A O 1
ATOM 2504 N N . GLY A 1 326 ? -7.515 -7.169 20.365 1.00 82.50 326 GLY A N 1
ATOM 2505 C CA . GLY A 1 326 ? -6.737 -7.812 21.395 1.00 82.50 326 GLY A CA 1
ATOM 2506 C C . GLY A 1 326 ? -7.461 -9.060 21.904 1.00 82.50 326 GLY A C 1
ATOM 2507 O O . GLY A 1 326 ? -8.670 -9.235 21.713 1.00 82.50 326 GLY A O 1
ATOM 2508 N N . PRO A 1 327 ? -6.721 -9.946 22.551 1.00 82.88 327 PRO A N 1
ATOM 2509 C CA . PRO A 1 327 ? -7.265 -11.179 23.055 1.00 82.88 327 PRO A CA 1
ATOM 2510 C C . PRO A 1 327 ? -8.050 -10.969 24.360 1.00 82.88 327 PRO A C 1
ATOM 2512 O O . PRO A 1 327 ? -7.829 -9.979 25.059 1.00 82.88 327 PRO A O 1
ATOM 2515 N N . PRO A 1 328 ? -8.964 -11.887 24.721 1.00 81.94 328 PRO A N 1
ATOM 2516 C CA . PRO A 1 328 ? -9.718 -11.774 25.963 1.00 81.94 328 PRO A CA 1
ATOM 2517 C C . PRO A 1 328 ? -8.828 -11.973 27.206 1.00 81.94 328 PRO A C 1
ATOM 2519 O O . PRO A 1 328 ? -7.820 -12.683 27.140 1.00 81.94 328 PRO A O 1
ATOM 2522 N N . PRO A 1 329 ? -9.215 -11.409 28.364 1.00 83.62 329 PRO A N 1
ATOM 2523 C CA . PRO A 1 329 ? -8.637 -11.777 29.657 1.00 83.62 329 PRO A CA 1
ATOM 2524 C C . PRO A 1 329 ? -8.830 -13.269 29.973 1.00 83.62 329 PRO A C 1
ATOM 2526 O O . PRO A 1 329 ? -9.788 -13.892 29.505 1.00 83.62 329 PRO A O 1
ATOM 2529 N N . ASN A 1 330 ? -7.953 -13.836 30.807 1.00 75.75 330 ASN A N 1
ATOM 2530 C CA . ASN A 1 330 ? -8.024 -15.234 31.240 1.00 75.75 330 ASN A CA 1
ATOM 2531 C C . ASN A 1 330 ? -8.182 -15.337 32.770 1.00 75.75 330 ASN A C 1
ATOM 2533 O O . ASN A 1 330 ? -7.258 -14.976 33.488 1.00 75.75 330 ASN A O 1
ATOM 2537 N N . PRO A 1 331 ? -9.302 -15.851 33.305 1.00 69.19 331 PRO A N 1
ATOM 2538 C CA . PRO A 1 331 ? -10.550 -16.114 32.592 1.00 69.19 331 PRO A CA 1
ATOM 2539 C C . PRO A 1 331 ? -11.187 -14.797 32.107 1.00 69.19 331 PRO A C 1
ATOM 2541 O O . PRO A 1 331 ? -10.842 -13.739 32.633 1.00 69.19 331 PRO A O 1
ATOM 2544 N N . PRO A 1 332 ? -12.176 -14.825 31.192 1.00 72.06 332 PRO A N 1
ATOM 2545 C CA . PRO A 1 332 ? -12.840 -13.604 30.720 1.00 72.06 332 PRO A CA 1
ATOM 2546 C C . PRO A 1 332 ? -13.362 -12.711 31.855 1.00 72.06 332 PRO A C 1
ATOM 2548 O O . PRO A 1 332 ? -13.252 -11.493 31.787 1.00 72.06 332 PRO A O 1
ATOM 2551 N N . ALA A 1 333 ? -13.842 -13.315 32.947 1.00 72.12 333 ALA A N 1
ATOM 2552 C CA . ALA A 1 333 ? -14.309 -12.603 34.137 1.00 72.12 333 ALA A CA 1
ATOM 2553 C C . ALA A 1 333 ? -13.242 -11.713 34.810 1.00 72.12 333 ALA A C 1
ATOM 2555 O O . ALA A 1 333 ? -13.599 -10.835 35.584 1.00 72.12 333 ALA A O 1
ATOM 2556 N N . ALA A 1 334 ? -11.947 -11.897 34.527 1.00 79.56 334 ALA A N 1
ATOM 2557 C CA . ALA A 1 334 ? -10.895 -11.012 35.029 1.00 79.56 334 ALA A CA 1
ATOM 2558 C C . ALA A 1 334 ? -10.995 -9.580 34.470 1.00 79.56 334 ALA A C 1
ATOM 2560 O O . ALA A 1 334 ? -10.510 -8.650 35.112 1.00 79.56 334 ALA A O 1
ATOM 2561 N N . GLY A 1 335 ? -11.634 -9.406 33.304 1.00 82.44 335 GLY A N 1
ATOM 2562 C CA . GLY A 1 335 ? -11.903 -8.099 32.697 1.00 82.44 335 GLY A CA 1
ATOM 2563 C C . GLY A 1 335 ? -13.229 -7.452 33.097 1.00 82.44 335 GLY A C 1
ATOM 2564 O O . GLY A 1 335 ? -13.476 -6.328 32.673 1.00 82.44 335 GLY A O 1
ATOM 2565 N N . ASP A 1 336 ? -14.072 -8.140 33.871 1.00 83.00 336 ASP A N 1
ATOM 2566 C CA . ASP A 1 336 ? -15.298 -7.589 34.467 1.00 83.00 336 ASP A CA 1
ATOM 2567 C C . ASP A 1 336 ? -14.928 -6.994 35.835 1.00 83.00 336 ASP A C 1
ATOM 2569 O O . ASP A 1 336 ? -14.863 -7.674 36.862 1.00 83.00 336 ASP A O 1
ATOM 2573 N N . ILE A 1 337 ? -14.547 -5.720 35.816 1.00 87.88 337 ILE A N 1
ATOM 2574 C CA . ILE A 1 337 ? -13.915 -5.005 36.928 1.00 87.88 337 ILE A CA 1
ATOM 2575 C C . ILE A 1 337 ? -14.970 -4.441 37.874 1.00 87.88 337 ILE A C 1
ATOM 2577 O O . ILE A 1 337 ? -14.742 -4.366 39.089 1.00 87.88 337 ILE A O 1
ATOM 2581 N N . ASN A 1 338 ? -16.100 -3.997 37.323 1.00 82.12 338 ASN A N 1
ATOM 2582 C CA . ASN A 1 338 ? -17.203 -3.457 38.106 1.00 82.12 338 ASN A CA 1
ATOM 2583 C C . ASN A 1 338 ? -18.153 -4.561 38.619 1.00 82.12 338 ASN A C 1
ATOM 2585 O O . ASN A 1 338 ? -18.950 -4.296 39.528 1.00 82.12 338 ASN A O 1
ATOM 2589 N N . GLY A 1 339 ? -18.016 -5.789 38.110 1.00 75.00 339 GLY A N 1
ATOM 2590 C CA . GLY A 1 339 ? -18.796 -6.949 38.506 1.00 75.00 339 GLY A CA 1
ATOM 2591 C C . GLY A 1 339 ? -20.231 -6.857 38.004 1.00 75.00 339 GLY A C 1
ATOM 2592 O O . GLY A 1 339 ? -21.137 -7.137 38.791 1.00 75.00 339 GLY A O 1
ATOM 2593 N N . ASP A 1 340 ? -20.443 -6.405 36.766 1.00 70.69 340 ASP A N 1
ATOM 2594 C CA . ASP A 1 340 ? -21.753 -6.297 36.110 1.00 70.69 340 ASP A CA 1
ATOM 2595 C C . ASP A 1 340 ? -22.027 -7.417 35.087 1.00 70.69 340 ASP A C 1
ATOM 2597 O O . ASP A 1 340 ? -23.100 -7.442 34.478 1.00 70.69 340 ASP A O 1
ATOM 2601 N N . CYS A 1 341 ? -21.109 -8.387 34.969 1.00 68.12 341 CYS A N 1
ATOM 2602 C CA . CYS A 1 341 ? -21.123 -9.525 34.042 1.00 68.12 341 CYS A CA 1
ATOM 2603 C C . CYS A 1 341 ? -20.816 -9.200 32.576 1.00 68.12 341 CYS A C 1
ATOM 2605 O O . CYS A 1 341 ? -20.841 -10.102 31.719 1.00 68.12 341 CYS A O 1
ATOM 2607 N N . PHE A 1 342 ? -20.516 -7.946 32.262 1.00 74.25 342 PHE A N 1
ATOM 2608 C CA . PHE A 1 342 ? -20.090 -7.521 30.944 1.00 74.25 342 PHE A CA 1
ATOM 2609 C C . PHE A 1 342 ? -18.649 -7.041 31.016 1.00 74.25 342 PHE A C 1
ATOM 2611 O O . PHE A 1 342 ? -18.164 -6.602 32.041 1.00 74.25 342 PHE A O 1
ATOM 2618 N N . ILE A 1 343 ? -17.938 -7.221 29.906 1.00 79.75 343 ILE A N 1
ATOM 2619 C CA . ILE A 1 343 ? -16.643 -6.578 29.728 1.00 79.75 343 ILE A CA 1
ATOM 2620 C C . ILE A 1 343 ? -16.912 -5.448 28.757 1.00 79.75 343 ILE A C 1
ATOM 2622 O O . ILE A 1 343 ? -17.249 -5.690 27.592 1.00 79.75 343 ILE A O 1
ATOM 2626 N N . GLY A 1 344 ? -16.825 -4.228 29.252 1.00 86.94 344 GLY A N 1
ATOM 2627 C CA . GLY A 1 344 ? -17.194 -3.033 28.530 1.00 86.94 344 GLY A CA 1
ATOM 2628 C C . GLY A 1 344 ? -16.310 -1.850 28.876 1.00 86.94 344 GLY A C 1
ATOM 2629 O O . GLY A 1 344 ? -15.322 -1.913 29.605 1.00 86.94 344 GLY A O 1
ATOM 2630 N N . VAL A 1 345 ? -16.679 -0.706 28.315 1.00 90.31 345 VAL A N 1
ATOM 2631 C CA . VAL A 1 345 ? -15.968 0.544 28.585 1.00 90.31 345 VAL A CA 1
ATOM 2632 C C . VAL A 1 345 ? -16.203 1.040 30.026 1.00 90.31 345 VAL A C 1
ATOM 2634 O O . VAL A 1 345 ? -15.414 1.829 30.544 1.00 90.31 345 VAL A O 1
ATOM 2637 N N . SER A 1 346 ? -17.249 0.556 30.704 1.00 90.00 346 SER A N 1
ATOM 2638 C CA . SER A 1 346 ? -17.493 0.766 32.138 1.00 90.00 346 SER A CA 1
ATOM 2639 C C . SER A 1 346 ? -16.368 0.192 32.998 1.00 90.00 346 SER A C 1
ATOM 2641 O O . SER A 1 346 ? -15.880 0.888 33.890 1.00 90.00 346 SER A O 1
ATOM 2643 N N . ASP A 1 347 ? -15.886 -1.007 32.678 1.00 91.75 347 ASP A N 1
ATOM 2644 C CA . ASP A 1 347 ? -14.782 -1.673 33.373 1.00 91.75 347 ASP A CA 1
ATOM 2645 C C . ASP A 1 347 ? -13.469 -0.914 33.251 1.00 91.75 347 ASP A C 1
ATOM 2647 O O . ASP A 1 347 ? -12.755 -0.719 34.237 1.00 91.75 347 ASP A O 1
ATOM 2651 N N . VAL A 1 348 ? -13.196 -0.391 32.053 1.00 95.25 348 VAL A N 1
ATOM 2652 C CA . VAL A 1 348 ? -12.046 0.483 31.793 1.00 95.25 348 VAL A CA 1
ATOM 2653 C C . VAL A 1 348 ? -12.103 1.707 32.712 1.00 95.25 348 VAL A C 1
ATOM 2655 O O . VAL A 1 348 ? -11.130 2.019 33.400 1.00 95.25 348 VAL A O 1
ATOM 2658 N N . VAL A 1 349 ? -13.254 2.387 32.786 1.00 94.56 349 VAL A N 1
ATOM 2659 C CA . VAL A 1 349 ? -13.434 3.551 33.671 1.00 94.56 349 VAL A CA 1
ATOM 2660 C C . VAL A 1 349 ? -13.312 3.159 35.145 1.00 94.56 349 VAL A C 1
ATOM 2662 O O . VAL A 1 349 ? -12.723 3.913 35.924 1.00 94.56 349 VAL A O 1
ATOM 2665 N N . TRP A 1 350 ? -13.836 2.000 35.547 1.00 94.12 350 TRP A N 1
ATOM 2666 C CA . TRP A 1 350 ? -13.739 1.519 36.925 1.00 94.12 350 TRP A CA 1
ATOM 2667 C C . TRP A 1 350 ? -12.283 1.289 37.328 1.00 94.12 350 TRP A C 1
ATOM 2669 O O . TRP A 1 350 ? -11.845 1.785 38.370 1.00 94.12 350 TRP A O 1
ATOM 2679 N N . LEU A 1 351 ? -11.516 0.602 36.480 1.00 95.06 351 LEU A N 1
ATOM 2680 C CA . LEU A 1 351 ? -10.110 0.307 36.730 1.00 95.06 351 LEU A CA 1
ATOM 2681 C C . LEU A 1 351 ? -9.271 1.589 36.796 1.00 95.06 351 LEU A C 1
ATOM 2683 O O . LEU A 1 351 ? -8.486 1.775 37.725 1.00 95.06 351 LEU A O 1
ATOM 2687 N N . ILE A 1 352 ? -9.512 2.538 35.888 1.00 96.06 352 ILE A N 1
ATOM 2688 C CA . ILE A 1 352 ? -8.882 3.867 35.914 1.00 96.06 352 ILE A CA 1
ATOM 2689 C C . ILE A 1 352 ? -9.220 4.613 37.211 1.00 96.06 352 ILE A C 1
ATOM 2691 O O . ILE A 1 352 ? -8.344 5.215 37.839 1.00 96.06 352 ILE A O 1
ATOM 2695 N N . ASN A 1 353 ? -10.483 4.579 37.643 1.00 94.19 353 ASN A N 1
ATOM 2696 C CA . ASN A 1 353 ? -10.903 5.220 38.884 1.00 94.19 353 ASN A CA 1
ATOM 2697 C C . ASN A 1 353 ? -10.209 4.607 40.107 1.00 94.19 353 ASN A C 1
ATOM 2699 O O . ASN A 1 353 ? -9.791 5.351 40.998 1.00 94.19 353 ASN A O 1
ATOM 2703 N N . TYR A 1 354 ? -10.070 3.281 40.154 1.00 94.44 354 TYR A N 1
ATOM 2704 C CA . TYR A 1 354 ? -9.336 2.586 41.210 1.00 94.44 354 TYR A CA 1
ATOM 2705 C C . TYR A 1 354 ? -7.863 3.014 41.249 1.00 94.44 354 TYR A C 1
ATOM 2707 O O . TYR A 1 354 ? -7.372 3.434 42.298 1.00 94.44 354 TYR A O 1
ATOM 2715 N N . LEU A 1 355 ? -7.185 2.991 40.098 1.00 94.88 355 LEU A N 1
ATOM 2716 C CA . LEU A 1 355 ? -5.755 3.292 39.996 1.00 94.88 355 LEU A CA 1
ATOM 2717 C C . LEU A 1 355 ? -5.425 4.770 40.257 1.00 94.88 355 LEU A C 1
ATOM 2719 O O . LEU A 1 355 ? -4.408 5.072 40.883 1.00 94.88 355 LEU A O 1
ATOM 2723 N N . TYR A 1 356 ? -6.270 5.698 39.795 1.00 94.62 356 TYR A N 1
ATOM 2724 C CA . TYR A 1 356 ? -5.915 7.123 39.727 1.00 94.62 356 TYR A CA 1
ATOM 2725 C C . TYR A 1 356 ? -6.855 8.076 40.467 1.00 94.62 356 TYR A C 1
ATOM 2727 O O . TYR A 1 356 ? -6.478 9.225 40.707 1.00 94.62 356 TYR A O 1
ATOM 2735 N N . ARG A 1 357 ? -8.064 7.646 40.851 1.00 89.88 357 ARG A N 1
ATOM 2736 C CA . ARG A 1 357 ? -9.073 8.520 41.485 1.00 89.88 357 ARG A CA 1
ATOM 2737 C C . ARG A 1 357 ? -9.534 8.058 42.868 1.00 89.88 357 ARG A C 1
ATOM 2739 O O . ARG A 1 357 ? -10.480 8.628 43.409 1.00 89.88 357 ARG A O 1
ATOM 2746 N N . GLY A 1 358 ? -8.868 7.064 43.457 1.00 88.62 358 GLY A N 1
ATOM 2747 C CA . GLY A 1 358 ? -9.239 6.522 44.769 1.00 88.62 358 GLY A CA 1
ATOM 2748 C C . GLY A 1 358 ? -10.614 5.848 44.768 1.00 88.62 358 GLY A C 1
ATOM 2749 O O . GLY A 1 358 ? -11.305 5.860 45.788 1.00 88.62 358 GLY A O 1
ATOM 2750 N N . GLY A 1 359 ? -11.024 5.319 43.612 1.00 88.38 359 GLY A N 1
ATOM 2751 C CA . GLY A 1 359 ? -12.240 4.533 43.455 1.00 88.38 359 GLY A CA 1
ATOM 2752 C C . GLY A 1 359 ? -12.194 3.212 44.234 1.00 88.38 359 GLY A C 1
ATOM 2753 O O . GLY A 1 359 ? -11.150 2.832 44.773 1.00 88.38 359 GLY A O 1
ATOM 2754 N N . PRO A 1 360 ? -13.332 2.506 44.326 1.00 87.88 360 PRO A N 1
ATOM 2755 C CA . PRO A 1 360 ? -13.389 1.199 44.972 1.00 87.88 360 PRO A CA 1
ATOM 2756 C C . PRO A 1 360 ? -12.476 0.180 44.266 1.00 87.88 360 PRO A C 1
ATOM 2758 O O . PRO A 1 360 ? -12.260 0.296 43.059 1.00 87.88 360 PRO A O 1
ATOM 2761 N N . PRO A 1 361 ? -11.957 -0.832 44.989 1.00 88.50 361 PRO A N 1
ATOM 2762 C CA . PRO A 1 361 ? -11.208 -1.918 44.366 1.00 88.50 361 PRO A CA 1
ATOM 2763 C C . PRO A 1 361 ? -12.073 -2.698 43.359 1.00 88.50 361 PRO A C 1
ATOM 2765 O O . PRO A 1 361 ? -13.302 -2.710 43.518 1.00 88.50 361 PRO A O 1
ATOM 2768 N N . PRO A 1 362 ? -11.450 -3.352 42.359 1.00 87.88 362 PRO A N 1
ATOM 2769 C CA . PRO A 1 362 ? -12.124 -4.261 41.434 1.00 87.88 362 PRO A CA 1
ATOM 2770 C C . PRO A 1 362 ? -12.977 -5.314 42.154 1.00 87.88 362 PRO A C 1
ATOM 2772 O O . PRO A 1 362 ? -12.607 -5.793 43.231 1.00 87.88 362 PRO A O 1
ATOM 2775 N N . GLN A 1 363 ? -14.127 -5.662 41.577 1.00 75.25 363 GLN A N 1
ATOM 2776 C CA . GLN A 1 363 ? -15.101 -6.567 42.185 1.00 75.25 363 GLN A CA 1
ATOM 2777 C C . GLN A 1 363 ? -15.444 -7.708 41.230 1.00 75.25 363 GLN A C 1
ATOM 2779 O O . GLN A 1 363 ? -16.046 -7.469 40.198 1.00 75.25 363 GLN A O 1
ATOM 2784 N N . ILE A 1 364 ? -15.151 -8.957 41.608 1.00 63.09 364 ILE A N 1
ATOM 2785 C CA . ILE A 1 364 ? -15.735 -10.118 40.917 1.00 63.09 364 ILE A CA 1
ATOM 2786 C C . ILE A 1 364 ? -17.067 -10.409 41.583 1.00 63.09 364 ILE A C 1
ATOM 2788 O O . ILE A 1 364 ? -17.103 -10.844 42.736 1.00 63.09 364 ILE A O 1
ATOM 2792 N N . ARG A 1 365 ? -18.157 -10.149 40.866 1.00 61.50 365 ARG A N 1
ATOM 2793 C CA . ARG A 1 365 ? -19.514 -10.505 41.307 1.00 61.50 365 ARG A CA 1
ATOM 2794 C C . ARG A 1 365 ? -20.214 -11.484 40.372 1.00 61.50 365 ARG A C 1
ATOM 2796 O O . ARG A 1 365 ? -21.232 -12.038 40.758 1.00 61.50 365 ARG A O 1
ATOM 2803 N N . CYS A 1 366 ? -19.655 -11.730 39.188 1.00 65.31 366 CYS A N 1
ATOM 2804 C CA . CYS A 1 366 ? -20.237 -12.624 38.200 1.00 65.31 366 CYS A CA 1
ATOM 2805 C C . CYS A 1 366 ? -19.446 -13.929 38.076 1.00 65.31 366 CYS A C 1
ATOM 2807 O O . CYS A 1 366 ? -18.578 -14.075 37.215 1.00 65.31 366 CYS A O 1
ATOM 2809 N N . LEU A 1 367 ? -19.729 -14.890 38.954 1.00 72.25 367 LEU A N 1
ATOM 2810 C CA . LEU A 1 367 ? -19.192 -16.243 38.818 1.00 72.25 367 LEU A CA 1
ATOM 2811 C C . LEU A 1 367 ? -20.112 -17.053 37.892 1.00 72.25 367 LEU A C 1
ATOM 2813 O O . LEU A 1 367 ? -21.313 -17.113 38.151 1.00 72.25 367 LEU A O 1
ATOM 2817 N N . PRO A 1 368 ? -19.604 -17.703 36.831 1.00 77.94 368 PRO A N 1
ATOM 2818 C CA . PRO A 1 368 ? -20.378 -18.692 36.091 1.00 77.94 368 PRO A CA 1
ATOM 2819 C C . PRO A 1 368 ? -21.002 -19.726 37.045 1.00 77.94 368 PRO A C 1
ATOM 2821 O O . PRO A 1 368 ? -20.300 -20.375 37.821 1.00 77.94 368 PRO A O 1
ATOM 2824 N N . GLY A 1 369 ? -22.328 -19.841 37.021 1.00 77.38 369 GLY A N 1
ATOM 2825 C CA . GLY A 1 369 ? -23.128 -20.654 37.937 1.00 77.38 369 GLY A CA 1
ATOM 2826 C C . GLY A 1 369 ? -23.698 -19.930 39.165 1.00 77.38 369 GLY A C 1
ATOM 2827 O O . GLY A 1 369 ? -24.502 -20.540 39.866 1.00 77.38 369 GLY A O 1
ATOM 2828 N N . ASP A 1 370 ? -23.331 -18.673 39.432 1.00 81.94 370 ASP A N 1
ATOM 2829 C CA . ASP A 1 370 ? -23.935 -17.826 40.476 1.00 81.94 370 ASP A CA 1
ATOM 2830 C C . ASP A 1 370 ? -25.187 -17.149 39.902 1.00 81.94 370 ASP A C 1
ATOM 2832 O O . ASP A 1 370 ? -25.150 -16.072 39.297 1.00 81.94 370 ASP A O 1
ATOM 2836 N N . VAL A 1 371 ? -26.302 -17.867 39.986 1.00 82.12 371 VAL A N 1
ATOM 2837 C CA . VAL A 1 371 ? -27.580 -17.499 39.368 1.00 82.12 371 VAL A CA 1
ATOM 2838 C C . VAL A 1 371 ? -28.320 -16.482 40.241 1.00 82.12 371 VAL A C 1
ATOM 2840 O O . VAL A 1 371 ? -29.087 -15.661 39.728 1.00 82.12 371 VAL A O 1
ATOM 2843 N N . ASN A 1 372 ? -28.108 -16.529 41.560 1.00 75.62 372 ASN A N 1
ATOM 2844 C CA . ASN A 1 372 ? -28.818 -15.691 42.525 1.00 75.62 372 ASN A CA 1
ATOM 2845 C C . ASN A 1 372 ? -28.048 -14.417 42.939 1.00 75.62 372 ASN A C 1
ATOM 2847 O O . ASN A 1 372 ? -28.619 -13.582 43.648 1.00 75.62 372 ASN A O 1
ATOM 2851 N N . TYR A 1 373 ? -26.806 -14.252 42.466 1.00 71.06 373 TYR A N 1
ATOM 2852 C CA . TYR A 1 373 ? -25.951 -13.083 42.679 1.00 71.06 373 TYR A CA 1
ATOM 2853 C C . TYR A 1 373 ? -25.478 -12.891 44.129 1.00 71.06 373 TYR A C 1
ATOM 2855 O O . TYR A 1 373 ? -25.270 -11.760 44.584 1.00 71.06 373 TYR A O 1
ATOM 2863 N N . ASP A 1 374 ? -25.343 -13.985 44.885 1.00 66.31 374 ASP A N 1
ATOM 2864 C CA . ASP A 1 374 ? -24.900 -13.962 46.284 1.00 66.31 374 ASP A CA 1
ATOM 2865 C C . ASP A 1 374 ? -23.372 -14.077 46.456 1.00 66.31 374 ASP A C 1
ATOM 2867 O O . ASP A 1 374 ? -22.858 -13.947 47.575 1.00 66.31 374 ASP A O 1
ATOM 2871 N N . GLY A 1 375 ? -22.641 -14.248 45.351 1.00 65.56 375 GLY A N 1
ATOM 2872 C CA . GLY A 1 375 ? -21.188 -14.364 45.304 1.00 65.56 375 GLY A CA 1
ATOM 2873 C C . GLY A 1 375 ? -20.672 -15.786 45.528 1.00 65.56 375 GLY A C 1
ATOM 2874 O O . GLY A 1 375 ? -19.461 -15.964 45.676 1.00 65.56 375 GLY A O 1
ATOM 2875 N N . ASN A 1 376 ? -21.542 -16.800 45.595 1.00 73.88 376 ASN A N 1
ATOM 2876 C CA . ASN A 1 376 ? -21.151 -18.188 45.823 1.00 73.88 376 ASN A CA 1
ATOM 2877 C C . ASN A 1 376 ? -21.889 -19.130 44.873 1.00 73.88 376 ASN A C 1
ATOM 2879 O O . ASN A 1 376 ? -23.091 -19.288 44.996 1.00 73.88 376 ASN A O 1
ATOM 2883 N N . VAL A 1 377 ? -21.167 -19.897 44.053 1.00 81.94 377 VAL A N 1
ATOM 2884 C CA . VAL A 1 377 ? -21.773 -20.962 43.232 1.00 81.94 377 VAL A CA 1
ATOM 2885 C C . VAL A 1 377 ? -22.084 -22.177 44.109 1.00 81.94 377 VAL A C 1
ATOM 2887 O O . VAL A 1 377 ? -21.183 -22.922 44.506 1.00 81.94 377 VAL A O 1
ATOM 2890 N N . ASN A 1 378 ? -23.353 -22.371 44.462 1.00 85.38 378 ASN A N 1
ATOM 2891 C CA . ASN A 1 378 ? -23.800 -23.409 45.382 1.00 85.38 378 ASN A CA 1
ATOM 2892 C C . ASN A 1 378 ? -25.244 -23.885 45.105 1.00 85.38 378 ASN A C 1
ATOM 2894 O O . ASN A 1 378 ? -25.864 -23.585 44.091 1.00 85.38 378 ASN A O 1
ATOM 2898 N N . LEU A 1 379 ? -25.801 -24.709 45.999 1.00 91.00 379 LEU A N 1
ATOM 2899 C CA . LEU A 1 379 ? -27.155 -25.248 45.817 1.00 91.00 379 LEU A CA 1
ATOM 2900 C C . LEU A 1 379 ? -28.253 -24.171 45.831 1.00 91.00 379 LEU A C 1
ATOM 2902 O O . LEU A 1 379 ? -29.320 -24.403 45.270 1.00 91.00 379 LEU A O 1
ATOM 2906 N N . SER A 1 380 ? -28.009 -23.012 46.445 1.00 85.69 380 SER A N 1
ATOM 2907 C CA . SER A 1 380 ? -28.906 -21.851 46.402 1.00 85.69 380 SER A CA 1
ATOM 2908 C C . SER A 1 380 ? -29.149 -21.379 44.964 1.00 85.69 380 SER A C 1
ATOM 2910 O O . SER A 1 380 ? -30.288 -21.080 44.604 1.00 85.69 380 SER A O 1
ATOM 2912 N N . ASP A 1 381 ? -28.122 -21.416 44.112 1.00 87.44 381 ASP A N 1
ATOM 2913 C CA . ASP A 1 381 ? -28.220 -21.079 42.688 1.00 87.44 381 ASP A CA 1
ATOM 2914 C C . ASP A 1 381 ? -29.047 -22.087 41.917 1.00 87.44 381 ASP A C 1
ATOM 2916 O O . ASP A 1 381 ? -29.887 -21.709 41.109 1.00 87.44 381 ASP A O 1
ATOM 2920 N N . VAL A 1 382 ? -28.883 -23.376 42.224 1.00 90.50 382 VAL A N 1
ATOM 2921 C CA . VAL A 1 382 ? -29.714 -24.435 41.642 1.00 90.50 382 VAL A CA 1
ATOM 2922 C C . VAL A 1 382 ? -31.184 -24.192 41.968 1.00 90.50 382 VAL A C 1
ATOM 2924 O O . VAL A 1 382 ? -32.028 -24.337 41.088 1.00 90.50 382 VAL A O 1
ATOM 2927 N N . PHE A 1 383 ? -31.510 -23.806 43.206 1.00 88.62 383 PHE A N 1
ATOM 2928 C CA . PHE A 1 383 ? -32.891 -23.495 43.580 1.00 88.62 383 PHE A CA 1
ATOM 2929 C C . PHE A 1 383 ? -33.416 -22.247 42.867 1.00 88.62 383 PHE A C 1
ATOM 2931 O O . PHE A 1 383 ? -34.530 -22.281 42.350 1.00 88.62 383 PHE A O 1
ATOM 2938 N N . HIS A 1 384 ? -32.612 -21.186 42.776 1.00 85.62 384 HIS A N 1
ATOM 2939 C CA . HIS A 1 384 ? -32.993 -19.970 42.055 1.00 85.62 384 HIS A CA 1
ATOM 2940 C C . HIS A 1 384 ? -33.220 -20.243 40.562 1.00 85.62 384 HIS A C 1
ATOM 2942 O O . HIS A 1 384 ? -34.212 -19.808 39.977 1.00 85.62 384 HIS A O 1
ATOM 2948 N N . PHE A 1 385 ? -32.341 -21.042 39.957 1.00 89.12 385 PHE A N 1
ATOM 2949 C CA . PHE A 1 385 ? -32.421 -21.419 38.556 1.00 89.12 385 PHE A CA 1
ATOM 2950 C C . PHE A 1 385 ? -33.622 -22.333 38.272 1.00 89.12 385 PHE A C 1
ATOM 2952 O O . PHE A 1 385 ? -34.344 -22.153 37.288 1.00 89.12 385 PHE A O 1
ATOM 2959 N N . LEU A 1 386 ? -33.889 -23.286 39.169 1.00 89.75 386 LEU A N 1
ATOM 2960 C CA . LEU A 1 386 ? -35.067 -24.147 39.109 1.00 89.75 386 LEU A CA 1
ATOM 2961 C C . LEU A 1 386 ? -36.359 -23.321 39.176 1.00 89.75 386 LEU A C 1
ATOM 2963 O O . LEU A 1 386 ? -37.272 -23.553 38.381 1.00 89.75 386 LEU A O 1
ATOM 2967 N N . ASP A 1 387 ? -36.426 -22.346 40.085 1.00 88.31 387 ASP A N 1
ATOM 2968 C CA . ASP A 1 387 ? -37.582 -21.462 40.222 1.00 88.31 387 ASP A CA 1
ATOM 2969 C C . ASP A 1 387 ? -37.793 -20.599 38.974 1.00 88.31 387 ASP A C 1
ATOM 2971 O O . ASP A 1 387 ? -38.932 -20.444 38.526 1.00 88.31 387 ASP A O 1
ATOM 2975 N N . TYR A 1 388 ? -36.719 -20.102 38.358 1.00 85.25 388 TYR A N 1
ATOM 2976 C CA . TYR A 1 388 ? -36.796 -19.375 37.094 1.00 85.25 388 TYR A CA 1
ATOM 2977 C C . TYR A 1 388 ? -37.333 -20.243 35.943 1.00 85.25 388 TYR A C 1
ATOM 2979 O O . TYR A 1 388 ? -38.319 -19.873 35.302 1.00 85.25 388 TYR A O 1
ATOM 2987 N N . ILE A 1 389 ? -36.724 -21.409 35.694 1.00 83.69 389 ILE A N 1
ATOM 2988 C CA . ILE A 1 389 ? -37.063 -22.261 34.540 1.00 83.69 389 ILE A CA 1
ATOM 2989 C C . ILE A 1 389 ? -38.424 -22.952 34.697 1.00 83.69 389 ILE A C 1
ATOM 2991 O O . ILE A 1 389 ? -39.142 -23.113 33.709 1.00 83.69 389 ILE A O 1
ATOM 2995 N N . LEU A 1 390 ? -38.784 -23.403 35.904 1.00 82.19 390 LEU A N 1
ATOM 2996 C CA . LEU A 1 390 ? -39.963 -24.257 36.114 1.00 82.19 390 LEU A CA 1
ATOM 2997 C C . LEU A 1 390 ? -41.135 -23.554 36.798 1.00 82.19 390 LEU A C 1
ATOM 2999 O O . LEU A 1 390 ? -42.282 -23.952 36.584 1.00 82.19 390 LEU A O 1
ATOM 3003 N N . SER A 1 391 ? -40.869 -22.533 37.613 1.00 74.38 391 SER A N 1
ATOM 3004 C CA . SER A 1 391 ? -41.875 -21.923 38.493 1.00 74.38 391 SER A CA 1
ATOM 3005 C C . SER A 1 391 ? -42.208 -20.475 38.127 1.00 74.38 391 SER A C 1
ATOM 3007 O O . SER A 1 391 ? -42.980 -19.835 38.841 1.00 74.38 391 SER A O 1
ATOM 3009 N N . ASN A 1 392 ? -41.675 -19.960 37.010 1.00 70.38 392 ASN A N 1
ATOM 3010 C CA . ASN A 1 392 ? -41.845 -18.566 36.589 1.00 70.38 392 ASN A CA 1
ATOM 3011 C C . ASN A 1 392 ? -41.374 -17.571 37.675 1.00 70.38 392 ASN A C 1
ATOM 3013 O O . ASN A 1 392 ? -41.970 -16.508 37.869 1.00 70.38 392 ASN A O 1
ATOM 3017 N N . GLY A 1 393 ? -40.339 -17.966 38.423 1.00 72.12 393 GLY A N 1
ATOM 3018 C CA . GLY A 1 393 ? -39.658 -17.151 39.421 1.00 72.12 393 GLY A CA 1
ATOM 3019 C C . GLY A 1 393 ? -38.961 -15.932 38.805 1.00 72.12 393 GLY A C 1
ATOM 3020 O O . GLY A 1 393 ? -38.996 -15.738 37.585 1.00 72.12 393 GLY A O 1
ATOM 3021 N N . PRO A 1 394 ? -38.349 -15.071 39.638 1.00 69.94 394 PRO A N 1
ATOM 3022 C CA . PRO A 1 394 ? -37.605 -13.921 39.138 1.00 69.94 394 PRO A CA 1
ATOM 3023 C C . PRO A 1 394 ? -36.507 -14.377 38.162 1.00 69.94 394 PRO A C 1
ATOM 3025 O O . PRO A 1 394 ? -35.917 -15.439 38.369 1.00 69.94 394 PRO A O 1
ATOM 3028 N N . PRO A 1 395 ? -36.251 -13.616 37.082 1.00 69.69 395 PRO A N 1
ATOM 3029 C CA . PRO A 1 395 ? -35.132 -13.916 36.206 1.00 69.69 395 PRO A CA 1
ATOM 3030 C C . PRO A 1 395 ? -33.813 -13.834 36.983 1.00 69.69 395 PRO A C 1
ATOM 3032 O O . PRO A 1 395 ? -33.713 -13.000 37.889 1.00 69.69 395 PRO A O 1
ATOM 3035 N N . PRO A 1 396 ? -32.810 -14.650 36.611 1.00 70.31 396 PRO A N 1
ATOM 3036 C CA . PRO A 1 396 ? -31.459 -14.498 37.119 1.00 70.31 396 PRO A CA 1
ATOM 3037 C C . PRO A 1 396 ? -30.988 -13.063 36.926 1.00 70.31 396 PRO A C 1
ATOM 3039 O O . PRO A 1 396 ? -31.282 -12.443 35.899 1.00 70.31 396 PRO A O 1
ATOM 3042 N N . VAL A 1 397 ? -30.234 -12.552 37.897 1.00 63.06 397 VAL A N 1
ATOM 3043 C CA . VAL A 1 397 ? -29.649 -11.205 37.810 1.00 63.06 397 VAL A CA 1
ATOM 3044 C C . VAL A 1 397 ? -28.710 -11.120 36.606 1.00 63.06 397 VAL A C 1
ATOM 3046 O O . VAL A 1 397 ? -28.717 -10.125 35.885 1.00 63.06 397 VAL A O 1
ATOM 3049 N N . SER A 1 398 ? -27.987 -12.209 36.329 1.00 69.69 398 SER A N 1
ATOM 3050 C CA . SER A 1 398 ? -27.182 -12.368 35.128 1.00 69.69 398 SER A CA 1
ATOM 3051 C C . SER A 1 398 ? -27.594 -13.602 34.337 1.00 69.69 398 SER A C 1
ATOM 3053 O O . SER A 1 398 ? -27.439 -14.748 34.756 1.00 69.69 398 SER A O 1
ATOM 3055 N N . MET A 1 399 ? -28.082 -13.357 33.125 1.00 75.88 399 MET A N 1
ATOM 3056 C CA . MET A 1 399 ? -28.338 -14.413 32.145 1.00 75.88 399 MET A CA 1
ATOM 3057 C C . MET A 1 399 ? -27.029 -15.114 31.737 1.00 75.88 399 MET A C 1
ATOM 3059 O O . MET A 1 399 ? -27.012 -16.305 31.440 1.00 75.88 399 MET A O 1
ATOM 3063 N N . ARG A 1 400 ? -25.909 -14.392 31.811 1.00 73.88 400 ARG A N 1
ATOM 3064 C CA . ARG A 1 400 ? -24.582 -14.881 31.450 1.00 73.88 400 ARG A CA 1
ATOM 3065 C C . ARG A 1 400 ? -23.972 -15.815 32.493 1.00 73.88 400 ARG A C 1
ATOM 3067 O O . ARG A 1 400 ? -23.307 -16.773 32.121 1.00 73.88 400 ARG A O 1
ATOM 3074 N N . SER A 1 401 ? -24.208 -15.566 33.784 1.00 78.44 401 SER A N 1
ATOM 3075 C CA . SER A 1 401 ? -23.819 -16.516 34.838 1.00 78.44 401 SER A CA 1
ATOM 3076 C C . SER A 1 401 ? -24.697 -17.767 34.832 1.00 78.44 401 SER A C 1
ATOM 3078 O O . SER A 1 401 ? -24.323 -18.782 35.411 1.00 78.44 401 SER A O 1
ATOM 3080 N N . THR A 1 402 ? -25.852 -17.703 34.170 1.00 85.38 402 THR A N 1
ATOM 3081 C CA . THR A 1 402 ? -26.837 -18.782 34.131 1.00 85.38 402 THR A CA 1
ATOM 3082 C C . THR A 1 402 ? -26.646 -19.724 32.937 1.00 85.38 402 THR A C 1
ATOM 3084 O O . THR A 1 402 ? -26.907 -20.916 33.072 1.00 85.38 402 THR A O 1
ATOM 3087 N N . ASP A 1 403 ? -26.178 -19.215 31.795 1.00 86.81 403 ASP A N 1
ATOM 3088 C CA . ASP A 1 403 ? -25.696 -20.021 30.661 1.00 86.81 403 ASP A CA 1
ATOM 3089 C C . ASP A 1 403 ? -24.301 -20.570 30.995 1.00 86.81 403 ASP A C 1
ATOM 3091 O O . ASP A 1 403 ? -23.281 -19.924 30.768 1.00 86.81 403 ASP A O 1
ATOM 3095 N N . VAL A 1 404 ? -24.268 -21.734 31.641 1.00 86.38 404 VAL A N 1
ATOM 3096 C CA . VAL A 1 404 ? -23.049 -22.301 32.241 1.00 86.38 404 VAL A CA 1
ATOM 3097 C C . VAL A 1 404 ? -22.285 -23.224 31.296 1.00 86.38 404 VAL A C 1
ATOM 3099 O O . VAL A 1 404 ? -21.190 -23.677 31.638 1.00 86.38 404 VAL A O 1
ATOM 3102 N N . ASN A 1 405 ? -22.853 -23.538 30.131 1.00 86.06 405 ASN A N 1
ATOM 3103 C CA . ASN A 1 405 ? -22.210 -24.348 29.099 1.00 86.06 405 ASN A CA 1
ATOM 3104 C C . ASN A 1 405 ? -21.800 -23.521 27.861 1.00 86.06 405 ASN A C 1
ATOM 3106 O O . ASN A 1 405 ? -21.188 -24.086 26.952 1.00 86.06 405 ASN A O 1
ATOM 3110 N N . ALA A 1 406 ? -22.084 -22.212 27.864 1.00 83.56 406 ALA A N 1
ATOM 3111 C CA . ALA A 1 406 ? -21.753 -21.249 26.819 1.00 83.56 406 ALA A CA 1
ATOM 3112 C C . ALA A 1 406 ? -22.337 -21.601 25.439 1.00 83.56 406 ALA A C 1
ATOM 3114 O O . ALA A 1 406 ? -21.718 -21.324 24.409 1.00 83.56 406 ALA A O 1
ATOM 3115 N N . ASP A 1 407 ? -23.525 -22.214 25.405 1.00 83.75 407 ASP A N 1
ATOM 3116 C CA . ASP A 1 407 ? -24.243 -22.510 24.159 1.00 83.75 407 ASP A CA 1
ATOM 3117 C C . ASP A 1 407 ? -25.173 -21.368 23.703 1.00 83.75 407 ASP A C 1
ATOM 3119 O O . ASP A 1 407 ? -25.790 -21.449 22.638 1.00 83.75 407 ASP A O 1
ATOM 3123 N N . CYS A 1 408 ? -25.213 -20.276 24.473 1.00 80.69 408 CYS A N 1
ATOM 3124 C CA . CYS A 1 408 ? -26.038 -19.089 24.273 1.00 80.69 408 CYS A CA 1
ATOM 3125 C C . CYS A 1 408 ? -27.548 -19.335 24.436 1.00 80.69 408 CYS A C 1
ATOM 3127 O O . CYS A 1 408 ? -28.364 -18.514 23.998 1.00 80.69 408 CYS A O 1
ATOM 3129 N N . PHE A 1 409 ? -27.952 -20.422 25.095 1.00 82.00 409 PHE A N 1
ATOM 3130 C CA . PHE A 1 409 ? -29.347 -20.713 25.393 1.00 82.00 409 PHE A CA 1
ATOM 3131 C C . PHE A 1 409 ? -29.534 -21.107 26.848 1.00 82.00 409 PHE A C 1
ATOM 3133 O O . PHE A 1 409 ? -29.348 -22.256 27.201 1.00 82.00 409 PHE A O 1
ATOM 3140 N N . ILE A 1 410 ? -30.116 -20.226 27.661 1.00 84.06 410 ILE A N 1
ATOM 3141 C CA . ILE A 1 410 ? -30.505 -20.614 29.022 1.00 84.06 410 ILE A CA 1
ATOM 3142 C C . ILE A 1 410 ? -31.680 -21.583 28.991 1.00 84.06 410 ILE A C 1
ATOM 3144 O O . ILE A 1 410 ? -32.811 -21.217 28.645 1.00 84.06 410 ILE A O 1
ATOM 3148 N N . ASN A 1 411 ? -31.423 -22.820 29.394 1.00 88.25 411 ASN A N 1
ATOM 3149 C CA . ASN A 1 411 ? -32.419 -23.869 29.422 1.00 88.25 411 ASN A CA 1
ATOM 3150 C C . ASN A 1 411 ? -32.112 -24.941 30.488 1.00 88.25 411 ASN A C 1
ATOM 3152 O O . ASN A 1 411 ? -31.273 -24.785 31.370 1.00 88.25 411 ASN A O 1
ATOM 3156 N N . VAL A 1 412 ? -32.869 -26.042 30.473 1.00 90.62 412 VAL A N 1
ATOM 3157 C CA . VAL A 1 412 ? -32.716 -27.115 31.471 1.00 90.62 412 VAL A CA 1
ATOM 3158 C C . VAL A 1 412 ? -31.345 -27.803 31.398 1.00 90.62 412 VAL A C 1
ATOM 3160 O O . VAL A 1 412 ? -30.912 -28.396 32.383 1.00 90.62 412 VAL A O 1
ATOM 3163 N N . VAL A 1 413 ? -30.659 -27.737 30.255 1.00 91.69 413 VAL A N 1
ATOM 3164 C CA . VAL A 1 413 ? -29.310 -28.282 30.070 1.00 91.69 413 VAL A CA 1
ATOM 3165 C C . VAL A 1 413 ? -28.311 -27.541 30.954 1.00 91.69 413 VAL A C 1
ATOM 3167 O O . VAL A 1 413 ? -27.537 -28.206 31.637 1.00 91.69 413 VAL A O 1
ATOM 3170 N N . ASP A 1 414 ? -28.390 -26.215 31.044 1.00 92.06 414 ASP A N 1
ATOM 3171 C CA . ASP A 1 414 ? -27.576 -25.405 31.958 1.00 92.06 414 ASP A CA 1
ATOM 3172 C C . ASP A 1 414 ? -27.827 -25.753 33.420 1.00 92.06 414 ASP A C 1
ATOM 3174 O O . ASP A 1 414 ? -26.898 -25.942 34.203 1.00 92.06 414 ASP A O 1
ATOM 3178 N N . LEU A 1 415 ? -29.098 -25.914 33.796 1.00 92.12 415 LEU A N 1
ATOM 3179 C CA . LEU A 1 415 ? -29.461 -26.319 35.151 1.00 92.12 415 LEU A CA 1
ATOM 3180 C C . LEU A 1 415 ? -28.851 -27.685 35.493 1.00 92.12 415 LEU A C 1
ATOM 3182 O O . LEU A 1 415 ? -28.302 -27.878 36.578 1.00 92.12 415 LEU A O 1
ATOM 3186 N N . VAL A 1 416 ? -28.932 -28.643 34.565 1.00 92.12 416 VAL A N 1
ATOM 3187 C CA . VAL A 1 416 ? -28.330 -29.971 34.732 1.00 92.12 416 VAL A CA 1
ATOM 3188 C C . VAL A 1 416 ? -26.806 -29.877 34.797 1.00 92.12 416 VAL A C 1
ATOM 3190 O O . VAL A 1 416 ? -26.203 -30.571 35.617 1.00 92.12 416 VAL A O 1
ATOM 3193 N N . TYR A 1 417 ? -26.189 -29.021 33.983 1.00 92.69 417 TYR A N 1
ATOM 3194 C CA . TYR A 1 417 ? -24.752 -28.769 34.008 1.00 92.69 417 TYR A CA 1
ATOM 3195 C C . TYR A 1 417 ? -24.321 -28.240 35.380 1.00 92.69 417 TYR A C 1
ATOM 3197 O O . TYR A 1 417 ? -23.439 -28.821 36.011 1.00 92.69 417 TYR A O 1
ATOM 3205 N N . LEU A 1 418 ? -25.001 -27.212 35.897 1.00 90.44 418 LEU A N 1
ATOM 3206 C CA . LEU A 1 418 ? -24.716 -26.620 37.203 1.00 90.44 418 LEU A CA 1
ATOM 3207 C C . LEU A 1 418 ? -24.870 -27.640 38.343 1.00 90.44 418 LEU A C 1
ATOM 3209 O O . LEU A 1 418 ? -24.014 -27.732 39.223 1.00 90.44 418 LEU A O 1
ATOM 3213 N N . ILE A 1 419 ? -25.921 -28.468 38.304 1.00 92.06 419 ILE A N 1
ATOM 3214 C CA . ILE A 1 419 ? -26.128 -29.561 39.267 1.00 92.06 419 ILE A CA 1
ATOM 3215 C C . ILE A 1 419 ? -24.988 -30.583 39.198 1.00 92.06 419 ILE A C 1
ATOM 3217 O O . ILE A 1 419 ? -24.506 -31.040 40.235 1.00 92.06 419 ILE A O 1
ATOM 3221 N N . ASN A 1 420 ? -24.571 -30.972 37.994 1.00 92.00 420 ASN A N 1
ATOM 3222 C CA . ASN A 1 420 ? -23.502 -31.945 37.803 1.00 92.00 420 ASN A CA 1
ATOM 3223 C C . ASN A 1 420 ? -22.155 -31.404 38.294 1.00 92.00 420 ASN A C 1
ATOM 3225 O O . ASN A 1 420 ? -21.454 -32.109 39.016 1.00 92.00 420 ASN A O 1
ATOM 3229 N N . TYR A 1 421 ? -21.827 -30.148 37.999 1.00 89.56 421 TYR A N 1
ATOM 3230 C CA . TYR A 1 421 ? -20.652 -29.487 38.561 1.00 89.56 421 TYR A CA 1
ATOM 3231 C C . TYR A 1 421 ? -20.674 -29.526 40.099 1.00 89.56 421 TYR A C 1
ATOM 3233 O O . TYR A 1 421 ? -19.760 -30.065 40.723 1.00 89.56 421 TYR A O 1
ATOM 3241 N N . LEU A 1 422 ? -21.762 -29.058 40.718 1.00 88.50 422 LEU A N 1
ATOM 3242 C CA . LEU A 1 422 ? -21.866 -28.935 42.176 1.00 88.50 422 LEU A CA 1
ATOM 3243 C C . LEU A 1 422 ? -21.914 -30.275 42.920 1.00 88.50 422 LEU A C 1
ATOM 3245 O O . LEU A 1 422 ? -21.402 -30.381 44.034 1.00 88.50 422 LEU A O 1
ATOM 3249 N N . LEU A 1 423 ? -22.569 -31.288 42.348 1.00 90.62 423 LEU A N 1
ATOM 3250 C CA . LEU A 1 423 ? -22.829 -32.559 43.034 1.00 90.62 423 LEU A CA 1
ATOM 3251 C C . LEU A 1 423 ? -21.948 -33.716 42.566 1.00 90.62 423 LEU A C 1
ATOM 3253 O O . LEU A 1 423 ? -21.845 -34.716 43.279 1.00 90.62 423 LEU A O 1
ATOM 3257 N N . ARG A 1 424 ? -21.351 -33.623 41.375 1.00 89.06 424 ARG A N 1
ATOM 3258 C CA . ARG A 1 424 ? -20.516 -34.683 40.784 1.00 89.06 424 ARG A CA 1
ATOM 3259 C C . ARG A 1 424 ? -19.074 -34.247 40.543 1.00 89.06 424 ARG A C 1
ATOM 3261 O O . ARG A 1 424 ? -18.231 -35.123 40.380 1.00 89.06 424 ARG A O 1
ATOM 3268 N N . GLY A 1 425 ? -18.784 -32.945 40.600 1.00 78.88 425 GLY A N 1
ATOM 3269 C CA . GLY A 1 425 ? -17.450 -32.415 40.330 1.00 78.88 425 GLY A CA 1
ATOM 3270 C C . GLY A 1 425 ? -17.071 -32.498 38.853 1.00 78.88 425 GLY A C 1
ATOM 3271 O O . GLY A 1 425 ? -15.899 -32.701 38.543 1.00 78.88 425 GLY A O 1
ATOM 3272 N N . ASP A 1 426 ? -18.062 -32.390 37.960 1.00 87.81 426 ASP A N 1
ATOM 3273 C CA . ASP A 1 426 ? -17.836 -32.274 36.516 1.00 87.81 426 ASP A CA 1
ATOM 3274 C C . ASP A 1 426 ? -17.132 -30.938 36.182 1.00 87.81 426 ASP A C 1
ATOM 3276 O O . ASP A 1 426 ? -16.769 -30.167 37.074 1.00 87.81 426 ASP A O 1
ATOM 3280 N N . SER A 1 427 ? -16.895 -30.663 34.897 1.00 83.19 427 SER A N 1
ATOM 3281 C CA . SER A 1 427 ? -16.210 -29.442 34.456 1.00 83.19 427 SER A CA 1
ATOM 3282 C C . SER A 1 427 ? -16.838 -28.164 35.040 1.00 83.19 427 SER A C 1
ATOM 3284 O O . SER A 1 427 ? -18.065 -28.082 35.151 1.00 83.19 427 SER A O 1
ATOM 3286 N N . PRO A 1 428 ? -16.020 -27.155 35.402 1.00 80.31 428 PRO A N 1
ATOM 3287 C CA . PRO A 1 428 ? -16.528 -25.907 35.953 1.00 80.31 428 PRO A CA 1
ATOM 3288 C C . PRO A 1 428 ? -17.441 -25.176 34.953 1.00 80.31 428 PRO A C 1
ATOM 3290 O O . PRO A 1 428 ? -17.287 -25.357 33.740 1.00 80.31 428 PRO A O 1
ATOM 3293 N N . PRO A 1 429 ? -18.395 -24.364 35.443 1.00 83.81 429 PRO A N 1
ATOM 3294 C CA . PRO A 1 429 ? -19.227 -23.510 34.607 1.00 83.81 429 PRO A CA 1
ATOM 3295 C C . PRO A 1 429 ? -18.383 -22.568 33.744 1.00 83.81 429 PRO A C 1
ATOM 3297 O O . PRO A 1 429 ? -17.423 -21.959 34.223 1.00 83.81 429 PRO A O 1
ATOM 3300 N N . LEU A 1 430 ? -18.749 -22.452 32.472 1.00 77.19 430 LEU A N 1
ATOM 3301 C CA . LEU A 1 430 ? -18.155 -21.511 31.530 1.00 77.19 430 LEU A CA 1
ATOM 3302 C C . LEU A 1 430 ? -18.945 -20.194 31.543 1.00 77.19 430 LEU A C 1
ATOM 3304 O O . LEU A 1 430 ? -20.154 -20.223 31.768 1.00 77.19 430 LEU A O 1
ATOM 3308 N N . PRO A 1 431 ? -18.305 -19.034 31.307 1.00 69.38 431 PRO A N 1
ATOM 3309 C CA . PRO A 1 431 ? -19.031 -17.782 31.122 1.00 69.38 431 PRO A CA 1
ATOM 3310 C C . PRO A 1 431 ? -19.935 -17.863 29.889 1.00 69.38 431 PRO A C 1
ATOM 3312 O O . PRO A 1 431 ? -19.437 -18.063 28.780 1.00 69.38 431 PRO A O 1
ATOM 3315 N N . GLY A 1 432 ? -21.239 -17.668 30.076 1.00 70.38 432 GLY A N 1
ATOM 3316 C CA . GLY A 1 432 ? -22.214 -17.726 28.993 1.00 70.38 432 GLY A CA 1
ATOM 3317 C C . GLY A 1 432 ? -22.067 -16.618 27.952 1.00 70.38 432 GLY A C 1
ATOM 3318 O O . GLY A 1 432 ? -21.271 -15.684 28.097 1.00 70.38 432 GLY A O 1
ATOM 3319 N N . CYS A 1 433 ? -22.881 -16.686 26.904 1.00 63.94 433 CYS A N 1
ATOM 3320 C CA . CYS A 1 433 ? -22.939 -15.688 25.825 1.00 63.94 433 CYS A CA 1
ATOM 3321 C C . CYS A 1 433 ? -24.311 -15.005 25.694 1.00 63.94 433 CYS A C 1
ATOM 3323 O O . CYS A 1 433 ? -24.522 -14.221 24.769 1.00 63.94 433 CYS A O 1
ATOM 3325 N N . VAL A 1 434 ? -25.240 -15.259 26.623 1.00 66.00 434 VAL A N 1
ATOM 3326 C CA . VAL A 1 434 ? -26.596 -14.681 26.603 1.00 66.00 434 VAL A CA 1
ATOM 3327 C C . VAL A 1 434 ? -26.629 -13.272 27.200 1.00 66.00 434 VAL A C 1
ATOM 3329 O O . VAL A 1 434 ? -26.266 -13.066 28.359 1.00 66.00 434 VAL A O 1
ATOM 3332 N N . GLU A 1 435 ? -27.129 -12.304 26.428 1.00 55.81 435 GLU A N 1
ATOM 3333 C CA . GLU A 1 435 ? -27.420 -10.944 26.904 1.00 55.81 435 GLU A CA 1
ATOM 3334 C C . GLU A 1 435 ? -28.587 -10.919 27.919 1.00 55.81 435 GLU A C 1
ATOM 3336 O O . GLU A 1 435 ? -29.438 -11.817 27.925 1.00 55.81 435 GLU A O 1
ATOM 3341 N N . PRO A 1 436 ? -28.693 -9.898 28.793 1.00 54.06 436 PRO A N 1
ATOM 3342 C CA . PRO A 1 436 ? -29.773 -9.829 29.767 1.00 54.06 436 PRO A CA 1
ATOM 3343 C C . PRO A 1 436 ? -31.129 -9.756 29.054 1.00 54.06 436 PRO A C 1
ATOM 3345 O O . PRO A 1 436 ? -31.348 -8.903 28.193 1.00 54.06 436 PRO A O 1
ATOM 3348 N N . LYS A 1 437 ? -32.112 -10.560 29.478 1.00 45.00 437 LYS A N 1
ATOM 3349 C CA . LYS A 1 437 ? -33.511 -10.159 29.279 1.00 45.00 437 LYS A CA 1
ATOM 3350 C C . LYS A 1 437 ? -33.713 -8.928 30.143 1.00 45.00 437 LYS A C 1
ATOM 3352 O O . LYS A 1 437 ? -33.548 -9.051 31.351 1.00 45.00 437 LYS A O 1
ATOM 3357 N N . ALA A 1 438 ? -34.051 -7.788 29.535 1.00 40.22 438 ALA A N 1
ATOM 3358 C CA . ALA A 1 438 ? -34.297 -6.524 30.228 1.00 40.22 438 ALA A CA 1
ATOM 3359 C C . ALA A 1 438 ? -35.042 -6.765 31.554 1.00 40.22 438 ALA A C 1
ATOM 3361 O O . ALA A 1 438 ? -36.243 -7.054 31.565 1.00 40.22 438 ALA A O 1
ATOM 3362 N N . GLY A 1 439 ? -34.297 -6.723 32.660 1.00 38.38 439 GLY A N 1
ATOM 3363 C CA . GLY A 1 439 ? -34.852 -6.896 33.992 1.00 38.38 439 GLY A CA 1
ATOM 3364 C C . GLY A 1 439 ? -35.790 -5.734 34.322 1.00 38.38 439 GLY A C 1
ATOM 3365 O O . GLY A 1 439 ? -35.754 -4.689 33.656 1.00 38.38 439 GLY A O 1
ATOM 3366 N N . PRO A 1 440 ? -36.653 -5.873 35.343 1.00 34.84 440 PRO A N 1
ATOM 3367 C CA . PRO A 1 440 ? -37.360 -4.714 35.858 1.00 34.84 440 PRO A CA 1
ATOM 3368 C C . PRO A 1 440 ? -36.322 -3.658 36.276 1.00 34.84 440 PRO A C 1
ATOM 3370 O O . PRO A 1 440 ? -35.273 -4.027 36.804 1.00 34.84 440 PRO A O 1
ATOM 3373 N N . PRO A 1 441 ? -36.575 -2.362 36.019 1.00 37.81 441 PRO A N 1
ATOM 3374 C CA . PRO A 1 441 ? -35.556 -1.332 36.163 1.00 37.81 441 PRO A CA 1
ATOM 3375 C C . PRO A 1 441 ? -35.052 -1.308 37.604 1.00 37.81 441 PRO A C 1
ATOM 3377 O O . PRO A 1 441 ? -35.855 -1.103 38.519 1.00 37.81 441 PRO A O 1
ATOM 3380 N N . GLU A 1 442 ? -33.747 -1.469 37.813 1.00 39.78 442 GLU A N 1
ATOM 3381 C CA . GLU A 1 442 ? -33.155 -1.110 39.095 1.00 39.78 442 GLU A CA 1
ATOM 3382 C C . GLU A 1 442 ? -33.431 0.374 39.360 1.00 39.78 442 GLU A C 1
ATOM 3384 O O . GLU A 1 442 ? -33.143 1.265 38.557 1.00 39.78 442 GLU A O 1
ATOM 3389 N N . THR A 1 443 ? -34.078 0.648 40.486 1.00 44.66 443 THR A N 1
ATOM 3390 C CA . THR A 1 443 ? -34.450 1.998 40.895 1.00 44.66 443 THR A CA 1
ATOM 3391 C C . THR A 1 443 ? -33.301 2.660 41.657 1.00 44.66 443 THR A C 1
ATOM 3393 O O . THR A 1 443 ? -33.250 2.511 42.875 1.00 44.66 443 THR A O 1
ATOM 3396 N N . ALA A 1 444 ? -32.432 3.425 40.978 1.00 36.44 444 ALA A N 1
ATOM 3397 C CA . ALA A 1 444 ? -31.737 4.618 41.508 1.00 36.44 444 ALA A CA 1
ATOM 3398 C C . ALA A 1 444 ? -30.929 5.357 40.411 1.00 36.44 444 ALA A C 1
ATOM 3400 O O . ALA A 1 444 ? -30.649 4.802 39.357 1.00 36.44 444 ALA A O 1
ATOM 3401 N N . PRO A 1 445 ? -30.584 6.635 40.646 1.00 40.59 445 PRO A N 1
ATOM 3402 C CA . PRO A 1 445 ? -31.095 7.763 39.873 1.00 40.59 445 PRO A CA 1
ATOM 3403 C C . PRO A 1 445 ? -30.633 7.758 38.403 1.00 40.59 445 PRO A C 1
ATOM 3405 O O . PRO A 1 445 ? -29.448 7.907 38.113 1.00 40.59 445 PRO A O 1
ATOM 3408 N N . SER A 1 446 ? -31.577 7.708 37.456 1.00 45.75 446 SER A N 1
ATOM 3409 C CA . SER A 1 446 ? -31.257 8.001 36.058 1.00 45.75 446 SER A CA 1
ATOM 3410 C C . SER A 1 446 ? -30.903 9.485 35.926 1.00 45.75 446 SER A C 1
ATOM 3412 O O . SER A 1 446 ? -31.786 10.343 35.850 1.00 45.75 446 SER A O 1
ATOM 3414 N N . SER A 1 447 ? -29.614 9.802 35.876 1.00 49.81 447 SER A N 1
ATOM 3415 C CA . SER A 1 447 ? -29.186 10.936 35.064 1.00 49.81 447 SER A CA 1
ATOM 3416 C C . SER A 1 447 ? -29.347 10.485 33.617 1.00 49.81 447 SER A C 1
ATOM 3418 O O . SER A 1 447 ? -28.581 9.669 33.112 1.00 49.81 447 SER A O 1
ATOM 3420 N N . ALA A 1 448 ? -30.465 10.869 33.010 1.00 55.31 448 ALA A N 1
ATOM 3421 C CA . ALA A 1 448 ? -30.808 10.405 31.679 1.00 55.31 448 ALA A CA 1
ATOM 3422 C C . ALA A 1 448 ? -29.830 11.009 30.666 1.00 55.31 448 ALA A C 1
ATOM 3424 O O . ALA A 1 448 ? -29.557 12.206 30.692 1.00 55.31 448 ALA A O 1
ATOM 3425 N N . ILE A 1 449 ? -29.333 10.184 29.749 1.00 58.81 449 ILE A N 1
ATOM 3426 C CA . ILE A 1 449 ? -28.846 10.705 28.476 1.00 58.81 449 ILE A CA 1
ATOM 3427 C C . ILE A 1 449 ? -30.075 11.015 27.641 1.00 58.81 449 ILE A C 1
ATOM 3429 O O . ILE A 1 449 ? -31.008 10.209 27.568 1.00 58.81 449 ILE A O 1
ATOM 3433 N N . ALA A 1 450 ? -30.103 12.203 27.045 1.00 58.69 450 ALA A N 1
ATOM 3434 C CA . ALA A 1 450 ? -31.274 12.606 26.287 1.00 58.69 450 ALA A CA 1
ATOM 3435 C C . ALA A 1 450 ? -31.308 11.944 24.904 1.00 58.69 450 ALA A C 1
ATOM 3437 O O . ALA A 1 450 ? -32.395 11.564 24.477 1.00 58.69 450 ALA A O 1
ATOM 3438 N N . GLU A 1 451 ? -30.156 11.806 24.231 1.00 74.62 451 GLU A N 1
ATOM 3439 C CA . GLU A 1 451 ? -30.068 11.331 22.841 1.00 74.62 451 GLU A CA 1
ATOM 3440 C C . GLU A 1 451 ? -28.609 11.076 22.415 1.00 74.62 451 GLU A C 1
ATOM 3442 O O . GLU A 1 451 ? -27.722 11.864 22.770 1.00 74.62 451 GLU A O 1
ATOM 3447 N N . VAL A 1 452 ? -28.376 10.005 21.645 1.00 81.94 452 VAL A N 1
ATOM 3448 C CA . VAL A 1 452 ? -27.174 9.811 20.813 1.00 81.94 452 VAL A CA 1
ATOM 3449 C C . VAL A 1 452 ? -27.616 9.487 19.391 1.00 81.94 452 VAL A C 1
ATOM 3451 O O . VAL A 1 452 ? -28.450 8.605 19.191 1.00 81.94 452 VAL A O 1
ATOM 3454 N N . GLY A 1 453 ? -27.056 10.193 18.412 1.00 85.31 453 GLY A N 1
ATOM 3455 C CA . GLY A 1 453 ? -27.430 10.030 17.012 1.00 85.31 453 GLY A CA 1
ATOM 3456 C C . GLY A 1 453 ? -26.572 10.862 16.071 1.00 85.31 453 GLY A C 1
ATOM 3457 O O . GLY A 1 453 ? -25.683 11.606 16.495 1.00 85.31 453 GLY A O 1
ATOM 3458 N N . PHE A 1 454 ? -26.850 10.737 14.780 1.00 86.31 454 PHE A N 1
ATOM 3459 C CA . PHE A 1 454 ? -26.207 11.547 13.756 1.00 86.31 454 PHE A CA 1
ATOM 3460 C C . PHE A 1 454 ? -26.847 12.932 13.657 1.00 86.31 454 PHE A C 1
ATOM 3462 O O . PHE A 1 454 ? -28.055 13.093 13.831 1.00 86.31 454 PHE A O 1
ATOM 3469 N N . SER A 1 455 ? -26.036 13.943 13.354 1.00 82.31 455 SER A N 1
ATOM 3470 C CA . SER A 1 455 ? -26.544 15.249 12.935 1.00 82.31 455 SER A CA 1
ATOM 3471 C C . SER A 1 455 ? -26.707 15.350 11.423 1.00 82.31 455 SER A C 1
ATOM 3473 O O . SER A 1 455 ? -26.576 14.372 10.693 1.00 82.31 455 SER A O 1
ATOM 3475 N N . GLU A 1 456 ? -26.948 16.574 10.949 1.00 84.00 456 GLU A N 1
ATOM 3476 C CA . GLU A 1 456 ? -26.943 16.894 9.528 1.00 84.00 456 GLU A CA 1
ATOM 3477 C C . GLU A 1 456 ? -25.631 16.446 8.872 1.00 84.00 456 GLU A C 1
ATOM 3479 O O . GLU A 1 456 ? -24.536 16.781 9.339 1.00 84.00 456 GLU A O 1
ATOM 3484 N N . LEU A 1 457 ? -25.780 15.679 7.792 1.00 84.69 457 LEU A N 1
ATOM 3485 C CA . LEU A 1 457 ? -24.693 15.293 6.911 1.00 84.69 457 LEU A CA 1
ATOM 3486 C C . LEU A 1 457 ? -24.064 16.549 6.308 1.00 84.69 457 LEU A C 1
ATOM 3488 O O . LEU A 1 457 ? -24.760 17.381 5.723 1.00 84.69 457 LEU A O 1
ATOM 3492 N N . LYS A 1 458 ? -22.737 16.628 6.350 1.00 88.12 458 LYS A N 1
ATOM 3493 C CA . LYS A 1 458 ? -21.982 17.615 5.581 1.00 88.12 458 LYS A CA 1
ATOM 3494 C C . LYS A 1 458 ? -21.211 16.907 4.482 1.00 88.12 458 LYS A C 1
ATOM 3496 O O . LYS A 1 458 ? -20.522 15.931 4.745 1.00 88.12 458 LYS A O 1
ATOM 3501 N N . TYR A 1 459 ? -21.331 17.398 3.255 1.00 86.50 459 TYR A N 1
ATOM 3502 C CA . TYR A 1 459 ? -20.504 16.937 2.147 1.00 86.50 459 TYR A CA 1
ATOM 3503 C C . TYR A 1 459 ? -19.489 18.016 1.804 1.00 86.50 459 TYR A C 1
ATOM 3505 O O . TYR A 1 459 ? -19.867 19.130 1.433 1.00 86.50 459 TYR A O 1
ATOM 3513 N N . ASP A 1 460 ? -18.215 17.676 1.934 1.00 85.69 460 ASP A N 1
ATOM 3514 C CA . ASP A 1 460 ? -17.125 18.497 1.445 1.00 85.69 460 ASP A CA 1
ATOM 3515 C C . ASP A 1 460 ? -16.835 18.118 -0.010 1.00 85.69 460 ASP A C 1
ATOM 3517 O O . ASP A 1 460 ? -16.404 17.006 -0.316 1.00 85.69 460 ASP A O 1
ATOM 3521 N N . GLN A 1 461 ? -17.105 19.056 -0.918 1.00 80.94 461 GLN A N 1
ATOM 3522 C CA . GLN A 1 461 ? -16.886 18.863 -2.348 1.00 80.94 461 GLN A CA 1
ATOM 3523 C C . GLN A 1 461 ? -15.399 18.839 -2.715 1.00 80.94 461 GLN A C 1
ATOM 3525 O O . GLN A 1 461 ? -15.048 18.204 -3.708 1.00 80.94 461 GLN A O 1
ATOM 3530 N N . GLU A 1 462 ? -14.543 19.515 -1.943 1.00 79.50 462 GLU A N 1
ATOM 3531 C CA . GLU A 1 462 ? -13.107 19.597 -2.215 1.00 79.50 462 GLU A CA 1
ATOM 3532 C C . GLU A 1 462 ? -12.428 18.279 -1.850 1.00 79.50 462 GLU A C 1
ATOM 3534 O O . GLU A 1 462 ? -11.795 17.652 -2.697 1.00 79.50 462 GLU A O 1
ATOM 3539 N N . SER A 1 463 ? -12.636 17.803 -0.619 1.00 78.62 463 SER A N 1
ATOM 3540 C CA . SER A 1 463 ? -12.098 16.512 -0.168 1.00 78.62 463 SER A CA 1
ATOM 3541 C C . SER A 1 463 ? -12.945 15.305 -0.587 1.00 78.62 463 SER A C 1
ATOM 3543 O O . SER A 1 463 ? -12.598 14.169 -0.261 1.00 78.62 463 SER A O 1
ATOM 3545 N N . ARG A 1 464 ? -14.077 15.537 -1.273 1.00 85.94 464 ARG A N 1
ATOM 3546 C CA . ARG A 1 464 ? -15.083 14.529 -1.668 1.00 85.94 464 ARG A CA 1
ATOM 3547 C C . ARG A 1 464 ? -15.520 13.627 -0.511 1.00 85.94 464 ARG A C 1
ATOM 3549 O O . ARG A 1 464 ? -15.917 12.482 -0.717 1.00 85.94 464 ARG A O 1
ATOM 3556 N N . THR A 1 465 ? -15.453 14.154 0.705 1.00 90.81 465 THR A N 1
ATOM 3557 C CA . THR A 1 465 ? -15.690 13.414 1.938 1.00 90.81 465 THR A CA 1
ATOM 3558 C C . THR A 1 465 ? -17.033 13.817 2.533 1.00 90.81 465 THR A C 1
ATOM 3560 O O . THR A 1 465 ? -17.423 14.984 2.555 1.00 90.81 465 THR A O 1
ATOM 3563 N N . MET A 1 466 ? -17.754 12.828 3.034 1.00 91.94 466 MET A N 1
ATOM 3564 C CA . MET A 1 466 ? -18.941 12.981 3.854 1.00 91.94 466 MET A CA 1
ATOM 3565 C C . MET A 1 466 ? -18.547 12.994 5.324 1.00 91.94 466 MET A C 1
ATOM 3567 O O . MET A 1 466 ? -17.921 12.057 5.810 1.00 91.94 466 MET A O 1
ATOM 3571 N N . GLU A 1 467 ? -18.950 14.033 6.039 1.00 93.50 467 GLU A N 1
ATOM 3572 C CA . GLU A 1 467 ? -18.770 14.159 7.477 1.00 93.50 467 GLU A CA 1
ATOM 3573 C C . GLU A 1 467 ? -20.110 13.995 8.184 1.00 93.50 467 GLU A C 1
ATOM 3575 O O . GLU A 1 467 ? -21.076 14.721 7.918 1.00 93.50 467 GLU A O 1
ATOM 3580 N N . LEU A 1 468 ? -20.148 13.049 9.117 1.00 93.19 468 LEU A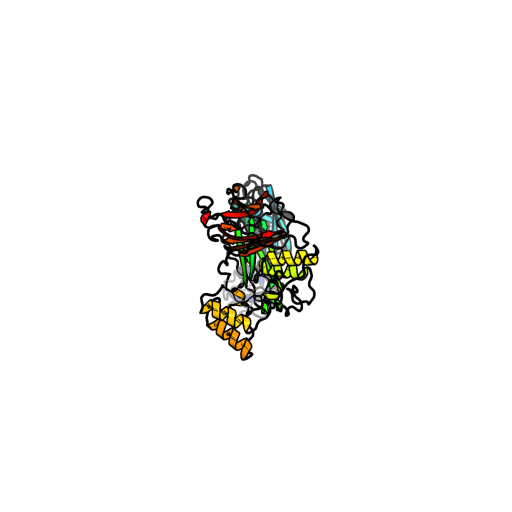 N 1
ATOM 3581 C CA . LEU A 1 468 ? -21.321 12.723 9.908 1.00 93.19 468 LEU A CA 1
ATOM 3582 C C . LEU A 1 468 ? -20.985 12.879 11.398 1.00 93.19 468 LEU A C 1
ATOM 3584 O O . LEU A 1 468 ? -20.457 11.956 12.029 1.00 93.19 468 LEU A O 1
ATOM 3588 N N . PRO A 1 469 ? -21.235 14.066 11.979 1.00 94.19 469 PRO A N 1
ATOM 3589 C CA . PRO A 1 469 ? -21.024 14.282 13.400 1.00 94.19 469 PRO A CA 1
ATOM 3590 C C . PRO A 1 469 ? -21.996 13.444 14.236 1.00 94.19 469 PRO A C 1
ATOM 3592 O O . PRO A 1 469 ? -23.210 13.469 14.023 1.00 94.19 469 PRO A O 1
ATOM 3595 N N . VAL A 1 470 ? -21.462 12.741 15.231 1.00 92.81 470 VAL A N 1
ATOM 3596 C CA . VAL A 1 470 ? -22.239 11.999 16.228 1.00 92.81 470 VAL A CA 1
ATOM 3597 C C . VAL A 1 470 ? -22.479 12.916 17.417 1.00 92.81 470 VAL A C 1
ATOM 3599 O O . VAL A 1 470 ? -21.550 13.277 18.147 1.00 92.81 470 VAL A O 1
ATOM 3602 N N . TYR A 1 471 ? -23.732 13.319 17.599 1.00 89.62 471 TYR A N 1
ATOM 3603 C CA . TYR A 1 471 ? -24.169 14.136 18.721 1.00 89.62 471 TYR A CA 1
ATOM 3604 C C . TYR A 1 471 ? -24.476 13.268 19.926 1.00 89.62 471 TYR A C 1
ATOM 3606 O O . TYR A 1 471 ? -25.046 12.185 19.809 1.00 89.62 471 TYR A O 1
ATOM 3614 N N . ALA A 1 472 ? -24.137 13.793 21.098 1.00 86.62 472 ALA A N 1
ATOM 3615 C CA . ALA A 1 472 ? -24.513 13.190 22.360 1.00 86.62 472 ALA A CA 1
ATOM 3616 C C . ALA A 1 472 ? -24.874 14.272 23.383 1.00 86.62 472 ALA A C 1
ATOM 3618 O O . ALA A 1 472 ? -24.134 15.249 23.572 1.00 86.62 472 ALA A O 1
ATOM 3619 N N . ASN A 1 473 ? -26.029 14.107 24.029 1.00 87.50 473 ASN A N 1
ATOM 3620 C CA . ASN A 1 473 ? -26.526 15.034 25.043 1.00 87.50 473 ASN A CA 1
ATOM 3621 C C . ASN A 1 473 ? -26.409 14.442 26.452 1.00 87.50 473 ASN A C 1
ATOM 3623 O O . ASN A 1 473 ? -27.113 13.491 26.789 1.00 87.50 473 ASN A O 1
ATOM 3627 N N . PHE A 1 474 ? -25.559 15.046 27.283 1.00 83.69 474 PHE A N 1
ATOM 3628 C CA . PHE A 1 474 ? -25.292 14.577 28.640 1.00 83.69 474 PHE A CA 1
ATOM 3629 C C . PHE A 1 474 ? -25.750 15.590 29.685 1.00 83.69 474 PHE A C 1
ATOM 3631 O O . PHE A 1 474 ? -25.312 16.741 29.662 1.00 83.69 474 PHE A O 1
ATOM 3638 N N . ASP A 1 475 ? -26.510 15.128 30.674 1.00 84.62 475 ASP A N 1
ATOM 3639 C CA . ASP A 1 475 ? -26.828 15.910 31.877 1.00 84.62 475 ASP A CA 1
ATOM 3640 C C . ASP A 1 475 ? -25.777 15.729 32.991 1.00 84.62 475 ASP A C 1
ATOM 3642 O O . ASP A 1 475 ? -25.819 16.396 34.026 1.00 84.62 475 ASP A O 1
ATOM 3646 N N . VAL A 1 476 ? -24.811 14.830 32.781 1.00 86.25 476 VAL A N 1
ATOM 3647 C CA . VAL A 1 476 ? -23.736 14.490 33.723 1.00 86.25 476 VAL A CA 1
ATOM 3648 C C . VAL A 1 476 ? -22.379 14.445 33.038 1.00 86.25 476 VAL A C 1
ATOM 3650 O O . VAL A 1 476 ? -22.275 14.393 31.815 1.00 86.25 476 VAL A O 1
ATOM 3653 N N . THR A 1 477 ? -21.324 14.489 33.848 1.00 90.06 477 THR A N 1
ATOM 3654 C CA . THR A 1 477 ? -19.957 14.305 33.368 1.00 90.06 477 THR A CA 1
ATOM 3655 C C . THR A 1 477 ? -19.758 12.866 32.898 1.00 90.06 477 THR A C 1
ATOM 3657 O O . THR A 1 477 ? -20.022 11.920 33.644 1.00 90.06 477 THR A O 1
ATOM 3660 N N . VAL A 1 478 ? -19.248 12.719 31.680 1.00 91.00 478 VAL A N 1
ATOM 3661 C CA . VAL A 1 478 ? -18.988 11.436 31.026 1.00 91.00 478 VAL A CA 1
ATOM 3662 C C . VAL A 1 478 ? -17.491 11.157 31.046 1.00 91.00 478 VAL A C 1
ATOM 3664 O O . VAL A 1 478 ? -16.686 12.006 30.668 1.00 91.00 478 VAL A O 1
ATOM 3667 N N . ALA A 1 479 ? -17.111 9.977 31.520 1.00 91.88 479 ALA A N 1
ATOM 3668 C CA . ALA A 1 479 ? -15.721 9.538 31.570 1.00 91.88 479 ALA A CA 1
ATOM 3669 C C . ALA A 1 479 ? -15.300 8.794 30.302 1.00 91.88 479 ALA A C 1
ATOM 3671 O O . ALA A 1 479 ? -14.142 8.900 29.906 1.00 91.88 479 ALA A O 1
ATOM 3672 N N . ALA A 1 480 ? -16.229 8.072 29.675 1.00 93.31 480 ALA A N 1
ATOM 3673 C CA . ALA A 1 480 ? -15.949 7.344 28.452 1.00 93.31 480 ALA A CA 1
ATOM 3674 C C . ALA A 1 480 ? -17.199 7.129 27.597 1.00 93.31 480 ALA A C 1
ATOM 3676 O O . ALA A 1 480 ? -18.330 7.146 28.092 1.00 93.31 480 ALA A O 1
ATOM 3677 N N . VAL A 1 481 ? -16.973 6.904 26.307 1.00 91.75 481 VAL A N 1
ATOM 3678 C CA . VAL A 1 481 ? -18.009 6.559 25.331 1.00 91.75 481 VAL A CA 1
ATOM 3679 C C . VAL A 1 481 ? -17.504 5.414 24.468 1.00 91.75 481 VAL A C 1
ATOM 3681 O O . VAL A 1 481 ? -16.361 5.449 24.021 1.00 91.75 481 VAL A O 1
ATOM 3684 N N . ALA A 1 482 ? -18.359 4.435 24.199 1.00 91.25 482 ALA A N 1
ATOM 3685 C CA . ALA A 1 482 ? -18.134 3.418 23.187 1.00 91.25 482 ALA A CA 1
ATOM 3686 C C . ALA A 1 482 ? -19.249 3.453 22.137 1.00 91.25 482 ALA A C 1
ATOM 3688 O O . ALA A 1 482 ? -20.418 3.634 22.478 1.00 91.25 482 ALA A O 1
ATOM 3689 N N . LEU A 1 483 ? -18.886 3.288 20.868 1.00 90.94 483 LEU A N 1
ATOM 3690 C CA . LEU A 1 483 ? -19.809 3.257 19.735 1.00 90.94 483 LEU A CA 1
ATOM 3691 C C . LEU A 1 483 ? -19.522 2.026 18.874 1.00 90.94 483 LEU A C 1
ATOM 3693 O O . LEU A 1 483 ? -18.371 1.631 18.702 1.00 90.94 483 LEU A O 1
ATOM 3697 N N . SER A 1 484 ? -20.568 1.430 18.317 1.00 89.94 484 SER A N 1
ATOM 3698 C CA . SER A 1 484 ? -20.489 0.449 17.236 1.00 89.94 484 SER A CA 1
ATOM 3699 C C . SER A 1 484 ? -21.291 0.987 16.064 1.00 89.94 484 SER A C 1
ATOM 3701 O O . SER A 1 484 ? -22.467 1.315 16.226 1.00 89.94 484 SER A O 1
ATOM 3703 N N . VAL A 1 485 ? -20.632 1.134 14.920 1.00 92.62 485 VAL A N 1
ATOM 3704 C CA . VAL A 1 485 ? -21.192 1.726 13.708 1.00 92.62 485 VAL A CA 1
ATOM 3705 C C . VAL A 1 485 ? -21.040 0.737 12.565 1.00 92.62 485 VAL A C 1
ATOM 3707 O O . VAL A 1 485 ? -19.971 0.153 12.394 1.00 92.62 485 VAL A O 1
ATOM 3710 N N . THR A 1 486 ? -22.098 0.568 11.787 1.00 93.12 486 THR A N 1
ATOM 3711 C CA . THR A 1 486 ? -22.138 -0.282 10.596 1.00 93.12 486 THR A CA 1
ATOM 3712 C C . THR A 1 486 ? -22.438 0.557 9.361 1.00 93.12 486 THR A C 1
ATOM 3714 O O . THR A 1 486 ? -23.020 1.639 9.463 1.00 93.12 486 THR A O 1
ATOM 3717 N N . TRP A 1 487 ? -21.982 0.096 8.197 1.00 94.00 487 TRP A N 1
ATOM 3718 C CA . TRP A 1 487 ? -22.326 0.659 6.889 1.00 94.00 487 TRP A CA 1
ATOM 3719 C C . TRP A 1 487 ? -22.225 -0.402 5.791 1.00 94.00 487 TRP A C 1
ATOM 3721 O O . TRP A 1 487 ? -21.647 -1.466 6.011 1.00 94.00 487 TRP A O 1
ATOM 3731 N N . ASP A 1 488 ? -22.760 -0.117 4.600 1.00 92.69 488 ASP A N 1
ATOM 3732 C CA . ASP A 1 488 ? -22.523 -0.961 3.425 1.00 92.69 488 ASP A CA 1
ATOM 3733 C C . ASP A 1 488 ? -21.137 -0.647 2.818 1.00 92.69 488 ASP A C 1
ATOM 3735 O O . ASP A 1 488 ? -20.949 0.438 2.251 1.00 92.69 488 ASP A O 1
ATOM 3739 N N . PRO A 1 489 ? -20.149 -1.562 2.903 1.00 90.12 489 PRO A N 1
ATOM 3740 C CA . PRO A 1 489 ? -18.813 -1.332 2.355 1.00 90.12 489 PRO A CA 1
ATOM 3741 C C . PRO A 1 489 ? -18.786 -1.268 0.821 1.00 90.12 489 PRO A C 1
ATOM 3743 O O . PRO A 1 489 ? -17.763 -0.891 0.258 1.00 90.12 489 PRO A O 1
ATOM 3746 N N . ALA A 1 490 ? -19.874 -1.642 0.139 1.00 88.50 490 ALA A N 1
ATOM 3747 C CA . ALA A 1 490 ? -20.025 -1.466 -1.301 1.00 88.50 490 ALA A CA 1
ATOM 3748 C C . ALA A 1 490 ? -20.558 -0.077 -1.692 1.00 88.50 490 ALA A C 1
ATOM 3750 O O . ALA A 1 490 ? -20.623 0.210 -2.885 1.00 88.50 490 ALA A O 1
ATOM 3751 N N . GLU A 1 491 ? -20.958 0.758 -0.725 1.00 89.25 491 GLU A N 1
ATOM 3752 C CA . GLU A 1 491 ? -21.432 2.132 -0.947 1.00 89.25 491 GLU A CA 1
ATOM 3753 C C . GLU A 1 491 ? -20.494 3.191 -0.358 1.00 89.25 491 GLU A C 1
ATOM 3755 O O . GLU A 1 491 ? -20.405 4.302 -0.896 1.00 89.25 491 GLU A O 1
ATOM 3760 N N . PHE A 1 492 ? -19.796 2.864 0.735 1.00 90.94 492 PHE A N 1
ATOM 3761 C CA . PHE A 1 492 ? -18.928 3.801 1.441 1.00 90.94 492 PHE A CA 1
ATOM 3762 C C . PHE A 1 492 ? -17.610 3.170 1.883 1.00 90.94 492 PHE A C 1
ATOM 3764 O O . PHE A 1 492 ? -17.578 2.101 2.496 1.00 90.94 492 PHE A O 1
ATOM 3771 N N . SER A 1 493 ? -16.531 3.931 1.710 1.00 91.50 493 SER A N 1
ATOM 3772 C CA . SER A 1 493 ? -15.275 3.709 2.421 1.00 91.50 493 SER A CA 1
ATOM 3773 C C . SER A 1 493 ? -15.174 4.673 3.603 1.00 91.50 493 SER A C 1
ATOM 3775 O O . SER A 1 493 ? -15.306 5.880 3.459 1.00 91.50 493 SER A O 1
ATOM 3777 N N . PHE A 1 494 ? -14.926 4.154 4.792 1.00 92.94 494 PHE A N 1
ATOM 3778 C CA . PHE A 1 494 ? -14.629 4.905 6.004 1.00 92.94 494 PHE A CA 1
ATOM 3779 C C . PHE A 1 494 ? -13.186 5.447 6.047 1.00 92.94 494 PHE A C 1
ATOM 3781 O O . PHE A 1 494 ? -12.230 4.732 5.739 1.00 92.94 494 PHE A O 1
ATOM 3788 N N . LEU A 1 495 ? -13.045 6.693 6.500 1.00 92.25 495 LEU A N 1
ATOM 3789 C CA . LEU A 1 495 ? -11.793 7.372 6.842 1.00 92.25 495 LEU A CA 1
ATOM 3790 C C . LEU A 1 495 ? -11.677 7.528 8.361 1.00 92.25 495 LEU A C 1
ATOM 3792 O O . LEU A 1 495 ? -12.690 7.580 9.054 1.00 92.25 495 LEU A O 1
ATOM 3796 N N . GLU A 1 496 ? -10.452 7.693 8.866 1.00 89.12 496 GLU A N 1
ATOM 3797 C CA . GLU A 1 496 ? -10.206 7.899 10.298 1.00 89.12 496 GLU A CA 1
ATOM 3798 C C . GLU A 1 496 ? -11.109 9.007 10.890 1.00 89.12 496 GLU A C 1
ATOM 3800 O O . GLU A 1 496 ? -11.216 10.102 10.310 1.00 89.12 496 GLU A O 1
ATOM 3805 N N . PRO A 1 497 ? -11.791 8.739 12.022 1.00 93.88 497 PRO A N 1
ATOM 3806 C CA . PRO A 1 497 ? -12.727 9.688 12.588 1.00 93.88 497 PRO A CA 1
ATOM 3807 C C . PRO A 1 497 ? -11.992 10.775 13.372 1.00 93.88 497 PRO A C 1
ATOM 3809 O O . PRO A 1 497 ? -10.897 10.579 13.893 1.00 93.88 497 PRO A O 1
ATOM 3812 N N . ILE A 1 498 ? -12.630 11.936 13.498 1.00 94.31 498 ILE A N 1
ATOM 3813 C CA . ILE A 1 498 ? -12.030 13.110 14.138 1.00 94.31 498 ILE A CA 1
ATOM 3814 C C . ILE A 1 498 ? -12.749 13.392 15.455 1.00 94.31 498 ILE A C 1
ATOM 3816 O O . ILE A 1 498 ? -13.972 13.556 15.481 1.00 94.31 498 ILE A O 1
ATOM 3820 N N . LEU A 1 499 ? -11.998 13.471 16.557 1.00 95.81 499 LEU A N 1
ATOM 3821 C CA . LEU A 1 499 ? -12.545 13.913 17.840 1.00 95.81 499 LEU A CA 1
ATOM 3822 C C . LEU A 1 499 ? -13.005 15.372 17.756 1.00 95.81 499 LEU A C 1
ATOM 3824 O O . LEU A 1 499 ? -12.376 16.225 17.136 1.00 95.81 499 LEU A O 1
ATOM 3828 N N . SER A 1 500 ? -14.121 15.667 18.412 1.00 94.75 500 SER A N 1
ATOM 3829 C CA . SER A 1 500 ? -14.621 17.037 18.535 1.00 94.75 500 SER A CA 1
ATOM 3830 C C . SER A 1 500 ? -13.889 17.804 19.644 1.00 94.75 500 SER A C 1
ATOM 3832 O O . SER A 1 500 ? -13.355 17.195 20.565 1.00 94.75 500 SER A O 1
ATOM 3834 N N . ALA A 1 501 ? -14.040 19.129 19.699 1.00 94.19 501 ALA A N 1
ATOM 3835 C CA . ALA A 1 501 ? -13.562 19.934 20.832 1.00 94.19 501 ALA A CA 1
ATOM 3836 C C . ALA A 1 501 ? -14.130 19.510 22.211 1.00 94.19 501 ALA A C 1
ATOM 3838 O O . ALA A 1 501 ? -13.602 19.891 23.251 1.00 94.19 501 ALA A O 1
ATOM 3839 N N . ARG A 1 502 ? -15.228 18.736 22.263 1.00 93.19 502 ARG A N 1
ATOM 3840 C CA . ARG A 1 502 ? -15.781 18.212 23.528 1.00 93.19 502 ARG A CA 1
ATOM 3841 C C . ARG A 1 502 ? -15.048 16.971 24.042 1.00 93.19 502 ARG A C 1
ATOM 3843 O O . ARG A 1 502 ? -15.244 16.604 25.198 1.00 93.19 502 ARG A O 1
ATOM 3850 N N . SER A 1 503 ? -14.278 16.314 23.184 1.00 94.62 503 SER A N 1
ATOM 3851 C CA . SER A 1 503 ? -13.693 14.986 23.392 1.00 94.62 503 SER A CA 1
ATOM 3852 C C . SER A 1 503 ? -12.223 14.907 22.986 1.00 94.62 503 SER A C 1
ATOM 3854 O O . SER A 1 503 ? -11.615 13.875 23.224 1.00 94.62 503 SER A O 1
ATOM 3856 N N . GLU A 1 504 ? -11.642 15.972 22.426 1.00 94.69 504 GLU A N 1
ATOM 3857 C CA . GLU A 1 504 ? -10.252 16.037 21.949 1.00 94.69 504 GLU A CA 1
ATOM 3858 C C . GLU A 1 504 ? -9.203 15.735 23.029 1.00 94.69 504 GLU A C 1
ATOM 3860 O O . GLU A 1 504 ? -8.085 15.345 22.712 1.00 94.69 504 GLU A O 1
ATOM 3865 N N . GLU A 1 505 ? -9.563 15.880 24.308 1.00 95.06 505 GLU A N 1
ATOM 3866 C CA . GLU A 1 505 ? -8.700 15.534 25.444 1.00 95.06 505 GLU A CA 1
ATOM 3867 C C . GLU A 1 505 ? -8.756 14.040 25.829 1.00 95.06 505 GLU A C 1
ATOM 3869 O O . GLU A 1 505 ? -8.079 13.632 26.776 1.00 95.06 505 GLU A O 1
ATOM 3874 N N . LEU A 1 506 ? -9.589 13.231 25.162 1.00 95.00 506 LEU A N 1
ATOM 3875 C CA . LEU A 1 506 ? -9.672 11.781 25.352 1.00 95.00 506 LEU A CA 1
ATOM 3876 C C . LEU A 1 506 ? -8.799 11.045 24.332 1.00 95.00 506 LEU A C 1
ATOM 3878 O O . LEU A 1 506 ? -8.587 11.516 23.217 1.00 95.00 506 LEU A O 1
ATOM 3882 N N . GLY A 1 507 ? -8.345 9.844 24.691 1.00 94.06 507 GLY A N 1
ATOM 3883 C CA . GLY A 1 507 ? -7.777 8.912 23.725 1.00 94.06 507 GLY A CA 1
ATOM 3884 C C . GLY A 1 507 ? -8.874 8.335 22.831 1.00 94.06 507 GLY A C 1
ATOM 3885 O O . GLY A 1 507 ? -9.941 7.964 23.325 1.00 94.06 507 GLY A O 1
ATOM 3886 N N . LEU A 1 508 ? -8.605 8.260 21.528 1.00 94.81 508 LEU A N 1
ATOM 3887 C CA . LEU A 1 508 ? -9.447 7.595 20.538 1.00 94.81 508 LEU A CA 1
ATOM 3888 C C . LEU A 1 508 ? -8.856 6.218 20.229 1.00 94.81 508 LEU A C 1
ATOM 3890 O O . LEU A 1 508 ? -7.726 6.106 19.760 1.00 94.81 508 LEU A O 1
ATOM 3894 N N . TYR A 1 509 ? -9.637 5.178 20.482 1.00 92.94 509 TYR A N 1
ATOM 3895 C CA . TYR A 1 509 ? -9.293 3.790 20.204 1.00 92.94 509 TYR A CA 1
ATOM 3896 C C . TYR A 1 509 ? -10.352 3.229 19.281 1.00 92.94 509 TYR A C 1
ATOM 3898 O O . TYR A 1 509 ? -11.541 3.432 19.521 1.00 92.94 509 TYR A O 1
ATOM 3906 N N . TYR A 1 510 ? -9.956 2.544 18.220 1.00 91.25 510 TYR A N 1
ATOM 3907 C CA . TYR A 1 510 ? -10.934 1.984 17.312 1.00 91.25 510 TYR A CA 1
ATOM 3908 C C . TYR A 1 510 ? -10.415 0.761 16.591 1.00 91.25 510 TYR A C 1
ATOM 3910 O O . TYR A 1 510 ? -9.211 0.573 16.410 1.00 91.25 510 TYR A O 1
ATOM 3918 N N . ASN A 1 511 ? -11.382 -0.027 16.146 1.00 85.44 511 ASN A N 1
ATOM 3919 C CA . ASN A 1 511 ? -11.163 -1.117 15.238 1.00 85.44 511 ASN A CA 1
ATOM 3920 C C . ASN A 1 511 ? -12.017 -0.944 14.000 1.00 85.44 511 ASN A C 1
ATOM 3922 O O . ASN A 1 511 ? -13.204 -0.633 14.113 1.00 85.44 511 ASN A O 1
ATOM 3926 N N . LEU A 1 512 ? -11.411 -1.197 12.850 1.00 87.44 512 LEU A N 1
ATOM 3927 C CA . LEU A 1 512 ? -12.009 -1.011 11.552 1.00 87.44 512 LEU A CA 1
ATOM 3928 C C . LEU A 1 512 ? -11.989 -2.315 10.758 1.00 87.44 512 LEU A C 1
ATOM 3930 O O . LEU A 1 512 ? -10.927 -2.881 10.492 1.00 87.44 512 LEU A O 1
ATOM 3934 N N . LYS A 1 513 ? -13.173 -2.746 10.328 1.00 84.75 513 LYS A N 1
ATOM 3935 C CA . LYS A 1 513 ? -13.387 -3.777 9.311 1.00 84.75 513 LYS A CA 1
ATOM 3936 C C . LYS A 1 513 ? -14.230 -3.205 8.172 1.00 84.75 513 LYS A C 1
ATOM 3938 O O . LYS A 1 513 ? -14.922 -2.206 8.368 1.00 84.75 513 LYS A O 1
ATOM 3943 N N . PRO A 1 514 ? -14.223 -3.839 6.988 1.00 85.69 514 PRO A N 1
ATOM 3944 C CA . PRO A 1 514 ? -15.175 -3.493 5.940 1.00 85.69 514 PRO A CA 1
ATOM 3945 C C . PRO A 1 514 ? -16.617 -3.557 6.474 1.00 85.69 514 PRO A C 1
ATOM 3947 O O . PRO A 1 514 ? -17.097 -4.633 6.824 1.00 85.69 514 PRO A O 1
ATOM 3950 N N . GLY A 1 515 ? -17.281 -2.401 6.560 1.00 90.44 515 GLY A N 1
ATOM 3951 C CA . GLY A 1 515 ? -18.673 -2.273 7.003 1.00 90.44 515 GLY A CA 1
ATOM 3952 C C . GLY A 1 515 ? -18.898 -2.222 8.518 1.00 90.44 515 GLY A C 1
ATOM 3953 O O . GLY A 1 515 ? -20.047 -2.114 8.937 1.00 90.44 515 GLY A O 1
ATOM 3954 N N . GLU A 1 516 ? -17.851 -2.289 9.349 1.00 90.88 516 GLU A N 1
ATOM 3955 C CA . GLU A 1 516 ? -17.976 -2.258 10.814 1.00 90.88 516 GLU A CA 1
ATOM 3956 C C . GLU A 1 516 ? -16.863 -1.425 11.467 1.00 90.88 516 GLU A C 1
ATOM 3958 O O . GLU A 1 516 ? -15.676 -1.570 11.167 1.00 90.88 516 GLU A O 1
ATOM 3963 N N . LEU A 1 517 ? -17.249 -0.579 12.420 1.00 92.25 517 LEU A N 1
ATOM 3964 C CA . LEU A 1 517 ? -16.354 0.253 13.211 1.00 92.25 517 LEU A CA 1
ATOM 3965 C C . LEU A 1 517 ? -16.750 0.179 14.685 1.00 92.25 517 LEU A C 1
ATOM 3967 O O . LEU A 1 517 ? -17.864 0.543 15.064 1.00 92.25 517 LEU A O 1
ATOM 3971 N N . LYS A 1 518 ? -15.804 -0.221 15.535 1.00 90.56 518 LYS A N 1
ATOM 3972 C CA . LYS A 1 518 ? -15.924 -0.111 16.995 1.00 90.56 518 LYS A CA 1
ATOM 3973 C C . LYS A 1 518 ? -15.036 1.015 17.481 1.00 90.56 518 LYS A C 1
ATOM 3975 O O . LYS A 1 518 ? -13.864 1.043 17.134 1.00 90.56 518 LYS A O 1
ATOM 3980 N N . ILE A 1 519 ? -15.576 1.915 18.293 1.00 93.25 519 ILE A N 1
ATOM 3981 C CA . ILE A 1 519 ? -14.872 3.095 18.799 1.00 93.25 519 ILE A CA 1
ATOM 3982 C C . ILE A 1 519 ? -14.970 3.127 20.317 1.00 93.25 519 ILE A C 1
ATOM 3984 O O . ILE A 1 519 ? -16.049 2.921 20.865 1.00 93.25 519 ILE A O 1
ATOM 3988 N N . GLY A 1 520 ? -13.868 3.460 20.977 1.00 94.19 520 GLY A N 1
ATOM 3989 C CA . GLY A 1 520 ? -13.779 3.831 22.379 1.00 94.19 520 GLY A CA 1
ATOM 3990 C C . GLY A 1 520 ? -13.121 5.202 22.519 1.00 94.19 520 GLY A C 1
ATOM 3991 O O . GLY A 1 520 ? -12.074 5.464 21.933 1.00 94.19 520 GLY A O 1
ATOM 3992 N N . MET A 1 521 ? -13.731 6.082 23.306 1.00 95.75 521 MET A N 1
ATOM 3993 C CA . MET A 1 521 ? -13.180 7.382 23.685 1.00 95.75 521 MET A CA 1
ATOM 3994 C C . MET A 1 521 ? -13.012 7.414 25.198 1.00 95.75 521 MET A C 1
ATOM 3996 O O . MET A 1 521 ? -14.008 7.429 25.923 1.00 95.75 521 MET A O 1
ATOM 4000 N N . VAL A 1 522 ? -11.770 7.400 25.677 1.00 95.56 522 VAL A N 1
ATOM 4001 C CA . VAL A 1 522 ? -11.444 7.372 27.111 1.00 95.56 522 VAL A CA 1
ATOM 4002 C C . VAL A 1 522 ? -10.039 7.922 27.347 1.00 95.56 522 VAL A C 1
ATOM 4004 O O . VAL A 1 522 ? -9.143 7.734 26.532 1.00 95.56 522 VAL A O 1
ATOM 4007 N N . ASP A 1 523 ? -9.824 8.608 28.466 1.00 95.25 523 ASP A N 1
ATOM 4008 C CA . ASP A 1 523 ? -8.476 8.954 28.925 1.00 95.25 523 ASP A CA 1
ATOM 4009 C C . ASP A 1 523 ? -7.983 7.893 29.912 1.00 95.25 523 ASP A C 1
ATOM 4011 O O . ASP A 1 523 ? -8.488 7.802 31.032 1.00 95.25 523 ASP A O 1
ATOM 4015 N N . ILE A 1 524 ? -6.967 7.129 29.507 1.00 92.12 524 ILE A N 1
ATOM 4016 C CA . ILE A 1 524 ? -6.385 6.024 30.284 1.00 92.12 524 ILE A CA 1
ATOM 4017 C C . ILE A 1 524 ? -5.748 6.457 31.607 1.00 92.12 524 ILE A C 1
ATOM 4019 O O . ILE A 1 524 ? -5.566 5.635 32.500 1.00 92.12 524 ILE A O 1
ATOM 4023 N N . TYR A 1 525 ? -5.434 7.744 31.768 1.00 91.56 525 TYR A N 1
ATOM 4024 C CA . TYR A 1 525 ? -4.930 8.294 33.028 1.00 91.56 525 TYR A CA 1
ATOM 4025 C C . TYR A 1 525 ? -6.032 8.922 33.885 1.00 91.56 525 TYR A C 1
ATOM 4027 O O . TYR A 1 525 ? -5.752 9.428 34.974 1.00 91.56 525 TYR A O 1
ATOM 4035 N N . GLY A 1 526 ? -7.274 8.938 33.394 1.00 87.44 526 GLY A N 1
ATOM 4036 C CA . GLY A 1 526 ? -8.423 9.478 34.107 1.00 87.44 526 GLY A CA 1
ATOM 4037 C C . GLY A 1 526 ? -8.274 10.951 34.486 1.00 87.44 526 GLY A C 1
ATOM 4038 O O . GLY A 1 526 ? -8.761 11.361 35.541 1.00 87.44 526 GLY A O 1
ATOM 4039 N N . LYS A 1 527 ? -7.613 11.780 33.681 1.00 91.38 527 LYS A N 1
ATOM 4040 C CA . LYS A 1 527 ? -7.493 13.229 33.916 1.00 91.38 527 LYS A CA 1
ATOM 4041 C C . LYS A 1 527 ? -8.604 14.003 33.217 1.00 91.38 527 LYS A C 1
ATOM 4043 O O . LYS A 1 527 ? -9.134 14.952 33.794 1.00 91.38 527 LYS A O 1
ATOM 4048 N N . SER A 1 528 ? -8.994 13.551 32.034 1.00 93.94 528 SER A N 1
ATOM 4049 C CA . SER A 1 528 ? -9.975 14.203 31.171 1.00 93.94 528 SER A CA 1
ATOM 4050 C C . SER A 1 528 ? -11.356 13.548 31.273 1.00 93.94 528 SER A C 1
ATOM 4052 O O . SER A 1 528 ? -11.496 12.378 31.636 1.00 93.94 528 SER A O 1
ATOM 4054 N N . THR A 1 529 ? -12.405 14.329 31.003 1.00 93.56 529 THR A N 1
ATOM 4055 C CA . THR A 1 529 ? -13.813 13.886 30.951 1.00 93.56 529 THR A CA 1
ATOM 4056 C C . THR A 1 529 ? -14.605 14.811 30.028 1.00 93.56 529 THR A C 1
ATOM 4058 O O . THR A 1 529 ? -14.250 15.981 29.879 1.00 93.56 529 THR A O 1
ATOM 4061 N N . ILE A 1 530 ? -15.719 14.337 29.474 1.00 92.62 530 ILE A N 1
ATOM 4062 C CA . ILE A 1 530 ? -16.645 15.177 28.712 1.00 92.62 530 ILE A CA 1
ATOM 4063 C C . ILE A 1 530 ? -17.616 15.853 29.682 1.00 92.62 530 ILE A C 1
ATOM 4065 O O . ILE A 1 530 ? -18.313 15.201 30.464 1.00 92.62 530 ILE A O 1
ATOM 4069 N N . LYS A 1 531 ? -17.678 17.184 29.626 1.00 92.06 531 LYS A N 1
ATOM 4070 C CA . LYS A 1 531 ? -18.594 17.981 30.455 1.00 92.06 531 LYS A CA 1
ATOM 4071 C C . LYS A 1 531 ? -20.053 17.846 29.973 1.00 92.06 531 LYS A C 1
ATOM 4073 O O . LYS A 1 531 ? -20.274 17.660 28.766 1.00 92.06 531 LYS A O 1
ATOM 4078 N N . PRO A 1 532 ? -21.039 18.008 30.883 1.00 90.00 532 PRO A N 1
ATOM 4079 C CA . PRO A 1 532 ? -22.453 18.075 30.520 1.00 90.00 532 PRO A CA 1
ATOM 4080 C C . PRO A 1 532 ? -22.717 19.084 29.398 1.00 90.00 532 PRO A C 1
ATOM 4082 O O . PRO A 1 532 ? -22.085 20.143 29.348 1.00 90.00 532 PRO A O 1
ATOM 4085 N N . GLY A 1 533 ? -23.658 18.767 28.514 1.00 88.62 533 GLY A N 1
ATOM 4086 C CA . GLY A 1 533 ? -24.049 19.626 27.402 1.00 88.62 533 GLY A CA 1
ATOM 4087 C C . GLY A 1 533 ? -24.426 18.867 26.133 1.00 88.62 533 GLY A C 1
ATOM 4088 O O . GLY A 1 533 ? -24.363 17.637 26.067 1.00 88.62 533 GLY A O 1
ATOM 4089 N N . ILE A 1 534 ? -24.773 19.650 25.110 1.00 87.62 534 ILE A N 1
ATOM 4090 C CA . ILE A 1 534 ? -25.217 19.200 23.788 1.00 87.62 534 ILE A CA 1
ATOM 4091 C C . ILE A 1 534 ? -24.137 19.538 22.761 1.00 87.62 534 ILE A C 1
ATOM 4093 O O . ILE A 1 534 ? -23.589 20.640 22.772 1.00 87.62 534 ILE A O 1
ATOM 4097 N N . GLY A 1 535 ? -23.857 18.611 21.850 1.00 89.56 535 GLY A N 1
ATOM 4098 C CA . GLY A 1 535 ? -22.934 18.832 20.742 1.00 89.56 535 GLY A CA 1
ATOM 4099 C C . GLY A 1 535 ? -22.319 17.533 20.229 1.00 89.56 535 GLY A C 1
ATOM 4100 O O . GLY A 1 535 ? -22.520 16.484 20.854 1.00 89.56 535 GLY A O 1
ATOM 4101 N N . PRO A 1 536 ? -21.544 17.605 19.137 1.00 93.19 536 PRO A N 1
ATOM 4102 C CA . PRO A 1 536 ? -20.824 16.455 18.619 1.00 93.19 536 PRO A CA 1
ATOM 4103 C C . PRO A 1 536 ? -19.753 16.003 19.613 1.00 93.19 536 PRO A C 1
ATOM 4105 O O . PRO A 1 536 ? -19.191 16.828 20.336 1.00 93.19 536 PRO A O 1
ATOM 4108 N N . ILE A 1 537 ? -19.496 14.699 19.645 1.00 94.25 537 ILE A N 1
ATOM 4109 C CA . ILE A 1 537 ? -18.387 14.082 20.389 1.00 94.25 537 ILE A CA 1
ATOM 4110 C C . ILE A 1 537 ? -17.383 13.397 19.461 1.00 94.25 537 ILE A C 1
ATOM 4112 O O . ILE A 1 537 ? -16.257 13.142 19.861 1.00 94.25 537 ILE A O 1
ATOM 4116 N N . ILE A 1 538 ? -17.752 13.116 18.218 1.00 96.00 538 ILE A N 1
ATOM 4117 C CA . ILE A 1 538 ? -16.856 12.583 17.195 1.00 96.00 538 ILE A CA 1
ATOM 4118 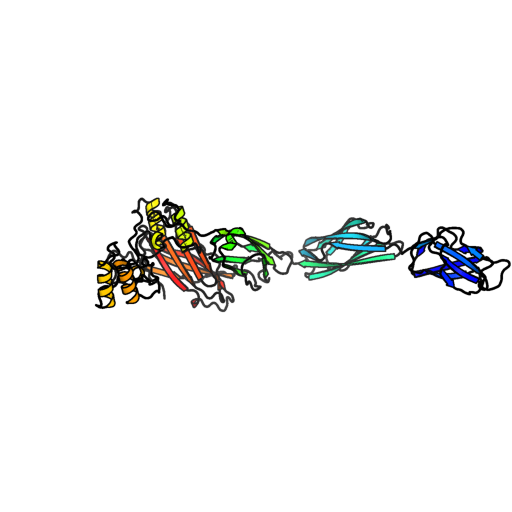C C . ILE A 1 538 ? -17.474 12.862 15.827 1.00 96.00 538 ILE A C 1
ATOM 4120 O O . ILE A 1 538 ? -18.698 12.943 15.709 1.00 96.00 538 ILE A O 1
ATOM 4124 N N . THR A 1 539 ? -16.644 13.019 14.807 1.00 95.69 539 THR A N 1
ATOM 4125 C CA . THR A 1 539 ? -17.067 13.134 13.414 1.00 95.69 539 THR A CA 1
ATOM 4126 C C . THR A 1 539 ? -16.604 11.898 12.664 1.00 95.69 539 THR A C 1
ATOM 4128 O O . THR A 1 539 ? -15.402 11.669 12.530 1.00 95.69 539 THR A O 1
ATOM 4131 N N . LEU A 1 540 ? -17.562 11.107 12.181 1.00 95.31 540 LEU A N 1
ATOM 4132 C CA . LEU A 1 540 ? -17.288 9.984 11.290 1.00 95.31 540 LEU A CA 1
ATOM 4133 C C . LEU A 1 540 ? -17.131 10.506 9.866 1.00 95.31 540 LEU A C 1
ATOM 4135 O O . LEU A 1 540 ? -17.845 11.430 9.467 1.00 95.31 540 LEU A O 1
ATOM 4139 N N . ARG A 1 541 ? -16.194 9.934 9.112 1.00 94.38 541 ARG A N 1
ATOM 4140 C CA . ARG A 1 541 ? -15.841 10.409 7.776 1.00 94.38 541 ARG A CA 1
ATOM 4141 C C . ARG A 1 541 ? -15.945 9.266 6.781 1.00 94.38 541 ARG A C 1
ATOM 4143 O O . ARG A 1 541 ? -15.403 8.193 7.019 1.00 94.38 541 ARG A O 1
ATOM 4150 N N . PHE A 1 542 ? -16.642 9.501 5.677 1.00 93.56 542 PHE A N 1
ATOM 4151 C CA . PHE A 1 542 ? -16.891 8.502 4.643 1.00 93.56 542 PHE A CA 1
ATOM 4152 C C . PHE A 1 542 ? -16.598 9.069 3.256 1.00 93.56 542 PHE A C 1
ATOM 4154 O O . PHE A 1 542 ? -16.823 10.245 2.991 1.00 93.56 542 PHE A O 1
ATOM 4161 N N . VAL A 1 543 ? -16.141 8.219 2.352 1.00 92.19 543 VAL A N 1
ATOM 4162 C CA . VAL A 1 543 ? -15.972 8.489 0.928 1.00 92.19 543 VAL A CA 1
ATOM 4163 C C . VAL A 1 543 ? -17.036 7.667 0.202 1.00 92.19 543 VAL A C 1
ATOM 4165 O O . VAL A 1 543 ? -16.965 6.437 0.238 1.00 92.19 543 VAL A O 1
ATOM 4168 N N . PRO A 1 544 ? -18.055 8.305 -0.401 1.00 90.12 544 PRO A N 1
ATOM 4169 C CA . PRO A 1 544 ? -19.081 7.589 -1.145 1.00 90.12 544 PRO A CA 1
ATOM 4170 C C . PRO A 1 544 ? -18.547 7.094 -2.490 1.00 90.12 544 PRO A C 1
ATOM 4172 O O . PRO A 1 544 ? -17.822 7.809 -3.181 1.00 90.12 544 PRO A O 1
ATOM 4175 N N . GLU A 1 545 ? -18.996 5.914 -2.905 1.00 85.44 545 GLU A N 1
ATOM 4176 C CA . GLU A 1 545 ? -18.720 5.341 -4.230 1.00 85.44 545 GLU A CA 1
ATOM 4177 C C . GLU A 1 545 ? -19.286 6.190 -5.372 1.00 85.44 545 GLU A C 1
ATOM 4179 O O . GLU A 1 545 ? -18.629 6.467 -6.375 1.00 85.44 545 GLU A O 1
ATOM 4184 N N . ASP A 1 546 ? -20.534 6.629 -5.204 1.00 85.25 546 ASP A N 1
ATOM 4185 C CA . ASP A 1 546 ? -21.221 7.549 -6.101 1.00 85.25 546 ASP A CA 1
ATOM 4186 C C . ASP A 1 546 ? -21.933 8.603 -5.254 1.00 85.25 546 ASP A C 1
ATOM 4188 O O . ASP A 1 546 ? -23.002 8.365 -4.688 1.00 85.25 546 ASP A O 1
ATOM 4192 N N . TRP A 1 547 ? -21.358 9.806 -5.196 1.00 77.75 547 TRP A N 1
ATOM 4193 C CA . TRP A 1 547 ? -21.916 10.923 -4.429 1.00 77.75 547 TRP A CA 1
ATOM 4194 C C . TRP A 1 547 ? -23.347 11.299 -4.854 1.00 77.75 547 TRP A C 1
ATOM 4196 O O . TRP A 1 547 ? -24.066 11.950 -4.097 1.00 77.75 547 TRP A O 1
ATOM 4206 N N . LYS A 1 548 ? -23.794 10.896 -6.053 1.00 81.00 548 LYS A N 1
ATOM 4207 C CA . LYS A 1 548 ? -25.163 11.141 -6.532 1.00 81.00 548 LYS A CA 1
ATOM 4208 C C . LYS A 1 548 ? -26.171 10.105 -6.033 1.00 81.00 548 LYS A C 1
ATOM 4210 O O . LYS A 1 548 ? -27.370 10.317 -6.212 1.00 81.00 548 LYS A O 1
ATOM 4215 N N . LYS A 1 549 ? -25.712 8.994 -5.453 1.00 81.00 549 LYS A N 1
ATOM 4216 C CA . LYS A 1 549 ? -26.530 7.854 -5.006 1.00 81.00 549 LYS A CA 1
ATOM 4217 C C . LYS A 1 549 ? -26.212 7.447 -3.568 1.00 81.00 549 LYS A C 1
ATOM 4219 O O . LYS A 1 549 ? -26.166 6.270 -3.246 1.00 81.00 549 LYS A O 1
ATOM 4224 N N . VAL A 1 550 ? -26.000 8.432 -2.709 1.00 80.56 550 VAL A N 1
ATOM 4225 C CA . VAL A 1 550 ? -25.768 8.212 -1.281 1.00 80.56 550 VAL A CA 1
ATOM 4226 C C . VAL A 1 550 ? -27.070 7.751 -0.614 1.00 80.56 550 VAL A C 1
ATOM 4228 O O . VAL A 1 550 ? -28.025 8.530 -0.552 1.00 80.56 550 VAL A O 1
ATOM 4231 N N . ASP A 1 551 ? -27.106 6.522 -0.089 1.00 82.50 551 ASP A N 1
ATOM 4232 C CA . ASP A 1 551 ? -28.145 6.072 0.844 1.00 82.50 551 ASP A CA 1
ATOM 4233 C C . ASP A 1 551 ? -27.608 6.088 2.280 1.00 82.50 551 ASP A C 1
ATOM 4235 O O . ASP A 1 551 ? -26.876 5.209 2.718 1.00 82.50 551 ASP A O 1
ATOM 4239 N N . LEU A 1 552 ? -27.996 7.106 3.049 1.00 82.44 552 LEU A N 1
ATOM 4240 C CA . LEU A 1 552 ? -27.572 7.240 4.446 1.00 82.44 552 LEU A CA 1
ATOM 4241 C C . LEU A 1 552 ? -28.150 6.167 5.370 1.00 82.44 552 LEU A C 1
ATOM 4243 O O . LEU A 1 552 ? -27.689 6.045 6.499 1.00 82.44 552 LEU A O 1
ATOM 4247 N N . ARG A 1 553 ? -29.161 5.408 4.932 1.00 84.94 553 ARG A N 1
ATOM 4248 C CA . ARG A 1 553 ? -29.790 4.371 5.762 1.00 84.94 553 ARG A CA 1
ATOM 4249 C C . ARG A 1 553 ? -28.894 3.162 5.981 1.00 84.94 553 ARG A C 1
ATOM 4251 O O . ARG A 1 553 ? -29.171 2.389 6.900 1.00 84.94 553 ARG A O 1
ATOM 4258 N N . SER A 1 554 ? -27.870 2.981 5.145 1.00 87.81 554 SER A N 1
ATOM 4259 C CA . SER A 1 554 ? -26.890 1.923 5.355 1.00 87.81 554 SER A CA 1
ATOM 4260 C C . SER A 1 554 ? -25.979 2.237 6.541 1.00 87.81 554 SER A C 1
ATOM 4262 O O . SER A 1 554 ? -25.542 1.302 7.197 1.00 87.81 554 SER A O 1
ATOM 4264 N N . ILE A 1 555 ? -25.766 3.516 6.884 1.00 91.69 555 ILE A N 1
ATOM 4265 C CA . ILE A 1 555 ? -24.944 3.925 8.028 1.00 91.69 555 ILE A CA 1
ATOM 4266 C C . ILE A 1 555 ? -25.786 3.918 9.306 1.00 91.69 555 ILE A C 1
ATOM 4268 O O . ILE A 1 555 ? -26.702 4.729 9.459 1.00 91.69 555 ILE A O 1
ATOM 4272 N N . GLN A 1 556 ? -25.453 3.043 10.255 1.00 90.38 556 GLN A N 1
ATOM 4273 C CA . GLN A 1 556 ? -26.212 2.878 11.496 1.00 90.38 556 GLN A CA 1
ATOM 4274 C C . GLN A 1 556 ? -25.299 2.879 12.717 1.00 90.38 556 GLN A C 1
ATOM 4276 O O . GLN A 1 556 ? -24.199 2.335 12.697 1.00 90.38 556 GLN A O 1
ATOM 4281 N N . ILE A 1 557 ? -25.760 3.497 13.805 1.00 88.06 557 ILE A N 1
ATOM 4282 C CA . ILE A 1 557 ? -25.181 3.268 15.131 1.00 88.06 557 ILE A CA 1
ATOM 4283 C C . ILE A 1 557 ? -25.903 2.044 15.685 1.00 88.06 557 ILE A C 1
ATOM 4285 O O . ILE A 1 557 ? -27.061 2.154 16.065 1.00 88.06 557 ILE A O 1
ATOM 4289 N N . GLU A 1 558 ? -25.235 0.897 15.735 1.00 85.81 558 GLU A N 1
ATOM 4290 C CA . GLU A 1 558 ? -25.795 -0.350 16.282 1.00 85.81 558 GLU A CA 1
ATOM 4291 C C . GLU A 1 558 ? -25.872 -0.307 17.805 1.00 85.81 558 GLU A C 1
ATOM 4293 O O . GLU A 1 558 ? -26.817 -0.784 18.433 1.00 85.81 558 GLU A O 1
ATOM 4298 N N . LYS A 1 559 ? -24.841 0.273 18.424 1.00 82.31 559 LYS A N 1
ATOM 4299 C CA . LYS A 1 559 ? -24.728 0.366 19.874 1.00 82.31 559 LYS A CA 1
ATOM 4300 C C . LYS A 1 559 ? -24.000 1.636 20.257 1.00 82.31 559 LYS A C 1
ATOM 4302 O O . LYS A 1 559 ? -22.962 1.975 19.693 1.00 82.31 559 LYS A O 1
ATOM 4307 N N . ALA A 1 560 ? -24.524 2.305 21.270 1.00 85.38 560 ALA A N 1
ATOM 4308 C CA . ALA A 1 560 ? -23.810 3.329 22.003 1.00 85.38 560 ALA A CA 1
ATOM 4309 C C . ALA A 1 560 ? -23.786 2.919 23.475 1.00 85.38 560 ALA A C 1
ATOM 4311 O O . ALA A 1 560 ? -24.794 2.456 24.005 1.00 85.38 560 ALA A O 1
ATOM 4312 N N . THR A 1 561 ? -22.648 3.112 24.127 1.00 84.50 561 THR A N 1
ATOM 4313 C CA . THR A 1 561 ? -22.486 2.971 25.573 1.00 84.50 561 THR A CA 1
ATOM 4314 C C . THR A 1 561 ? -21.818 4.235 26.079 1.00 84.50 561 THR A C 1
ATOM 4316 O O . THR A 1 561 ? -20.809 4.682 25.538 1.00 84.50 561 THR A O 1
ATOM 4319 N N . VAL A 1 562 ? -22.378 4.835 27.120 1.00 87.62 562 VAL A N 1
ATOM 4320 C CA . VAL A 1 562 ? -21.841 6.055 27.718 1.00 87.62 562 VAL A CA 1
ATOM 4321 C C . VAL A 1 562 ? -21.708 5.833 29.208 1.00 87.62 562 VAL A C 1
ATOM 4323 O O . VAL A 1 562 ? -22.645 5.375 29.859 1.00 87.62 562 VAL A O 1
ATOM 4326 N N . VAL A 1 563 ? -20.543 6.187 29.736 1.00 88.44 563 VAL A N 1
ATOM 4327 C CA . VAL A 1 563 ? -20.153 5.862 31.103 1.00 88.44 563 VAL A CA 1
ATOM 4328 C C . VAL A 1 563 ? -19.881 7.138 31.881 1.00 88.44 563 VAL A C 1
ATOM 4330 O O . VAL A 1 563 ? -19.102 7.995 31.453 1.00 88.44 563 VAL A O 1
ATOM 4333 N N . ASN A 1 564 ? -20.518 7.277 33.042 1.00 88.44 564 ASN A N 1
ATOM 4334 C CA . ASN A 1 564 ? -20.277 8.407 33.934 1.00 88.44 564 ASN A CA 1
ATOM 4335 C C . ASN A 1 564 ? -18.953 8.259 34.710 1.00 88.44 564 ASN A C 1
ATOM 4337 O O . ASN A 1 564 ? -18.254 7.251 34.640 1.00 88.44 564 ASN A O 1
ATOM 4341 N N . THR A 1 565 ? -18.592 9.262 35.509 1.00 88.69 565 THR A N 1
ATOM 4342 C CA . THR A 1 565 ? -17.356 9.217 36.312 1.00 88.69 565 THR A CA 1
ATOM 4343 C C . THR A 1 565 ? -17.348 8.173 37.426 1.00 88.69 565 THR A C 1
ATOM 4345 O O . THR A 1 565 ? -16.288 7.929 37.989 1.00 88.69 565 THR A O 1
ATOM 4348 N N . GLN A 1 566 ? -18.483 7.550 37.740 1.00 84.69 566 GLN A N 1
ATOM 4349 C CA . GLN A 1 566 ? -18.607 6.452 38.702 1.00 84.69 566 GLN A CA 1
ATOM 4350 C C . GLN A 1 566 ? -18.614 5.079 38.015 1.00 84.69 566 GLN A C 1
ATOM 4352 O O . GLN A 1 566 ? -18.971 4.098 38.656 1.00 84.69 566 GLN A O 1
ATOM 4357 N N . ALA A 1 567 ? -18.222 5.009 36.735 1.00 83.31 567 ALA A N 1
ATOM 4358 C CA . ALA A 1 567 ? -18.210 3.783 35.938 1.00 83.31 567 ALA A CA 1
ATOM 4359 C C . ALA A 1 567 ? -19.595 3.128 35.762 1.00 83.31 567 ALA A C 1
ATOM 4361 O O . ALA A 1 567 ? -19.697 1.936 35.495 1.00 83.31 567 ALA A O 1
ATOM 4362 N N . GLN A 1 568 ? -20.667 3.914 35.884 1.00 81.56 568 GLN A N 1
ATOM 4363 C CA . GLN A 1 568 ? -22.020 3.441 35.613 1.00 81.56 568 GLN A CA 1
ATOM 4364 C C . GLN A 1 568 ? -22.382 3.733 34.162 1.00 81.56 568 GLN A C 1
ATOM 4366 O O . GLN A 1 568 ? -22.248 4.877 33.701 1.00 81.56 568 GLN A O 1
ATOM 4371 N N . GLU A 1 569 ? -22.877 2.710 33.471 1.00 79.94 569 GLU A N 1
ATOM 4372 C CA . GLU A 1 569 ? -23.510 2.884 32.172 1.00 79.94 569 GLU A CA 1
ATOM 4373 C C . GLU A 1 569 ? -24.795 3.701 32.318 1.00 79.94 569 GLU A C 1
ATOM 4375 O O . GLU A 1 569 ? -25.626 3.490 33.205 1.00 79.94 569 GLU A O 1
ATOM 4380 N N . LEU A 1 570 ? -24.952 4.680 31.438 1.00 77.94 570 LEU A N 1
ATOM 4381 C CA . LEU A 1 570 ? -26.104 5.560 31.419 1.00 77.94 570 LEU A CA 1
ATOM 4382 C C . LEU A 1 570 ? -27.113 5.068 30.384 1.00 77.94 570 LEU A C 1
ATOM 4384 O O . LEU A 1 570 ? -26.759 4.703 29.264 1.00 77.94 570 LEU A O 1
ATOM 4388 N N . ARG A 1 571 ? -28.401 5.106 30.738 1.00 69.56 571 ARG A N 1
ATOM 4389 C CA . ARG A 1 571 ? -29.469 4.679 29.830 1.00 69.56 571 ARG A CA 1
ATOM 4390 C C . ARG A 1 571 ? -29.575 5.636 28.642 1.00 69.56 571 ARG A C 1
ATOM 4392 O O . ARG A 1 571 ? -29.933 6.803 28.811 1.00 69.56 571 ARG A O 1
ATOM 4399 N N . LEU A 1 572 ? -29.305 5.105 27.455 1.00 64.62 572 LEU A N 1
ATOM 4400 C CA . LEU A 1 572 ? -29.301 5.831 26.191 1.00 64.62 572 LEU A CA 1
ATOM 4401 C C . LEU A 1 572 ? -30.659 5.782 25.490 1.00 64.62 572 LEU A C 1
ATOM 4403 O O . LEU A 1 572 ? -31.390 4.795 25.580 1.00 64.62 572 LEU A O 1
ATOM 4407 N N . LYS A 1 573 ? -30.976 6.856 24.763 1.00 67.44 573 LYS A N 1
ATOM 4408 C CA . LYS A 1 573 ? -32.008 6.860 23.725 1.00 67.44 573 LYS A CA 1
ATOM 4409 C C . LYS A 1 573 ? -31.299 6.936 22.382 1.00 67.44 573 LYS A C 1
ATOM 4411 O O . LYS A 1 573 ? -30.635 7.934 22.105 1.00 67.44 573 LYS A O 1
ATOM 4416 N N . MET A 1 574 ? -31.404 5.865 21.609 1.00 60.16 574 MET A N 1
ATOM 4417 C CA . MET A 1 574 ? -30.956 5.847 20.222 1.00 60.16 574 MET A CA 1
ATOM 4418 C C . MET A 1 574 ? -32.049 6.466 19.354 1.00 60.16 574 MET A C 1
ATOM 4420 O O . MET A 1 574 ? -33.237 6.287 19.635 1.00 60.16 574 MET A O 1
ATOM 4424 N N . VAL A 1 575 ? -31.641 7.237 18.353 1.00 56.72 575 VAL A N 1
ATOM 4425 C CA . VAL A 1 575 ? -32.553 7.762 17.334 1.00 56.72 575 VAL A CA 1
ATOM 4426 C C . VAL A 1 575 ? -32.837 6.628 16.348 1.00 56.72 575 VAL A C 1
ATOM 4428 O O . VAL A 1 575 ? -31.887 6.088 15.787 1.00 56.72 575 VAL A O 1
ATOM 4431 N N . GLU A 1 576 ? -34.110 6.241 16.210 1.00 42.78 576 GLU A N 1
ATOM 4432 C CA . GLU A 1 576 ? -34.586 5.283 15.190 1.00 42.78 576 GLU A CA 1
ATOM 4433 C C . GLU A 1 576 ? -34.517 5.856 13.770 1.00 42.78 576 GLU A C 1
ATOM 4435 O O . GLU A 1 576 ? -34.8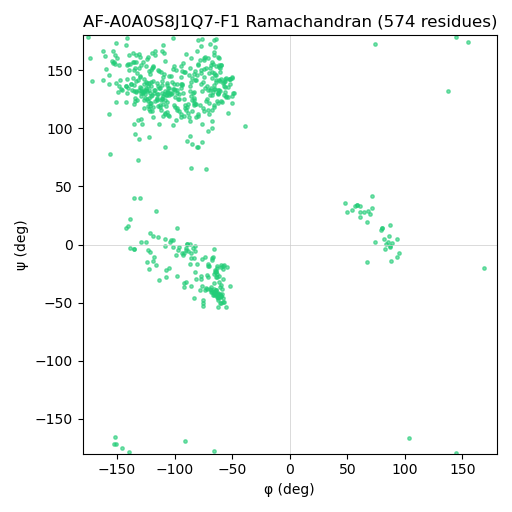40 7.059 13.595 1.00 42.78 576 GLU A O 1
#